Protein AF-A0A3Q0JEF8-F1 (afdb_monomer)

Structure (mmCIF, N/CA/C/O backbone):
data_AF-A0A3Q0JEF8-F1
#
_entry.id   AF-A0A3Q0JEF8-F1
#
loop_
_atom_site.group_PDB
_atom_site.id
_atom_site.type_symbol
_atom_site.label_atom_id
_atom_site.label_alt_id
_atom_site.label_comp_id
_atom_site.label_asym_id
_atom_site.label_entity_id
_atom_site.label_seq_id
_atom_site.pdbx_PDB_ins_code
_atom_site.Cartn_x
_atom_site.Cartn_y
_atom_site.Cartn_z
_atom_site.occupancy
_atom_site.B_iso_or_equiv
_atom_site.auth_seq_id
_atom_site.auth_comp_id
_atom_site.auth_asym_id
_atom_site.auth_atom_id
_atom_site.pdbx_PDB_model_num
ATOM 1 N N . MET A 1 1 ? 36.408 30.055 -59.738 1.00 42.00 1 MET A N 1
ATOM 2 C CA . MET A 1 1 ? 35.780 29.437 -60.929 1.00 42.00 1 MET A CA 1
ATOM 3 C C . MET A 1 1 ? 35.003 28.195 -60.507 1.00 42.00 1 MET A C 1
ATOM 5 O O . MET A 1 1 ? 35.608 27.217 -60.078 1.00 42.00 1 MET A O 1
ATOM 9 N N . ALA A 1 2 ? 33.670 28.251 -60.539 1.00 48.28 2 ALA A N 1
ATOM 10 C CA . ALA A 1 2 ? 32.817 27.103 -60.235 1.00 48.28 2 ALA A CA 1
ATOM 11 C C . ALA A 1 2 ? 33.041 25.989 -61.275 1.00 48.28 2 ALA A C 1
ATOM 13 O O . ALA A 1 2 ? 33.083 26.249 -62.475 1.00 48.28 2 ALA A O 1
ATOM 14 N N . LYS A 1 3 ? 33.224 24.742 -60.824 1.00 52.34 3 LYS A N 1
ATOM 15 C CA . LYS A 1 3 ? 33.377 23.580 -61.712 1.00 52.34 3 LYS A CA 1
ATOM 16 C C . LYS A 1 3 ? 32.052 23.292 -62.423 1.00 52.34 3 LYS A C 1
ATOM 18 O O . LYS A 1 3 ? 31.214 22.584 -61.868 1.00 52.34 3 LYS A O 1
ATOM 23 N N . CYS A 1 4 ? 31.887 23.766 -63.656 1.00 61.91 4 CYS A N 1
ATOM 24 C CA . CYS A 1 4 ? 30.860 23.241 -64.553 1.00 61.91 4 CYS A CA 1
ATOM 25 C C . CYS A 1 4 ? 31.142 21.758 -64.825 1.00 61.91 4 CYS A C 1
ATOM 27 O O . CYS A 1 4 ? 32.237 21.385 -65.248 1.00 61.91 4 CYS A O 1
ATOM 29 N N . ARG A 1 5 ? 30.163 20.894 -64.545 1.00 59.03 5 ARG A N 1
ATOM 30 C CA . ARG A 1 5 ? 30.177 19.486 -64.957 1.00 59.03 5 ARG A CA 1
ATOM 31 C C . ARG A 1 5 ? 29.300 19.378 -66.203 1.00 59.03 5 ARG A C 1
ATOM 33 O O . ARG A 1 5 ? 28.084 19.352 -66.041 1.00 59.03 5 ARG A O 1
ATOM 40 N N . PRO A 1 6 ? 29.866 19.373 -67.420 1.00 73.56 6 PRO A N 1
ATOM 41 C CA . PRO A 1 6 ? 29.061 19.223 -68.622 1.00 73.56 6 PRO A CA 1
ATOM 42 C C . PRO A 1 6 ? 28.421 17.833 -68.625 1.00 73.56 6 PRO A C 1
ATOM 44 O O . PRO A 1 6 ? 29.107 16.816 -68.488 1.00 73.56 6 PRO A O 1
ATOM 47 N N . TRP A 1 7 ? 27.098 17.801 -68.754 1.00 74.69 7 TRP A N 1
ATOM 48 C CA . TRP A 1 7 ? 26.333 16.577 -68.943 1.00 74.69 7 TRP A CA 1
ATOM 49 C C . TRP A 1 7 ? 26.028 16.438 -70.428 1.00 74.69 7 TRP A C 1
ATOM 51 O O . TRP A 1 7 ? 25.483 17.350 -71.043 1.00 74.69 7 TRP A O 1
ATOM 61 N N . PHE A 1 8 ? 26.397 15.299 -71.005 1.00 76.69 8 PHE A N 1
ATOM 62 C CA . PHE A 1 8 ? 26.113 14.994 -72.400 1.00 76.69 8 PHE A CA 1
ATOM 63 C C . PHE A 1 8 ? 24.871 14.112 -72.463 1.00 76.69 8 PHE A C 1
ATOM 65 O O . PHE A 1 8 ? 24.898 12.979 -71.982 1.00 76.69 8 PHE A O 1
ATOM 72 N N . VAL A 1 9 ? 23.797 14.622 -73.063 1.00 81.56 9 VAL A N 1
ATOM 73 C CA . VAL A 1 9 ? 22.594 13.839 -73.365 1.00 81.56 9 VAL A CA 1
ATOM 74 C C . VAL A 1 9 ? 22.645 13.438 -74.834 1.00 81.56 9 VAL A C 1
ATOM 76 O O . VAL A 1 9 ? 22.792 14.290 -75.706 1.00 81.56 9 VAL A O 1
ATOM 79 N N . ARG A 1 10 ? 22.553 12.134 -75.112 1.00 84.19 10 ARG A N 1
ATOM 80 C CA . ARG A 1 10 ? 22.434 11.603 -76.475 1.00 84.19 10 ARG A CA 1
ATOM 81 C C . ARG A 1 10 ? 21.056 10.988 -76.648 1.00 84.19 10 ARG A C 1
ATOM 83 O O . ARG A 1 10 ? 20.750 9.982 -76.015 1.00 84.19 10 ARG A O 1
ATOM 90 N N . CYS A 1 11 ? 20.243 11.600 -77.496 1.00 88.75 11 CYS A N 1
ATOM 91 C CA . CYS A 1 11 ? 18.917 11.099 -77.832 1.00 88.75 11 CYS A CA 1
ATOM 92 C C . CYS A 1 11 ? 19.034 10.003 -78.899 1.00 88.75 11 CYS A C 1
ATOM 94 O O . CYS A 1 11 ? 19.735 10.186 -79.892 1.00 88.75 11 CYS A O 1
ATOM 96 N N . VAL A 1 12 ? 18.342 8.881 -78.701 1.00 91.12 12 VAL A N 1
ATOM 97 C CA . VAL A 1 12 ? 18.271 7.770 -79.662 1.00 91.12 12 VAL A CA 1
ATOM 98 C C . VAL A 1 12 ? 16.826 7.643 -80.124 1.00 91.12 12 VAL A C 1
ATOM 100 O O . VAL A 1 12 ? 15.918 7.593 -79.294 1.00 91.12 12 VAL A O 1
ATOM 103 N N . LYS A 1 13 ? 16.596 7.621 -81.439 1.00 91.44 13 LYS A N 1
ATOM 104 C CA . LYS A 1 13 ? 15.250 7.458 -82.001 1.00 91.44 13 LYS A CA 1
ATOM 105 C C . LYS A 1 13 ? 14.803 6.006 -81.813 1.00 91.44 13 LYS A C 1
ATOM 107 O O . LYS A 1 13 ? 15.532 5.120 -82.258 1.00 91.44 13 LYS A O 1
ATOM 112 N N . PRO A 1 14 ? 13.638 5.743 -81.196 1.00 93.25 14 PRO A N 1
ATOM 113 C CA . PRO A 1 14 ? 13.193 4.378 -80.940 1.00 93.25 14 PRO A CA 1
ATOM 114 C C . PRO A 1 14 ? 12.672 3.680 -82.203 1.00 93.25 14 PRO A C 1
ATOM 116 O O . PRO A 1 14 ? 12.673 2.461 -82.243 1.00 93.25 14 PRO A O 1
ATOM 119 N N . ASN A 1 15 ? 12.238 4.421 -83.227 1.00 93.00 15 ASN A N 1
ATOM 120 C CA . ASN A 1 15 ? 11.817 3.902 -84.531 1.00 93.00 15 ASN A CA 1
ATOM 121 C C . ASN A 1 15 ? 11.928 5.007 -85.607 1.00 93.00 15 ASN A C 1
ATOM 123 O O . ASN A 1 15 ? 11.987 6.194 -85.269 1.00 93.00 15 ASN A O 1
ATOM 127 N N . ALA A 1 16 ? 11.964 4.629 -86.889 1.00 90.38 16 ALA A N 1
ATOM 128 C CA . ALA A 1 16 ? 12.092 5.569 -88.011 1.00 90.38 16 ALA A CA 1
ATOM 129 C C . ALA A 1 16 ? 10.825 6.417 -88.250 1.00 90.38 16 ALA A C 1
ATOM 131 O O . ALA A 1 16 ? 10.925 7.596 -88.587 1.00 90.38 16 ALA A O 1
ATOM 132 N N . GLU A 1 17 ? 9.648 5.837 -88.009 1.00 91.44 17 GLU A N 1
ATOM 133 C CA . GLU A 1 17 ? 8.332 6.454 -88.240 1.00 91.44 17 GLU A CA 1
ATOM 134 C C . GLU A 1 17 ? 7.942 7.498 -87.176 1.00 91.44 17 GLU A C 1
ATOM 136 O O . GLU A 1 17 ? 6.916 8.158 -87.300 1.00 91.44 17 GLU A O 1
ATOM 141 N N . LYS A 1 18 ? 8.756 7.666 -86.121 1.00 88.31 18 LYS A N 1
ATOM 142 C CA . LYS A 1 18 ? 8.467 8.500 -84.937 1.00 88.31 18 LYS A CA 1
ATOM 143 C C . LYS A 1 18 ? 7.143 8.137 -84.244 1.00 88.31 18 LYS A C 1
ATOM 145 O O . LYS A 1 18 ? 6.567 8.964 -83.540 1.00 88.31 18 LYS A O 1
ATOM 150 N N . ALA A 1 19 ? 6.682 6.900 -84.408 1.00 91.56 19 ALA A N 1
ATOM 151 C CA . ALA A 1 19 ? 5.449 6.420 -83.808 1.00 91.56 19 ALA A CA 1
ATOM 152 C C . ALA A 1 19 ? 5.609 6.277 -82.280 1.00 91.56 19 ALA A C 1
ATOM 154 O O . ALA A 1 19 ? 6.641 5.764 -81.821 1.00 91.56 19 ALA A O 1
ATOM 155 N N . PRO A 1 20 ? 4.622 6.705 -81.472 1.00 91.69 20 PRO A N 1
ATOM 156 C CA . PRO A 1 20 ? 4.656 6.512 -80.026 1.00 91.69 20 PRO A CA 1
ATOM 157 C C . PRO A 1 20 ? 4.626 5.016 -79.679 1.00 91.69 20 PRO A C 1
ATOM 159 O O . PRO A 1 20 ? 4.043 4.214 -80.401 1.00 91.69 20 PRO A O 1
ATOM 162 N N . MET A 1 21 ? 5.263 4.634 -78.566 1.00 91.12 21 MET A N 1
ATOM 163 C CA . MET A 1 21 ? 5.283 3.259 -78.023 1.00 91.12 21 MET A CA 1
ATOM 164 C C . MET A 1 21 ? 5.865 2.163 -78.937 1.00 91.12 21 MET A C 1
ATOM 166 O O . MET A 1 21 ? 5.813 0.986 -78.587 1.00 91.12 21 MET A O 1
ATOM 170 N N . ARG A 1 22 ? 6.475 2.519 -80.071 1.00 91.69 22 ARG A N 1
ATOM 171 C CA . ARG A 1 22 ? 7.134 1.568 -80.973 1.00 91.69 22 ARG A CA 1
ATOM 172 C C . ARG A 1 22 ? 8.648 1.593 -80.783 1.00 91.69 22 ARG A C 1
ATOM 174 O O . ARG A 1 22 ? 9.265 2.656 -80.845 1.00 91.69 22 ARG A O 1
ATOM 181 N N . PHE A 1 23 ? 9.248 0.422 -80.591 1.00 92.69 23 PHE A N 1
ATOM 182 C CA . PHE A 1 23 ? 10.689 0.257 -80.423 1.00 92.69 23 PHE A CA 1
ATOM 183 C C . PHE A 1 23 ? 11.231 -0.723 -81.463 1.00 92.69 23 PHE A C 1
ATOM 185 O O . PHE A 1 23 ? 10.846 -1.888 -81.491 1.00 92.69 23 PHE A O 1
ATOM 192 N N . ASP A 1 24 ? 12.125 -0.234 -82.311 1.00 94.88 24 ASP A N 1
ATOM 193 C CA . ASP A 1 24 ? 12.791 -0.989 -83.356 1.00 94.88 24 ASP A CA 1
ATOM 194 C C . ASP A 1 24 ? 14.264 -1.208 -82.985 1.00 94.88 24 ASP A C 1
ATOM 196 O O . ASP A 1 24 ? 15.100 -0.299 -83.049 1.00 94.88 24 ASP A O 1
ATOM 200 N N . MET A 1 25 ? 14.577 -2.430 -82.548 1.00 93.25 25 MET A N 1
ATOM 201 C CA . MET A 1 25 ? 15.908 -2.780 -82.043 1.00 93.25 25 MET A CA 1
ATOM 202 C C . MET A 1 25 ? 17.028 -2.567 -83.079 1.00 93.25 25 MET A C 1
ATOM 204 O O . MET A 1 25 ? 18.062 -2.019 -82.688 1.00 93.25 25 MET A O 1
ATOM 208 N N . PRO A 1 26 ? 16.880 -2.947 -84.367 1.00 94.56 26 PRO A N 1
ATOM 209 C CA . PRO A 1 26 ? 17.890 -2.684 -85.392 1.00 94.56 26 PRO A CA 1
ATOM 210 C C . PRO A 1 26 ? 18.220 -1.193 -85.525 1.00 94.56 26 PRO A C 1
ATOM 212 O O . PRO A 1 26 ? 19.387 -0.828 -85.375 1.00 94.56 26 PRO A O 1
ATOM 215 N N . THR A 1 27 ? 17.204 -0.330 -85.675 1.00 91.19 27 THR A N 1
ATOM 216 C CA . THR A 1 27 ? 17.377 1.132 -85.764 1.00 91.19 27 THR A CA 1
ATOM 217 C C . THR A 1 27 ? 18.091 1.707 -84.536 1.00 91.19 27 THR A C 1
ATOM 219 O O . THR A 1 27 ? 18.951 2.588 -84.643 1.00 91.19 27 THR A O 1
ATOM 222 N N . VAL A 1 28 ? 17.758 1.227 -83.336 1.00 92.75 28 VAL A N 1
ATOM 223 C CA . VAL A 1 28 ? 18.388 1.680 -82.086 1.00 92.75 28 VAL A CA 1
ATOM 224 C C . VAL A 1 28 ? 19.839 1.196 -81.979 1.00 92.75 28 VAL A C 1
ATOM 226 O O . VAL A 1 28 ? 20.725 1.981 -81.634 1.00 92.75 28 VAL A O 1
ATOM 229 N N . LEU A 1 29 ? 20.115 -0.074 -82.293 1.00 91.94 29 LEU A N 1
ATOM 230 C CA . LEU A 1 29 ? 21.470 -0.634 -82.260 1.00 91.94 29 LEU A CA 1
ATOM 231 C C . LEU A 1 29 ? 22.401 0.053 -83.250 1.00 91.94 29 LEU A C 1
ATOM 233 O O . LEU A 1 29 ? 23.554 0.322 -82.915 1.00 91.94 29 LEU A O 1
ATOM 237 N N . GLU A 1 30 ? 21.914 0.336 -84.450 1.00 92.00 30 GLU A N 1
ATOM 238 C CA . GLU A 1 30 ? 22.666 1.017 -85.494 1.00 92.00 30 GLU A CA 1
ATOM 23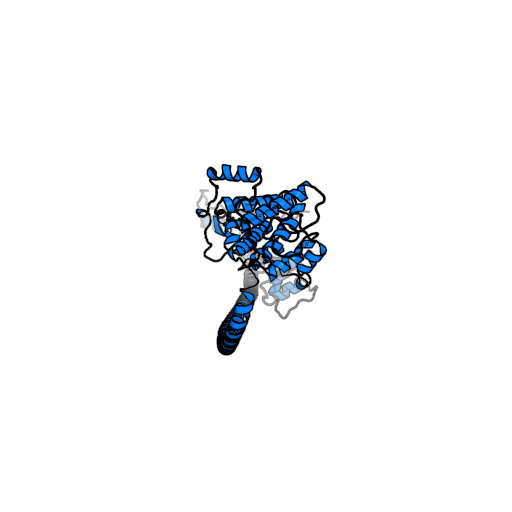9 C C . GLU A 1 30 ? 23.061 2.435 -85.057 1.00 92.00 30 GLU A C 1
ATOM 241 O O . GLU A 1 30 ? 24.242 2.784 -85.088 1.00 92.00 30 GLU A O 1
ATOM 246 N N . GLN A 1 31 ? 22.122 3.202 -84.486 1.00 92.75 31 GLN A N 1
ATOM 247 C CA . GLN A 1 31 ? 22.415 4.513 -83.891 1.00 92.75 31 GLN A CA 1
ATOM 248 C C . GLN A 1 31 ? 23.454 4.425 -82.759 1.00 92.75 31 GLN A C 1
ATOM 250 O O . GLN A 1 31 ? 24.344 5.274 -82.650 1.00 92.75 31 GLN A O 1
ATOM 255 N N . LEU A 1 32 ? 23.390 3.395 -81.911 1.00 92.19 32 LEU A N 1
ATOM 256 C CA . LEU A 1 32 ? 24.373 3.179 -80.841 1.00 92.19 32 LEU A CA 1
ATOM 257 C C . LEU A 1 32 ? 25.760 2.776 -81.367 1.00 92.19 32 LEU A C 1
ATOM 259 O O . LEU A 1 32 ? 26.771 3.155 -80.764 1.00 92.19 32 LEU A O 1
ATOM 263 N N . ARG A 1 33 ? 25.822 2.031 -82.477 1.00 91.00 33 ARG A N 1
ATOM 264 C CA . ARG A 1 33 ? 27.070 1.670 -83.165 1.00 91.00 33 ARG A CA 1
ATOM 265 C C . ARG A 1 33 ? 27.693 2.889 -83.844 1.00 91.00 33 ARG A C 1
ATOM 267 O O . ARG A 1 33 ? 28.841 3.201 -83.543 1.00 91.00 33 ARG A O 1
ATOM 274 N N . TYR A 1 34 ? 26.934 3.621 -84.662 1.00 90.06 34 TYR A N 1
ATOM 275 C CA . TYR A 1 34 ? 27.428 4.794 -85.398 1.00 90.06 34 TYR A CA 1
ATOM 276 C C . TYR A 1 34 ? 27.827 5.952 -84.497 1.00 90.06 34 TYR A C 1
ATOM 278 O O . TYR A 1 34 ? 28.818 6.631 -84.746 1.00 90.06 34 TYR A O 1
ATOM 286 N N . SER A 1 35 ? 27.112 6.149 -83.392 1.00 88.88 35 SER A N 1
ATOM 287 C CA . SER A 1 35 ? 27.495 7.156 -82.405 1.00 88.88 35 SER A CA 1
ATOM 288 C C . SER A 1 35 ? 28.747 6.771 -81.596 1.00 88.88 35 SER A C 1
ATOM 290 O O . SER A 1 35 ? 29.221 7.573 -80.787 1.00 88.88 35 SER A O 1
ATOM 292 N N . GLY A 1 36 ? 29.279 5.555 -81.766 1.00 88.06 36 GLY A N 1
ATOM 293 C CA . GLY A 1 36 ? 30.437 5.055 -81.026 1.00 88.06 36 GLY A CA 1
ATOM 294 C C . GLY A 1 36 ? 30.157 4.834 -79.538 1.00 88.06 36 GLY A C 1
ATOM 295 O O . GLY A 1 36 ? 31.087 4.725 -78.739 1.00 88.06 36 GLY A O 1
ATOM 296 N N . MET A 1 37 ? 28.884 4.781 -79.127 1.00 86.88 37 MET A N 1
ATOM 297 C CA . MET A 1 37 ? 28.507 4.625 -77.720 1.00 86.88 37 MET A CA 1
ATOM 298 C C . MET A 1 37 ? 28.904 3.256 -77.177 1.00 86.88 37 MET A C 1
ATOM 300 O O . MET A 1 37 ? 29.416 3.165 -76.061 1.00 86.88 37 MET A O 1
ATOM 304 N N . LEU A 1 38 ? 28.734 2.202 -77.979 1.00 86.31 38 LEU A N 1
ATOM 305 C CA . LEU A 1 38 ? 29.161 0.853 -77.602 1.00 86.31 38 LEU A CA 1
ATOM 306 C C . LEU A 1 38 ? 30.683 0.768 -77.444 1.00 86.31 38 LEU A C 1
ATOM 308 O O . LEU A 1 38 ? 31.158 0.176 -76.476 1.00 86.31 38 LEU A O 1
ATOM 312 N N . GLU A 1 39 ? 31.437 1.423 -78.329 1.00 85.12 39 GLU A N 1
ATOM 313 C CA . GLU A 1 39 ? 32.900 1.486 -78.247 1.00 85.12 39 GLU A CA 1
ATOM 314 C C . GLU A 1 39 ? 33.355 2.318 -77.041 1.00 85.12 39 GLU A C 1
ATOM 316 O O . GLU A 1 39 ? 34.215 1.904 -76.273 1.00 85.12 39 GLU A O 1
ATOM 321 N N . THR A 1 40 ? 32.691 3.445 -76.777 1.00 83.44 40 THR A N 1
ATOM 322 C CA . THR A 1 40 ? 32.964 4.288 -75.603 1.00 83.44 40 THR A CA 1
ATOM 323 C C . THR A 1 40 ? 32.729 3.523 -74.298 1.00 83.44 40 THR A C 1
ATOM 325 O O . THR A 1 40 ? 33.522 3.630 -73.359 1.00 83.44 40 THR A O 1
ATOM 328 N N . ILE A 1 41 ? 31.650 2.736 -74.216 1.00 82.12 41 ILE A N 1
ATOM 329 C CA . ILE A 1 41 ? 31.374 1.867 -73.065 1.00 82.12 41 ILE A CA 1
ATOM 330 C C . ILE A 1 41 ? 32.429 0.762 -72.969 1.00 82.12 41 ILE A C 1
ATOM 332 O O . ILE A 1 41 ? 32.921 0.504 -71.872 1.00 82.12 41 ILE A O 1
ATOM 336 N N . ARG A 1 42 ? 32.806 0.139 -74.091 1.00 84.44 42 ARG A N 1
ATOM 337 C CA . ARG A 1 42 ? 33.844 -0.898 -74.150 1.00 84.44 42 ARG A CA 1
ATOM 338 C C . ARG A 1 42 ? 35.191 -0.373 -73.652 1.00 84.44 42 ARG A C 1
ATOM 340 O O . ARG A 1 42 ? 35.733 -0.946 -72.715 1.00 84.44 42 ARG A O 1
ATOM 347 N N . ILE A 1 43 ? 35.670 0.760 -74.164 1.00 83.62 43 ILE A N 1
ATOM 348 C CA . ILE A 1 43 ? 36.913 1.416 -73.725 1.00 83.62 43 ILE A CA 1
ATOM 349 C C . ILE A 1 43 ? 36.839 1.793 -72.239 1.00 83.62 43 ILE A C 1
ATOM 351 O O . ILE A 1 43 ? 37.782 1.553 -71.484 1.00 83.62 43 ILE A O 1
ATOM 355 N N . ARG A 1 44 ? 35.703 2.333 -71.770 1.00 82.38 44 ARG A N 1
ATOM 356 C CA . ARG A 1 44 ? 35.514 2.642 -70.341 1.00 82.38 44 ARG A CA 1
ATOM 357 C C . ARG A 1 44 ? 35.543 1.398 -69.455 1.00 82.38 44 ARG A C 1
ATOM 359 O O . ARG A 1 44 ? 36.060 1.494 -68.345 1.00 82.38 44 ARG A O 1
ATOM 366 N N . LYS A 1 45 ? 34.998 0.272 -69.924 1.00 78.31 45 LYS A N 1
ATOM 367 C CA . LYS A 1 45 ? 35.016 -1.020 -69.219 1.00 78.31 45 LYS A CA 1
ATOM 368 C C . LYS A 1 45 ? 36.392 -1.688 -69.239 1.00 78.31 45 LYS A C 1
ATOM 370 O O . LYS A 1 45 ? 36.746 -2.316 -68.249 1.00 78.31 45 LYS A O 1
ATOM 375 N N . LEU A 1 46 ? 37.151 -1.547 -70.329 1.00 81.19 46 LEU A N 1
ATOM 376 C CA . LEU A 1 46 ? 38.536 -2.024 -70.439 1.00 81.19 46 LEU A CA 1
ATOM 377 C C . LEU A 1 46 ? 39.502 -1.203 -69.571 1.00 81.19 46 LEU A C 1
ATOM 379 O O . LEU A 1 46 ? 40.513 -1.726 -69.108 1.00 81.19 46 LEU A O 1
ATOM 383 N N . GLY A 1 47 ? 39.186 0.075 -69.345 1.00 85.88 47 GLY A N 1
ATOM 384 C CA . GLY A 1 47 ?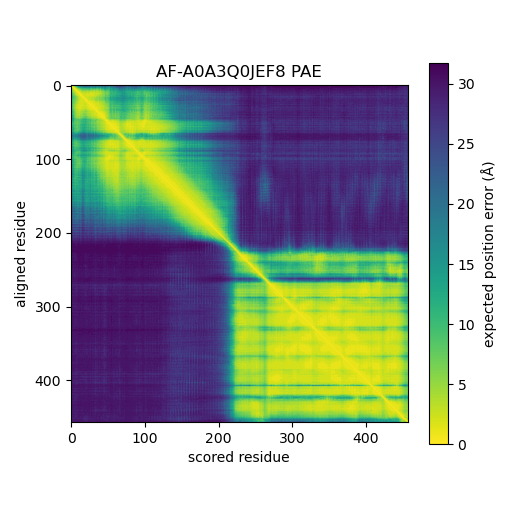 39.901 0.939 -68.413 1.00 85.88 47 GLY A CA 1
ATOM 385 C C . GLY A 1 47 ? 39.433 0.793 -66.961 1.00 85.88 47 GLY A C 1
ATOM 386 O O . GLY A 1 47 ? 39.001 -0.262 -66.507 1.00 85.88 47 GLY A O 1
ATOM 387 N N . TYR A 1 48 ? 39.506 1.901 -66.220 1.00 90.75 48 TYR A N 1
ATOM 388 C CA . TYR A 1 48 ? 39.097 1.976 -64.816 1.00 90.75 48 TYR A CA 1
ATOM 389 C C . TYR A 1 48 ? 37.872 2.894 -64.649 1.00 90.75 48 TYR A C 1
ATOM 391 O O . TYR A 1 48 ? 38.023 4.120 -64.491 1.00 90.75 48 TYR A O 1
ATOM 399 N N . PRO A 1 49 ? 36.645 2.343 -64.740 1.00 88.81 49 PRO A N 1
ATOM 400 C CA . PRO A 1 49 ? 35.415 3.128 -64.686 1.00 88.81 49 PRO A CA 1
ATOM 401 C C . PRO A 1 49 ? 35.135 3.697 -63.288 1.00 88.81 49 PRO A C 1
ATOM 403 O O . PRO A 1 49 ? 34.560 4.780 -63.176 1.00 88.81 49 PRO A O 1
ATOM 406 N N . VAL A 1 50 ? 35.578 3.023 -62.222 1.00 91.75 50 VAL A N 1
ATOM 407 C CA . VAL A 1 50 ? 35.393 3.482 -60.840 1.00 91.75 50 VAL A CA 1
ATOM 408 C C . VAL A 1 50 ? 36.561 4.374 -60.439 1.00 91.75 50 VAL A C 1
ATOM 410 O O . VAL A 1 50 ? 37.718 3.971 -60.525 1.00 91.75 50 VAL A O 1
ATOM 413 N N . ARG A 1 51 ? 36.262 5.599 -59.991 1.00 92.88 51 ARG A N 1
ATOM 414 C CA . ARG A 1 51 ? 37.269 6.625 -59.674 1.00 92.88 51 ARG A CA 1
ATOM 415 C C . ARG A 1 51 ? 36.947 7.301 -58.349 1.00 92.88 51 ARG A C 1
ATOM 417 O O . ARG A 1 51 ? 36.092 8.186 -58.297 1.00 92.88 51 ARG A O 1
ATOM 424 N N . LEU A 1 52 ? 37.652 6.930 -57.288 1.00 94.62 52 LEU A N 1
ATOM 425 C CA . LEU A 1 52 ? 37.395 7.407 -55.926 1.00 94.62 52 LEU A CA 1
ATOM 426 C C . LEU A 1 52 ? 38.571 8.230 -55.407 1.00 94.62 52 LEU A C 1
ATOM 428 O O . LEU A 1 52 ? 39.718 7.941 -55.724 1.00 94.62 52 LEU A O 1
ATOM 432 N N . LYS A 1 53 ? 38.308 9.256 -54.592 1.00 96.94 53 LYS A N 1
ATOM 433 C CA . LYS A 1 53 ? 39.374 9.897 -53.802 1.00 96.94 53 LYS A CA 1
ATOM 434 C C . LYS A 1 53 ? 39.917 8.894 -52.783 1.00 96.94 53 LYS A C 1
ATOM 436 O O . LYS A 1 53 ? 39.149 8.067 -52.296 1.00 96.94 53 LYS A O 1
ATOM 441 N N . PHE A 1 54 ? 41.196 9.007 -52.422 1.00 96.19 54 PHE A N 1
ATOM 442 C CA . PHE A 1 54 ? 41.794 8.112 -51.425 1.00 96.19 54 PHE A CA 1
ATOM 443 C C . PHE A 1 54 ? 41.028 8.098 -50.095 1.00 96.19 54 PHE A C 1
ATOM 445 O O . PHE A 1 54 ? 40.759 7.022 -49.575 1.00 96.19 54 PHE A O 1
ATOM 452 N N . SER A 1 55 ? 40.595 9.259 -49.590 1.00 94.62 55 SER A N 1
ATOM 453 C CA . SER A 1 55 ? 39.800 9.337 -48.354 1.00 94.62 55 SER A CA 1
ATOM 454 C C . SER A 1 55 ? 38.506 8.527 -48.447 1.00 94.62 55 SER A C 1
ATOM 456 O O . SER A 1 55 ? 38.296 7.614 -47.662 1.00 94.62 55 SER A O 1
ATOM 458 N N . ALA A 1 56 ? 37.703 8.771 -49.485 1.00 96.31 56 ALA A N 1
ATOM 459 C CA . ALA A 1 56 ? 36.431 8.082 -49.687 1.00 96.31 56 ALA A CA 1
ATOM 460 C C . ALA A 1 56 ? 36.591 6.561 -49.867 1.00 96.31 56 ALA A C 1
ATOM 462 O O . ALA A 1 56 ? 35.734 5.793 -49.435 1.00 96.31 56 ALA A O 1
ATOM 463 N N . PHE A 1 57 ? 37.678 6.117 -50.509 1.00 96.06 57 PHE A N 1
ATOM 464 C CA . PHE A 1 57 ? 37.985 4.693 -50.631 1.00 96.06 57 PHE A CA 1
ATOM 465 C C . PHE A 1 57 ? 38.307 4.080 -49.260 1.00 96.06 57 PHE A C 1
ATOM 467 O O . PHE A 1 57 ? 37.753 3.041 -48.910 1.00 96.06 57 PHE A O 1
ATOM 474 N N . ILE A 1 58 ? 39.147 4.737 -48.457 1.00 93.62 58 ILE A N 1
ATOM 475 C CA . ILE A 1 58 ? 39.504 4.248 -47.121 1.00 93.62 58 ILE A CA 1
ATOM 476 C C . ILE A 1 58 ? 38.306 4.258 -46.181 1.00 93.62 58 ILE A C 1
ATOM 478 O O . ILE A 1 58 ? 38.039 3.231 -45.568 1.00 93.62 58 ILE A O 1
ATOM 482 N N . ASP A 1 59 ? 37.527 5.333 -46.123 1.00 92.88 59 ASP A N 1
ATOM 483 C CA . ASP A 1 59 ? 36.337 5.395 -45.264 1.00 92.88 59 ASP A CA 1
ATOM 484 C C . ASP A 1 59 ? 35.372 4.229 -45.535 1.00 92.88 59 ASP A C 1
ATOM 486 O O . ASP A 1 59 ? 34.753 3.680 -44.623 1.00 92.88 59 ASP A O 1
ATOM 490 N N . ARG A 1 60 ? 35.286 3.794 -46.797 1.00 94.38 60 ARG A N 1
ATOM 491 C CA . ARG A 1 60 ? 34.417 2.693 -47.214 1.00 94.38 60 ARG A CA 1
ATOM 492 C C . ARG A 1 60 ? 35.028 1.312 -46.973 1.00 94.38 60 ARG A C 1
ATOM 494 O O . ARG A 1 60 ? 34.331 0.431 -46.467 1.00 94.38 60 ARG A O 1
ATOM 501 N N . TYR A 1 61 ? 36.300 1.117 -47.320 1.00 93.44 61 TYR A N 1
ATOM 502 C CA . TYR A 1 61 ? 36.936 -0.203 -47.414 1.00 93.44 61 TYR A CA 1
ATOM 503 C C . TYR A 1 61 ? 38.004 -0.489 -46.353 1.00 93.44 61 TYR A C 1
ATOM 505 O O . TYR A 1 61 ? 38.558 -1.584 -46.353 1.00 93.44 61 TYR A O 1
ATOM 513 N N . ARG A 1 62 ? 38.283 0.424 -45.412 1.00 89.44 62 ARG A N 1
ATOM 514 C CA . ARG A 1 62 ? 39.306 0.238 -44.359 1.00 89.44 62 ARG A CA 1
ATOM 515 C C . ARG A 1 62 ? 39.152 -1.069 -43.580 1.00 89.44 62 ARG A C 1
ATOM 517 O O . ARG A 1 62 ? 40.147 -1.664 -43.191 1.00 89.44 62 ARG A O 1
ATOM 524 N N . TYR A 1 63 ? 37.925 -1.538 -43.374 1.00 87.81 63 TYR A N 1
ATOM 525 C CA . TYR A 1 63 ? 37.642 -2.791 -42.661 1.00 87.81 63 TYR A CA 1
ATOM 526 C C . TYR A 1 63 ? 38.075 -4.055 -43.421 1.00 87.81 63 TYR A C 1
ATOM 528 O O . TYR A 1 63 ? 38.066 -5.137 -42.846 1.00 87.81 63 TYR A O 1
ATOM 536 N N . LEU A 1 64 ? 38.431 -3.932 -44.704 1.00 90.50 64 LEU A N 1
ATOM 537 C CA . LEU A 1 64 ? 38.992 -5.013 -45.516 1.00 90.50 64 LEU A CA 1
ATOM 538 C C . LEU A 1 64 ? 40.509 -5.150 -45.364 1.00 90.50 64 LEU A C 1
ATOM 540 O O . LEU A 1 64 ? 41.081 -6.064 -45.960 1.00 90.50 64 LEU A O 1
ATOM 544 N N . LEU A 1 65 ? 41.158 -4.257 -44.606 1.00 87.56 65 LEU A N 1
ATOM 545 C CA . LEU A 1 65 ? 42.583 -4.366 -44.325 1.00 87.56 65 LEU A CA 1
ATOM 546 C C . LEU A 1 65 ? 42.889 -5.722 -43.667 1.00 87.56 65 LEU A C 1
ATOM 548 O O . LEU A 1 65 ? 42.159 -6.141 -42.762 1.00 87.56 65 LEU A O 1
ATOM 552 N N . PRO A 1 66 ? 43.957 -6.412 -44.101 1.00 76.00 66 PRO A N 1
ATOM 553 C CA . PRO A 1 66 ? 44.400 -7.631 -43.444 1.00 76.00 66 PRO A CA 1
ATOM 554 C C . PRO A 1 66 ? 44.661 -7.392 -41.953 1.00 76.00 66 PRO A C 1
ATOM 556 O O . PRO A 1 66 ? 45.244 -6.381 -41.573 1.00 76.00 66 PRO A O 1
ATOM 559 N N . TYR A 1 67 ? 44.254 -8.340 -41.106 1.00 68.94 67 TYR A N 1
ATOM 560 C CA . TYR A 1 67 ? 44.297 -8.214 -39.640 1.00 68.94 67 TYR A CA 1
ATOM 561 C C . TYR A 1 67 ? 45.701 -7.922 -39.072 1.00 68.94 67 TYR A C 1
ATOM 563 O O . TYR A 1 67 ? 45.826 -7.309 -38.018 1.00 68.94 67 TYR A O 1
ATOM 571 N N . HIS A 1 68 ? 46.757 -8.328 -39.782 1.00 69.88 68 HIS A N 1
ATOM 572 C CA . HIS A 1 68 ? 48.158 -8.098 -39.413 1.00 69.88 68 HIS A CA 1
ATOM 573 C C . HIS A 1 68 ? 48.682 -6.703 -39.799 1.00 69.88 68 HIS A C 1
ATOM 575 O O . HIS A 1 68 ? 49.796 -6.347 -39.430 1.00 69.88 68 HIS A O 1
ATOM 581 N N . ILE A 1 69 ? 47.898 -5.903 -40.527 1.00 70.56 69 ILE A N 1
ATOM 582 C CA . ILE A 1 69 ? 48.252 -4.536 -40.911 1.00 70.56 69 ILE A CA 1
ATOM 583 C C . ILE A 1 69 ? 47.430 -3.579 -40.047 1.00 70.56 69 ILE A C 1
ATOM 585 O O . ILE A 1 69 ? 46.336 -3.161 -40.422 1.00 70.56 69 ILE A O 1
ATOM 589 N N . THR A 1 70 ? 47.957 -3.215 -38.877 1.00 70.19 70 THR A N 1
ATOM 590 C CA . THR A 1 70 ? 47.463 -2.069 -38.102 1.00 70.19 70 THR A CA 1
ATOM 591 C C . THR A 1 70 ? 48.171 -0.810 -38.583 1.00 70.19 70 THR A C 1
ATOM 593 O O . THR A 1 70 ? 49.362 -0.654 -38.309 1.00 70.19 70 THR A O 1
ATOM 596 N N . PRO A 1 71 ? 47.490 0.105 -39.293 1.00 74.75 71 PRO A N 1
ATOM 597 C CA . PRO A 1 71 ? 48.160 1.297 -39.773 1.00 74.75 71 PRO A CA 1
ATOM 598 C C . PRO A 1 71 ? 48.553 2.208 -38.616 1.00 74.75 71 PRO A C 1
ATOM 600 O O . PRO A 1 71 ? 47.727 2.478 -37.737 1.00 74.75 71 PRO A O 1
ATOM 603 N N . ALA A 1 72 ? 49.782 2.720 -38.648 1.00 78.88 72 ALA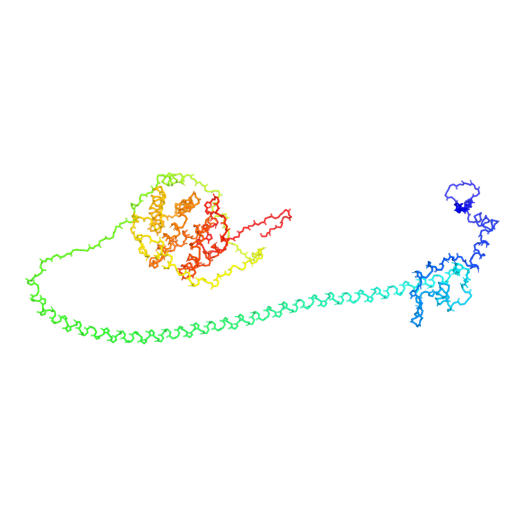 A N 1
ATOM 604 C CA . ALA A 1 72 ? 50.214 3.765 -37.734 1.00 78.88 72 ALA A CA 1
ATOM 605 C C . ALA A 1 72 ? 49.324 5.015 -37.887 1.00 78.88 72 ALA A C 1
ATOM 607 O O . ALA A 1 72 ? 48.743 5.287 -38.945 1.00 78.88 72 ALA A O 1
ATOM 608 N N . ARG A 1 73 ? 49.188 5.806 -36.817 1.00 76.38 73 ARG A N 1
ATOM 609 C CA . ARG A 1 73 ? 48.496 7.098 -36.921 1.00 76.38 73 ARG A CA 1
ATOM 610 C C . ARG A 1 73 ? 49.279 7.990 -37.886 1.00 76.38 73 ARG A C 1
ATOM 612 O O . ARG A 1 73 ? 50.463 8.214 -37.683 1.00 76.38 73 ARG A O 1
ATOM 619 N N . GLY A 1 74 ? 48.607 8.481 -38.926 1.00 81.25 74 GLY A N 1
ATOM 620 C CA . GLY A 1 74 ? 49.220 9.331 -39.951 1.00 81.25 74 GLY A CA 1
ATOM 621 C C . GLY A 1 74 ? 49.722 8.602 -41.202 1.00 81.25 74 GLY A C 1
ATOM 622 O O . GLY A 1 74 ? 50.239 9.275 -42.087 1.00 81.25 74 GLY A O 1
ATOM 623 N N . THR A 1 75 ? 49.541 7.276 -41.330 1.00 87.62 75 THR A N 1
ATOM 624 C CA . THR A 1 75 ? 49.897 6.559 -42.571 1.00 87.62 75 THR A CA 1
ATOM 625 C C . THR A 1 75 ? 49.236 7.219 -43.794 1.00 87.62 75 THR A C 1
ATOM 627 O O . THR A 1 75 ? 48.011 7.415 -43.787 1.00 87.62 75 THR A O 1
ATOM 630 N N . PRO A 1 76 ? 50.003 7.543 -44.854 1.00 91.38 76 PRO A N 1
ATOM 631 C CA . PRO A 1 76 ? 49.469 8.155 -46.063 1.00 91.38 76 PRO A CA 1
ATOM 632 C C . PRO A 1 76 ? 48.305 7.356 -46.657 1.00 91.38 76 PRO A C 1
ATOM 634 O O . PRO A 1 76 ? 48.377 6.139 -46.833 1.00 91.38 76 PRO A O 1
ATOM 637 N N . LEU A 1 77 ? 47.227 8.043 -47.049 1.00 91.62 77 LEU A N 1
ATOM 638 C CA . LEU A 1 77 ? 46.021 7.380 -47.568 1.00 91.62 77 LEU 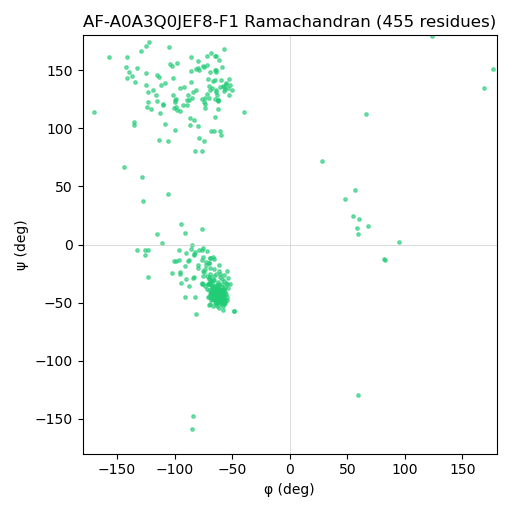A CA 1
ATOM 639 C C . LEU A 1 77 ? 46.302 6.520 -48.811 1.00 91.62 77 LEU A C 1
ATOM 641 O O . LEU A 1 77 ? 45.623 5.519 -49.026 1.00 91.62 77 LEU A O 1
ATOM 645 N N . ARG A 1 78 ? 47.305 6.887 -49.620 1.00 93.00 78 ARG A N 1
ATOM 646 C CA . ARG A 1 78 ? 47.731 6.110 -50.792 1.00 93.00 78 ARG A CA 1
ATOM 647 C C . ARG A 1 78 ? 48.271 4.733 -50.399 1.00 93.00 78 ARG A C 1
ATOM 649 O O . ARG A 1 78 ? 47.919 3.753 -51.050 1.00 93.00 78 ARG A O 1
ATOM 656 N N . GLU A 1 79 ? 49.067 4.653 -49.335 1.00 90.56 79 GLU A N 1
ATOM 657 C CA . GLU A 1 79 ? 49.600 3.389 -48.810 1.00 90.56 79 GLU A CA 1
ATOM 658 C C . GLU A 1 79 ? 48.487 2.522 -48.233 1.00 90.56 79 GLU A C 1
ATOM 660 O O . GLU A 1 79 ? 48.437 1.324 -48.494 1.00 90.56 79 GLU A O 1
ATOM 665 N N . LEU A 1 80 ? 47.525 3.133 -47.535 1.00 90.56 80 LEU A N 1
ATOM 666 C CA . LEU A 1 80 ? 46.344 2.412 -47.061 1.00 90.56 80 LEU A CA 1
ATOM 667 C C . LEU A 1 80 ? 45.523 1.846 -48.222 1.00 90.56 80 LEU A C 1
ATOM 669 O O . LEU A 1 80 ? 45.039 0.719 -48.143 1.00 90.56 80 LEU A O 1
ATOM 673 N N . CYS A 1 81 ? 45.370 2.610 -49.310 1.00 93.12 81 CYS A N 1
ATOM 674 C CA . CYS A 1 81 ? 44.655 2.135 -50.494 1.00 93.12 81 CYS A CA 1
ATOM 675 C C . CYS A 1 81 ? 45.403 0.958 -51.118 1.00 93.12 81 CYS A C 1
ATOM 677 O O . CYS A 1 81 ? 44.784 -0.044 -51.464 1.00 93.12 81 CYS A O 1
ATOM 679 N N . HIS A 1 82 ? 46.731 1.056 -51.209 1.00 91.75 82 HIS A N 1
ATOM 680 C CA . HIS A 1 82 ? 47.578 -0.035 -51.673 1.00 91.75 82 HIS A CA 1
ATOM 681 C C . HIS A 1 82 ? 47.435 -1.284 -50.793 1.00 91.75 82 HIS A C 1
ATOM 683 O O . HIS A 1 82 ? 47.243 -2.369 -51.322 1.00 91.75 82 HIS A O 1
ATOM 689 N N . ALA A 1 83 ? 47.444 -1.147 -49.466 1.00 90.81 83 ALA A N 1
ATOM 690 C CA . ALA A 1 83 ? 47.329 -2.273 -48.538 1.00 90.81 83 ALA A CA 1
ATOM 691 C C . ALA A 1 83 ? 45.993 -3.031 -48.654 1.00 90.81 83 ALA A C 1
ATOM 693 O O . ALA A 1 83 ? 45.962 -4.247 -48.488 1.00 90.81 83 ALA A O 1
ATOM 694 N N . VAL A 1 84 ? 44.890 -2.338 -48.965 1.00 91.00 84 VAL A N 1
ATOM 695 C CA . VAL A 1 84 ? 43.591 -2.987 -49.237 1.00 91.00 84 VAL A CA 1
ATOM 696 C C . VAL A 1 84 ? 43.601 -3.731 -50.580 1.00 91.00 84 VAL A C 1
ATOM 698 O O . VAL A 1 84 ? 42.933 -4.755 -50.725 1.00 91.00 84 VAL A O 1
ATOM 701 N N . LEU A 1 85 ? 44.327 -3.207 -51.571 1.00 93.00 85 LEU A N 1
ATOM 702 C CA . LEU A 1 85 ? 44.254 -3.638 -52.970 1.00 93.00 85 LEU A CA 1
ATOM 703 C C . LEU A 1 85 ? 45.388 -4.573 -53.407 1.00 93.00 85 LEU A C 1
ATOM 705 O O . LEU A 1 85 ? 45.257 -5.213 -54.446 1.00 93.00 85 LEU A O 1
ATOM 709 N N . SER A 1 86 ? 46.464 -4.688 -52.629 1.00 90.06 86 SER A N 1
ATOM 710 C CA . SER A 1 86 ? 47.719 -5.366 -52.995 1.00 90.06 86 SER A CA 1
ATOM 711 C C . SER A 1 86 ? 47.542 -6.804 -53.491 1.00 90.06 86 SER A C 1
ATOM 713 O O . SER A 1 86 ? 48.307 -7.264 -54.330 1.00 90.06 86 SER A O 1
ATOM 715 N N . ALA A 1 87 ? 46.502 -7.501 -53.031 1.00 88.31 87 ALA A N 1
ATOM 716 C CA . ALA A 1 87 ? 46.179 -8.860 -53.461 1.00 88.31 87 ALA A CA 1
ATOM 717 C C . ALA A 1 87 ? 45.549 -8.960 -54.871 1.00 88.31 87 ALA A C 1
ATOM 719 O O . ALA A 1 87 ? 45.225 -10.060 -55.303 1.00 88.31 87 ALA A O 1
ATOM 720 N N . HIS A 1 88 ? 45.292 -7.839 -55.559 1.00 90.75 88 HIS A N 1
ATOM 721 C CA . HIS A 1 88 ? 44.555 -7.793 -56.833 1.00 90.75 88 HIS A CA 1
ATOM 722 C C . HIS A 1 88 ? 45.350 -7.013 -57.903 1.00 90.75 88 HIS A C 1
ATOM 724 O O . HIS A 1 88 ? 44.864 -5.999 -58.415 1.00 90.75 88 HIS A O 1
ATOM 730 N N . PRO A 1 89 ? 46.591 -7.428 -58.225 1.00 87.12 89 PRO A N 1
ATOM 731 C CA . PRO A 1 89 ? 47.420 -6.726 -59.202 1.00 87.12 89 PRO A CA 1
ATOM 732 C C . PRO A 1 89 ? 46.733 -6.678 -60.578 1.00 87.12 89 PRO A C 1
ATOM 734 O O . PRO A 1 89 ? 46.068 -7.625 -60.985 1.00 87.12 89 PRO A O 1
ATOM 737 N N . GLY A 1 90 ? 46.867 -5.557 -61.292 1.00 87.75 90 GLY A N 1
ATOM 738 C CA . GLY A 1 90 ? 46.296 -5.361 -62.637 1.00 87.75 90 GLY A CA 1
ATOM 739 C C . GLY A 1 90 ? 44.813 -4.960 -62.688 1.00 87.75 90 GLY A C 1
ATOM 740 O O . GLY A 1 90 ? 44.335 -4.496 -63.723 1.00 87.75 90 GLY A O 1
ATOM 741 N N . GLU A 1 91 ? 44.085 -5.063 -61.573 1.00 91.50 91 GLU A N 1
ATOM 742 C CA . GLU A 1 91 ? 42.665 -4.685 -61.482 1.00 91.50 91 GLU A CA 1
ATOM 743 C C . GLU A 1 91 ? 42.443 -3.261 -60.928 1.00 91.50 91 GLU A C 1
ATOM 745 O O . GLU A 1 91 ? 41.316 -2.747 -60.919 1.00 91.50 91 GLU A O 1
ATOM 750 N N . TYR A 1 92 ? 43.518 -2.584 -60.508 1.00 94.06 92 TYR A N 1
ATOM 751 C CA . TYR A 1 92 ? 43.496 -1.205 -60.019 1.00 94.06 92 TYR A CA 1
ATOM 752 C C . TYR A 1 92 ? 44.712 -0.387 -60.467 1.00 94.06 92 TYR A C 1
ATOM 754 O O . TYR A 1 92 ? 45.768 -0.929 -60.778 1.00 94.06 92 TYR A O 1
ATOM 762 N N . GLN A 1 93 ? 44.574 0.940 -60.403 1.00 93.19 93 GLN A N 1
ATOM 763 C CA . GLN A 1 93 ? 45.673 1.898 -60.523 1.00 93.19 93 GLN A CA 1
ATOM 764 C C . GLN A 1 93 ? 45.557 2.973 -59.433 1.00 93.19 93 GLN A C 1
ATOM 766 O O . GLN A 1 93 ? 44.469 3.479 -59.143 1.00 93.19 93 GLN A O 1
ATOM 771 N N . LEU A 1 94 ? 46.686 3.367 -58.838 1.00 94.56 94 LEU A N 1
ATOM 772 C CA . LEU A 1 94 ? 46.755 4.493 -57.901 1.00 94.56 94 LEU A CA 1
ATOM 773 C C . LEU A 1 94 ? 47.305 5.726 -58.620 1.00 94.56 94 LEU A C 1
ATOM 775 O O . LEU A 1 94 ? 48.444 5.720 -59.081 1.00 94.56 94 LEU A O 1
ATOM 779 N N . GLY A 1 95 ? 46.498 6.784 -58.707 1.00 92.19 95 GLY A N 1
ATOM 780 C CA . GLY A 1 95 ? 46.940 8.087 -59.204 1.00 92.19 95 GLY A CA 1
ATOM 781 C C . GLY A 1 95 ? 47.583 8.942 -58.109 1.00 92.19 95 GLY A C 1
ATOM 782 O O . GLY A 1 95 ? 47.982 8.447 -57.059 1.00 92.19 95 GLY A O 1
ATOM 783 N N . THR A 1 96 ? 47.628 10.258 -58.320 1.00 91.06 96 THR A N 1
ATOM 784 C CA . THR A 1 96 ? 48.142 11.216 -57.322 1.00 91.06 96 THR A CA 1
ATOM 785 C C . THR A 1 96 ? 47.164 11.467 -56.174 1.00 91.06 96 THR A C 1
ATOM 787 O O . THR A 1 96 ? 47.575 11.662 -55.037 1.00 91.06 96 THR A O 1
ATOM 790 N N . THR A 1 97 ? 45.856 11.449 -56.453 1.00 92.62 97 THR A N 1
ATOM 791 C CA . THR A 1 97 ? 44.796 11.789 -55.477 1.00 92.62 97 THR A CA 1
ATOM 792 C C . THR A 1 97 ? 43.637 10.789 -55.437 1.00 92.62 97 THR A C 1
ATOM 794 O O . THR A 1 97 ? 42.703 10.939 -54.639 1.00 92.62 97 THR A O 1
ATOM 797 N N . ARG A 1 98 ? 43.643 9.795 -56.334 1.00 95.81 98 ARG A N 1
ATOM 798 C CA . ARG A 1 98 ? 42.508 8.899 -56.574 1.00 95.81 98 ARG A CA 1
ATOM 799 C C . ARG A 1 98 ? 42.933 7.451 -56.787 1.00 95.81 98 ARG A C 1
ATOM 801 O O . ARG A 1 98 ? 43.982 7.191 -57.373 1.00 95.81 98 ARG A O 1
ATOM 808 N N . VAL A 1 99 ? 42.061 6.538 -56.367 1.00 96.06 99 VAL A N 1
ATOM 809 C CA . VAL A 1 99 ? 42.069 5.119 -56.734 1.00 96.06 99 VAL A CA 1
ATOM 810 C C . VAL A 1 99 ? 41.186 4.926 -57.957 1.00 96.06 99 VAL A C 1
ATOM 812 O O . VAL A 1 99 ? 40.068 5.450 -58.021 1.00 96.06 99 VAL A O 1
ATOM 815 N N . PHE A 1 100 ? 41.686 4.147 -58.900 1.00 94.44 100 PHE A N 1
ATOM 816 C CA . PHE A 1 100 ? 40.999 3.739 -60.109 1.00 94.44 100 PHE A CA 1
ATOM 817 C C . PHE A 1 100 ? 40.811 2.222 -60.052 1.00 94.44 100 PHE A C 1
ATOM 819 O O . PHE A 1 100 ? 41.792 1.508 -59.870 1.00 94.44 100 PHE A O 1
ATOM 826 N N . LEU A 1 101 ? 39.573 1.736 -60.156 1.00 94.38 101 LEU A N 1
ATOM 827 C CA . LEU A 1 101 ? 39.246 0.309 -60.043 1.00 94.38 101 LEU A CA 1
ATOM 828 C C . LEU A 1 101 ? 38.480 -0.165 -61.275 1.00 94.38 101 LEU A C 1
ATOM 830 O O . LEU A 1 101 ? 37.680 0.582 -61.855 1.00 94.38 101 LEU A O 1
ATOM 834 N N . ARG A 1 102 ? 38.697 -1.428 -61.637 1.00 92.81 102 ARG A N 1
ATOM 835 C CA . ARG A 1 102 ? 37.802 -2.163 -62.527 1.00 92.81 102 ARG A CA 1
ATOM 836 C C . ARG A 1 102 ? 36.503 -2.511 -61.801 1.00 92.81 102 ARG A C 1
ATOM 838 O O . ARG A 1 102 ? 36.451 -2.614 -60.575 1.00 92.81 102 ARG A O 1
ATOM 845 N N . GLU A 1 103 ? 35.436 -2.684 -62.572 1.00 90.06 103 GLU A N 1
ATOM 846 C CA . GLU A 1 103 ? 34.086 -2.892 -62.034 1.00 90.06 103 GLU A CA 1
ATOM 847 C C . GLU A 1 103 ? 33.969 -4.202 -61.234 1.00 90.06 103 GLU A C 1
ATOM 849 O O . GLU A 1 103 ? 33.357 -4.232 -60.169 1.00 90.06 103 GLU A O 1
ATOM 854 N N . ASN A 1 104 ? 34.609 -5.279 -61.699 1.00 90.50 104 ASN A N 1
ATOM 855 C CA . ASN A 1 104 ? 34.585 -6.572 -61.011 1.00 90.50 104 ASN A CA 1
ATOM 856 C C . ASN A 1 104 ? 35.280 -6.515 -59.643 1.00 90.50 104 ASN A C 1
ATOM 858 O O . ASN A 1 104 ? 34.771 -7.081 -58.672 1.00 90.50 104 ASN A O 1
ATOM 862 N N . LEU A 1 105 ? 36.404 -5.795 -59.555 1.00 93.50 105 LEU A N 1
ATOM 863 C CA . LEU A 1 105 ? 37.119 -5.582 -58.301 1.00 93.50 105 LEU A CA 1
ATOM 864 C C . LEU A 1 105 ? 36.266 -4.803 -57.295 1.00 93.50 105 LEU A C 1
ATOM 866 O O . LEU A 1 105 ? 36.139 -5.232 -56.152 1.00 93.50 105 LEU A O 1
ATOM 870 N N . GLU A 1 106 ? 35.634 -3.704 -57.713 1.00 93.75 106 GLU A N 1
ATOM 871 C CA . GLU A 1 106 ? 34.766 -2.911 -56.833 1.00 93.75 106 GLU A CA 1
ATOM 872 C C . GLU A 1 106 ? 33.597 -3.740 -56.280 1.00 93.75 106 GLU A C 1
ATOM 874 O O . GLU A 1 106 ? 33.408 -3.791 -55.062 1.00 93.75 106 GLU A O 1
ATOM 879 N N . ARG A 1 107 ? 32.908 -4.506 -57.137 1.00 94.50 107 ARG A N 1
ATOM 880 C CA . ARG A 1 107 ? 31.836 -5.413 -56.696 1.00 94.50 107 ARG A CA 1
ATOM 881 C C . ARG A 1 107 ? 32.338 -6.475 -55.715 1.00 94.50 107 ARG A C 1
ATOM 883 O O . ARG A 1 107 ? 31.628 -6.821 -54.771 1.00 94.50 107 ARG A O 1
ATOM 890 N N . SER A 1 108 ? 33.540 -7.015 -55.930 1.00 95.00 108 SER A N 1
ATOM 891 C CA . SER A 1 108 ? 34.158 -7.995 -55.025 1.00 95.00 108 SER A CA 1
ATOM 892 C C . SER A 1 108 ? 34.448 -7.388 -53.647 1.00 95.00 108 SER A C 1
ATOM 894 O O . SER A 1 108 ? 34.088 -7.974 -52.620 1.00 95.00 108 SER A O 1
ATOM 896 N N . LEU A 1 109 ? 35.022 -6.180 -53.608 1.00 95.06 109 LEU A N 1
ATOM 897 C CA . LEU A 1 109 ? 35.279 -5.447 -52.365 1.00 95.06 109 LEU A CA 1
ATOM 898 C C . LEU A 1 109 ? 33.976 -5.138 -51.614 1.00 95.06 109 LEU A C 1
ATOM 900 O O . LEU A 1 109 ? 33.903 -5.363 -50.405 1.00 95.06 109 LEU A O 1
ATOM 904 N N . GLU A 1 110 ? 32.924 -4.704 -52.311 1.00 95.38 110 GLU A N 1
ATOM 905 C CA . GLU A 1 110 ? 31.615 -4.441 -51.701 1.00 95.38 110 GLU A CA 1
ATOM 906 C C . GLU A 1 110 ? 30.972 -5.700 -51.113 1.00 95.38 110 GLU A C 1
ATOM 908 O O . GLU A 1 110 ? 30.479 -5.667 -49.983 1.00 95.38 110 GLU A O 1
ATOM 913 N N . ARG A 1 111 ? 31.034 -6.839 -51.817 1.00 95.81 111 ARG A N 1
ATOM 914 C CA . ARG A 1 111 ? 30.545 -8.124 -51.287 1.00 95.81 111 ARG A CA 1
ATOM 915 C C . ARG A 1 111 ? 31.291 -8.535 -50.021 1.00 95.81 111 ARG A C 1
ATOM 917 O O . ARG A 1 111 ? 30.658 -8.899 -49.030 1.00 95.81 111 ARG A O 1
ATOM 924 N N . ARG A 1 112 ? 32.626 -8.439 -50.020 1.00 94.12 112 ARG A N 1
ATOM 925 C CA . ARG A 1 112 ? 33.452 -8.749 -48.839 1.00 94.12 112 ARG A CA 1
ATOM 926 C C . ARG A 1 112 ? 33.130 -7.817 -47.672 1.00 94.12 112 ARG A C 1
ATOM 928 O O . ARG A 1 112 ? 32.987 -8.278 -46.541 1.00 94.12 112 ARG A O 1
ATOM 935 N N . ARG A 1 113 ? 32.958 -6.519 -47.941 1.00 94.00 113 ARG A N 1
ATOM 936 C CA . ARG A 1 113 ? 32.576 -5.518 -46.936 1.00 94.00 113 ARG A CA 1
ATOM 937 C C . ARG A 1 113 ? 31.214 -5.845 -46.325 1.00 94.00 113 ARG A C 1
ATOM 939 O O . ARG A 1 113 ? 31.089 -5.854 -45.102 1.00 94.00 113 ARG A O 1
ATOM 946 N N . ALA A 1 114 ? 30.216 -6.143 -47.155 1.00 94.25 114 ALA A N 1
ATOM 947 C CA . ALA A 1 114 ? 28.879 -6.512 -46.699 1.00 94.25 114 ALA A CA 1
ATOM 948 C C . ALA A 1 114 ? 28.903 -7.777 -45.827 1.00 94.25 114 ALA A C 1
ATOM 950 O O . ALA A 1 114 ? 28.295 -7.790 -44.758 1.00 94.25 114 ALA A O 1
ATOM 951 N N . ALA A 1 115 ? 29.666 -8.802 -46.222 1.00 95.25 115 ALA A N 1
ATOM 952 C CA . ALA A 1 115 ? 29.817 -10.031 -45.444 1.00 95.25 115 ALA A CA 1
ATOM 953 C C . ALA A 1 115 ? 30.446 -9.783 -44.059 1.00 95.25 115 ALA A C 1
ATOM 955 O O . ALA A 1 115 ? 29.953 -10.302 -43.055 1.00 95.25 115 ALA A O 1
ATOM 956 N N . LEU A 1 116 ? 31.492 -8.951 -43.978 1.00 93.25 116 LEU A N 1
ATOM 957 C CA . LEU A 1 116 ? 32.111 -8.583 -42.699 1.00 93.25 116 LEU A CA 1
ATOM 958 C C . LEU A 1 116 ? 31.150 -7.808 -41.795 1.00 93.25 116 LEU A C 1
ATOM 960 O O . LEU A 1 116 ? 31.021 -8.142 -40.617 1.00 93.25 116 LEU A O 1
ATOM 964 N N . LEU A 1 117 ? 30.455 -6.805 -42.338 1.00 93.00 117 LEU A N 1
ATOM 965 C CA . LEU A 1 117 ? 29.478 -6.023 -41.578 1.00 93.00 117 LEU A CA 1
ATOM 966 C C . LEU A 1 117 ? 28.330 -6.904 -41.077 1.00 93.00 117 LEU A C 1
ATOM 968 O O . LEU A 1 117 ? 27.941 -6.793 -39.916 1.00 93.00 117 LEU A O 1
ATOM 972 N N . GLN A 1 118 ? 27.839 -7.827 -41.908 1.00 95.75 118 GLN A N 1
ATOM 973 C CA . GLN A 1 118 ? 26.795 -8.773 -41.524 1.00 95.75 118 GLN A CA 1
ATOM 974 C C . GLN A 1 118 ? 27.261 -9.726 -40.415 1.00 95.75 118 GLN A C 1
ATOM 976 O O . GLN A 1 118 ? 26.523 -9.972 -39.457 1.00 95.75 118 GLN A O 1
ATOM 981 N N . SER A 1 119 ? 28.489 -10.243 -40.508 1.00 95.81 119 SER A N 1
ATOM 982 C CA . SER A 1 119 ? 29.082 -11.100 -39.474 1.00 95.81 119 SER A CA 1
ATOM 983 C C . SER A 1 119 ? 29.251 -10.349 -38.149 1.00 95.81 119 SER A C 1
ATOM 985 O O . SER A 1 119 ? 28.811 -10.826 -37.100 1.00 95.81 119 SER A O 1
ATOM 987 N N . ALA A 1 120 ? 29.788 -9.126 -38.192 1.00 93.81 120 ALA A N 1
ATOM 988 C CA . ALA A 1 120 ? 29.941 -8.269 -37.019 1.00 93.81 120 ALA A CA 1
ATOM 989 C C . ALA A 1 120 ? 28.586 -7.922 -36.378 1.00 93.81 120 ALA A C 1
ATOM 991 O O . ALA A 1 120 ? 28.428 -8.041 -35.160 1.00 93.81 120 ALA A O 1
ATOM 992 N N . ALA A 1 121 ? 27.587 -7.564 -37.191 1.00 96.12 121 ALA A N 1
ATOM 993 C CA . ALA A 1 121 ? 26.227 -7.306 -36.729 1.00 96.12 121 ALA A CA 1
ATOM 994 C C . ALA A 1 121 ? 25.623 -8.550 -36.066 1.00 96.12 121 ALA A C 1
ATOM 996 O O . ALA A 1 121 ? 25.072 -8.454 -34.972 1.00 96.12 121 ALA A O 1
ATOM 997 N N . THR A 1 122 ? 25.796 -9.730 -36.666 1.00 97.38 122 THR A N 1
ATOM 998 C CA . THR A 1 122 ? 25.313 -11.001 -36.108 1.00 97.38 122 THR A CA 1
ATOM 999 C C . THR A 1 122 ? 25.999 -11.325 -34.778 1.00 97.38 122 THR A C 1
ATOM 1001 O O . THR A 1 122 ? 25.333 -11.720 -33.819 1.00 97.38 122 THR A O 1
ATOM 1004 N N . ALA A 1 123 ? 27.313 -11.113 -34.668 1.00 97.44 123 ALA A N 1
ATOM 1005 C CA . ALA A 1 123 ? 28.060 -11.314 -33.428 1.00 97.44 123 ALA A CA 1
ATOM 1006 C C . ALA A 1 123 ? 27.584 -10.368 -32.312 1.00 97.44 123 ALA A C 1
ATOM 1008 O O . ALA A 1 123 ? 27.360 -10.808 -31.178 1.00 97.44 123 ALA A O 1
ATOM 1009 N N . LEU A 1 124 ? 27.369 -9.089 -32.636 1.00 97.62 124 LEU A N 1
ATOM 1010 C CA . LEU A 1 124 ? 26.830 -8.101 -31.704 1.00 97.62 124 LEU A CA 1
ATOM 1011 C C . LEU A 1 124 ? 25.407 -8.473 -31.270 1.00 97.62 124 LEU A C 1
ATOM 1013 O O . LEU A 1 124 ? 25.131 -8.575 -30.075 1.00 97.62 124 LEU A O 1
ATOM 1017 N N . GLN A 1 125 ? 24.523 -8.757 -32.228 1.00 97.75 125 GLN A N 1
ATOM 1018 C CA . GLN A 1 125 ? 23.146 -9.178 -31.974 1.00 97.75 125 GLN A CA 1
ATOM 1019 C C . GLN A 1 125 ? 23.095 -10.438 -31.104 1.00 97.75 125 GLN A C 1
ATOM 1021 O O . GLN A 1 125 ? 22.324 -10.480 -30.147 1.00 97.75 125 GLN A O 1
ATOM 1026 N N . LYS A 1 126 ? 23.940 -11.443 -31.374 1.00 97.75 126 LYS A N 1
ATOM 1027 C CA . LYS A 1 126 ? 24.056 -12.668 -30.565 1.00 97.75 126 LYS A CA 1
ATOM 1028 C C . LYS A 1 126 ? 24.409 -12.345 -29.113 1.00 97.75 126 LYS A C 1
ATOM 1030 O O . LYS A 1 126 ? 23.746 -12.843 -28.203 1.00 97.75 126 LYS A O 1
ATOM 1035 N N . ARG A 1 127 ? 25.424 -11.502 -28.883 1.00 98.00 127 ARG A N 1
ATOM 1036 C CA . ARG A 1 127 ? 25.848 -11.108 -27.527 1.00 98.00 127 ARG A CA 1
ATOM 1037 C C . ARG A 1 127 ? 24.757 -10.334 -26.792 1.00 98.00 127 ARG A C 1
ATOM 1039 O O . ARG A 1 127 ? 24.452 -10.666 -25.649 1.00 98.00 127 ARG A O 1
ATOM 1046 N N . VAL A 1 128 ? 24.126 -9.365 -27.455 1.00 97.94 128 VAL A N 1
ATOM 1047 C CA . VAL A 1 128 ? 23.046 -8.554 -26.870 1.00 97.94 128 VAL A CA 1
ATOM 1048 C C . VAL A 1 128 ? 21.828 -9.416 -26.536 1.00 97.94 128 VAL A C 1
ATOM 1050 O O . VAL A 1 128 ? 21.337 -9.373 -25.409 1.00 97.94 128 VAL A O 1
ATOM 1053 N N . ARG A 1 129 ? 21.369 -10.259 -27.470 1.00 98.00 129 ARG A N 1
ATOM 1054 C CA . ARG A 1 129 ? 20.248 -11.185 -27.236 1.00 98.00 129 ARG A CA 1
ATOM 1055 C C . ARG A 1 129 ? 20.543 -12.133 -26.073 1.00 98.00 129 ARG A C 1
ATOM 1057 O O . ARG A 1 129 ? 19.695 -12.296 -25.198 1.00 98.00 129 ARG A O 1
ATOM 1064 N N . GLY A 1 130 ? 21.754 -12.694 -26.016 1.00 98.12 130 GLY A N 1
ATOM 1065 C CA . GLY A 1 130 ? 22.194 -13.552 -24.913 1.00 98.12 130 GLY A CA 1
ATOM 1066 C C . GLY A 1 130 ? 22.211 -12.834 -23.559 1.00 98.12 130 GLY A C 1
ATOM 1067 O O . GLY A 1 130 ? 21.713 -13.372 -22.570 1.00 98.12 130 GLY A O 1
ATOM 1068 N N . PHE A 1 131 ? 22.720 -11.600 -23.511 1.00 98.12 131 PHE A N 1
ATOM 1069 C CA . PHE A 1 131 ? 22.716 -10.771 -22.303 1.00 98.12 131 PHE A CA 1
ATOM 1070 C C . PHE A 1 131 ? 21.292 -10.484 -21.808 1.00 98.12 131 PHE A C 1
ATOM 1072 O O . PHE A 1 131 ? 20.985 -10.716 -20.637 1.00 98.12 131 PHE A O 1
ATOM 1079 N N . LEU A 1 132 ? 20.399 -10.044 -22.701 1.00 98.19 132 LEU A N 1
ATOM 1080 C CA . LEU A 1 132 ? 19.007 -9.741 -22.360 1.00 98.19 132 LEU A CA 1
ATOM 1081 C C . LEU A 1 132 ? 18.251 -10.985 -21.873 1.00 98.19 132 LEU A C 1
ATOM 1083 O O . LEU A 1 132 ? 17.521 -10.911 -20.882 1.00 98.19 132 LEU A O 1
ATOM 1087 N N . ALA A 1 133 ? 18.446 -12.134 -22.527 1.00 98.19 133 ALA A N 1
ATOM 1088 C CA . ALA A 1 133 ? 17.848 -13.401 -22.112 1.00 98.19 133 ALA A CA 1
ATOM 1089 C C . ALA A 1 133 ? 18.341 -13.833 -20.722 1.00 98.19 133 ALA A C 1
ATOM 1091 O O . ALA A 1 133 ? 17.530 -14.164 -19.855 1.00 98.19 133 ALA A O 1
ATOM 1092 N N . ARG A 1 134 ? 19.656 -13.753 -20.469 1.00 98.06 134 ARG A N 1
ATOM 1093 C CA . ARG A 1 134 ? 20.248 -14.077 -19.163 1.00 98.06 134 ARG A CA 1
ATOM 1094 C C . ARG A 1 134 ? 19.737 -13.151 -18.061 1.00 98.06 134 ARG A C 1
ATOM 1096 O O . ARG A 1 134 ? 19.364 -13.644 -17.001 1.00 98.06 134 ARG A O 1
ATOM 1103 N N . LYS A 1 135 ? 19.651 -11.840 -18.317 1.00 97.38 135 LYS A N 1
ATOM 1104 C CA . LYS A 1 135 ? 19.095 -10.861 -17.367 1.00 97.38 135 LYS A CA 1
ATOM 1105 C C . LYS A 1 135 ? 17.657 -11.221 -16.976 1.00 97.38 135 LYS A C 1
ATOM 1107 O O . LYS A 1 135 ? 17.342 -11.279 -15.790 1.00 97.38 135 LYS A O 1
ATOM 1112 N N . LYS A 1 136 ? 16.801 -11.529 -17.960 1.00 97.12 136 LYS A N 1
ATOM 1113 C CA . LYS A 1 136 ? 15.413 -11.967 -17.719 1.00 97.12 136 LYS A CA 1
ATOM 1114 C C . LYS A 1 136 ? 15.345 -13.277 -16.925 1.00 97.12 136 LYS A C 1
ATOM 1116 O O . LYS A 1 136 ? 14.528 -13.390 -16.015 1.00 97.12 136 LYS A O 1
ATOM 1121 N N . TYR A 1 137 ? 16.188 -14.260 -17.250 1.00 98.00 137 TYR A N 1
ATOM 1122 C CA . TYR A 1 137 ? 16.228 -15.547 -16.548 1.00 98.00 137 TYR A CA 1
ATOM 1123 C C . TYR A 1 137 ? 16.649 -15.400 -15.082 1.00 98.00 137 TYR A C 1
ATOM 1125 O O . TYR A 1 137 ? 15.987 -15.947 -14.202 1.00 98.00 137 TYR A O 1
ATOM 1133 N N . LEU A 1 138 ? 17.709 -14.632 -14.810 1.00 98.38 138 LEU A N 1
ATOM 1134 C CA . LEU A 1 138 ? 18.193 -14.409 -13.446 1.00 98.38 138 LEU A CA 1
ATOM 1135 C C . LEU A 1 138 ? 17.134 -13.724 -12.576 1.00 98.38 138 LEU A C 1
ATOM 1137 O O . LEU A 1 138 ? 16.876 -14.203 -11.476 1.00 98.38 138 LEU A O 1
ATOM 1141 N N . ALA A 1 139 ? 16.444 -12.707 -13.104 1.00 97.06 139 ALA A N 1
ATOM 1142 C CA . ALA A 1 139 ? 15.340 -12.056 -12.398 1.00 97.06 139 ALA A CA 1
ATOM 1143 C C . ALA A 1 139 ? 14.215 -13.047 -12.042 1.00 97.06 139 ALA A C 1
ATOM 1145 O O . ALA A 1 139 ? 13.782 -13.112 -10.893 1.00 97.06 139 ALA A O 1
ATOM 1146 N N . LYS A 1 140 ? 13.786 -13.888 -12.999 1.00 97.25 140 LYS A N 1
ATOM 1147 C CA . LYS A 1 140 ? 12.780 -14.936 -12.743 1.00 97.25 140 LYS A CA 1
ATOM 1148 C C . LYS A 1 140 ? 13.249 -15.939 -11.686 1.00 97.25 140 LYS A C 1
ATOM 1150 O O . LYS A 1 140 ? 12.467 -16.305 -10.810 1.00 97.25 140 LYS A O 1
ATOM 1155 N N . ARG A 1 141 ? 14.512 -16.375 -11.752 1.00 98.12 141 ARG A N 1
ATOM 1156 C CA . ARG A 1 141 ? 15.101 -17.321 -10.795 1.00 98.12 141 ARG A CA 1
ATOM 1157 C C . ARG A 1 141 ? 15.124 -16.741 -9.381 1.00 98.12 141 ARG A C 1
ATOM 1159 O O . ARG A 1 141 ? 14.718 -17.424 -8.448 1.00 98.12 141 ARG A O 1
ATOM 1166 N N . GLU A 1 142 ? 15.558 -15.494 -9.218 1.00 97.56 142 GLU A N 1
ATOM 1167 C CA . GLU A 1 142 ? 15.573 -14.816 -7.916 1.00 97.56 142 GLU A CA 1
ATOM 1168 C C . GLU A 1 142 ? 14.171 -14.683 -7.319 1.00 97.56 142 GLU A C 1
ATOM 1170 O O . GLU A 1 142 ? 13.967 -15.016 -6.150 1.00 97.56 142 GLU A O 1
ATOM 1175 N N . SER A 1 143 ? 13.187 -14.260 -8.117 1.00 97.31 143 SER A N 1
ATOM 1176 C CA . SER A 1 143 ? 11.790 -14.202 -7.680 1.00 97.31 143 SER A CA 1
ATOM 1177 C C . SER A 1 143 ? 11.269 -15.579 -7.261 1.00 97.31 143 SER A C 1
ATOM 1179 O O . SER A 1 143 ? 10.662 -15.703 -6.198 1.00 97.31 143 SER A O 1
ATOM 1181 N N . ALA A 1 144 ? 11.549 -16.627 -8.044 1.00 97.81 144 ALA A N 1
ATOM 1182 C CA . ALA A 1 144 ? 11.136 -17.991 -7.723 1.00 97.81 144 ALA A CA 1
ATOM 1183 C C . ALA A 1 144 ? 11.739 -18.479 -6.396 1.00 97.81 144 ALA A C 1
ATOM 1185 O O . ALA A 1 144 ? 11.011 -19.007 -5.557 1.00 97.81 144 ALA A O 1
ATOM 1186 N N . VAL A 1 145 ? 13.034 -18.242 -6.161 1.00 98.12 145 VAL A N 1
ATOM 1187 C CA . VAL A 1 145 ? 13.708 -18.614 -4.904 1.00 98.12 145 VAL A CA 1
ATOM 1188 C C . VAL A 1 145 ? 13.103 -17.872 -3.710 1.00 98.12 145 VAL A C 1
ATOM 1190 O O . VAL A 1 145 ? 12.837 -18.495 -2.682 1.00 98.12 145 VAL A O 1
ATOM 1193 N N . LYS A 1 146 ? 12.814 -16.569 -3.839 1.00 97.12 146 LYS A N 1
ATOM 1194 C CA . LYS A 1 146 ? 12.157 -15.782 -2.779 1.00 97.12 146 LYS A CA 1
ATOM 1195 C C . LYS A 1 146 ? 10.773 -16.337 -2.435 1.00 97.12 146 LYS A C 1
ATOM 1197 O O . LYS A 1 146 ? 10.464 -16.519 -1.258 1.00 97.12 146 LYS A O 1
ATOM 1202 N N . ILE A 1 147 ? 9.965 -16.663 -3.446 1.00 97.75 147 ILE A N 1
ATOM 1203 C CA . ILE A 1 147 ? 8.637 -17.265 -3.254 1.00 97.75 147 ILE A CA 1
ATOM 1204 C C . ILE A 1 147 ? 8.766 -18.634 -2.579 1.00 97.75 147 ILE A C 1
ATOM 1206 O O . ILE A 1 147 ? 8.098 -18.894 -1.581 1.00 97.75 147 ILE A O 1
ATOM 1210 N N . GLN A 1 148 ? 9.653 -19.499 -3.076 1.00 97.94 148 GLN A N 1
ATOM 1211 C CA . GLN A 1 148 ? 9.888 -20.823 -2.500 1.00 97.94 148 GLN A CA 1
ATOM 1212 C C . GLN A 1 148 ? 10.321 -20.733 -1.032 1.00 97.94 148 GLN A C 1
ATOM 1214 O O . GLN A 1 148 ? 9.794 -21.467 -0.196 1.00 97.94 148 GLN A O 1
ATOM 1219 N N . ALA A 1 149 ? 11.234 -19.818 -0.695 1.00 97.88 149 ALA A N 1
ATOM 1220 C CA . ALA A 1 149 ? 11.668 -19.583 0.678 1.00 97.88 149 ALA A CA 1
ATOM 1221 C C . ALA A 1 149 ? 10.512 -19.095 1.568 1.00 97.88 149 ALA A C 1
ATOM 1223 O O . ALA A 1 149 ? 10.315 -19.625 2.663 1.00 97.88 149 ALA A O 1
ATOM 1224 N N . ALA A 1 150 ? 9.699 -18.151 1.083 1.00 97.56 150 ALA A N 1
ATOM 1225 C CA . ALA A 1 150 ? 8.535 -17.647 1.809 1.00 97.56 150 ALA A CA 1
ATOM 1226 C C . ALA A 1 150 ? 7.496 -18.747 2.072 1.00 97.56 150 ALA A C 1
ATOM 1228 O O . ALA A 1 150 ? 7.021 -18.886 3.200 1.00 97.56 150 ALA A O 1
ATOM 1229 N N . VAL A 1 151 ? 7.189 -19.575 1.068 1.00 98.06 151 VAL A N 1
ATOM 1230 C CA . VAL A 1 151 ? 6.245 -20.698 1.187 1.00 98.06 151 VAL A CA 1
ATOM 1231 C C . VAL A 1 151 ? 6.761 -21.753 2.165 1.00 98.06 151 VAL A C 1
ATOM 1233 O O . VAL A 1 151 ? 6.018 -22.174 3.055 1.00 98.06 151 VAL A O 1
ATOM 1236 N N . ARG A 1 152 ? 8.038 -22.150 2.054 1.00 98.06 152 ARG A N 1
ATOM 1237 C CA . ARG A 1 152 ? 8.676 -23.083 3.001 1.00 98.06 152 ARG A CA 1
ATOM 1238 C C . ARG A 1 152 ? 8.611 -22.533 4.430 1.00 98.06 152 ARG A C 1
ATOM 1240 O O . ARG A 1 152 ? 8.164 -23.231 5.336 1.00 98.06 152 ARG A O 1
ATOM 1247 N N . GLY A 1 153 ? 8.948 -21.256 4.619 1.00 97.94 153 GLY A N 1
ATOM 1248 C CA . GLY A 1 153 ? 8.892 -20.594 5.923 1.00 97.94 153 GLY A CA 1
ATOM 1249 C C . GLY A 1 153 ? 7.474 -20.424 6.481 1.00 97.94 153 GLY A C 1
ATOM 1250 O O . GLY A 1 153 ? 7.281 -20.497 7.695 1.00 97.94 153 GLY A O 1
ATOM 1251 N N . TRP A 1 154 ? 6.468 -20.195 5.634 1.00 98.06 154 TRP A N 1
ATOM 1252 C CA . TRP A 1 154 ? 5.063 -20.139 6.052 1.00 98.06 154 TRP A CA 1
ATOM 1253 C C . TRP A 1 154 ? 4.555 -21.510 6.501 1.00 98.06 154 TRP A C 1
ATOM 1255 O O . TRP A 1 154 ? 3.907 -21.606 7.545 1.00 98.06 154 TRP A O 1
ATOM 1265 N N . ARG A 1 155 ? 4.888 -22.574 5.758 1.00 98.31 155 ARG A N 1
ATOM 1266 C CA . ARG A 1 155 ? 4.491 -23.951 6.082 1.00 98.31 155 ARG A CA 1
ATOM 1267 C C . ARG A 1 155 ? 4.980 -24.359 7.471 1.00 98.31 155 ARG A C 1
ATOM 1269 O O . ARG A 1 155 ? 4.172 -24.813 8.284 1.00 98.31 155 ARG A O 1
ATOM 1276 N N . GLU A 1 156 ? 6.261 -24.138 7.762 1.00 97.69 156 GLU A N 1
ATOM 1277 C CA . GLU A 1 156 ? 6.835 -24.499 9.063 1.00 97.69 156 GLU A CA 1
ATOM 1278 C C . GLU A 1 156 ? 6.289 -23.628 10.200 1.00 97.69 156 GLU A C 1
ATOM 1280 O O . GLU A 1 156 ? 5.904 -24.153 11.245 1.00 97.69 156 GLU A O 1
ATOM 1285 N N . ARG A 1 157 ? 6.121 -22.314 9.989 1.00 97.56 157 ARG A N 1
ATOM 1286 C CA . ARG A 1 157 ? 5.490 -21.437 10.991 1.00 97.56 157 ARG A CA 1
ATOM 1287 C C . ARG A 1 157 ? 4.048 -21.841 11.294 1.00 97.56 157 ARG A C 1
ATOM 1289 O O . ARG A 1 157 ? 3.662 -21.882 12.462 1.00 97.56 157 ARG A O 1
ATOM 1296 N N . LYS A 1 158 ? 3.252 -22.183 10.275 1.00 97.62 158 LYS A N 1
ATOM 1297 C CA . LYS A 1 158 ? 1.874 -22.668 10.454 1.00 97.62 158 LYS A CA 1
ATOM 1298 C C . LYS A 1 158 ? 1.845 -23.955 11.279 1.00 97.62 158 LYS A C 1
ATOM 1300 O O . LYS A 1 158 ? 1.046 -24.057 12.212 1.00 97.62 158 LYS A O 1
ATOM 1305 N N . ARG A 1 159 ? 2.730 -24.909 10.972 1.00 97.69 159 ARG A N 1
ATOM 1306 C CA . ARG A 1 159 ? 2.873 -26.166 11.721 1.00 97.69 159 ARG A CA 1
ATOM 1307 C C . ARG A 1 159 ? 3.273 -25.911 13.177 1.00 97.69 159 ARG A C 1
ATOM 1309 O O . ARG A 1 159 ? 2.625 -26.435 14.081 1.00 97.69 159 ARG A O 1
ATOM 1316 N N . TYR A 1 160 ? 4.260 -25.047 13.410 1.00 97.75 160 TYR A N 1
ATOM 1317 C CA . TYR A 1 160 ? 4.701 -24.665 14.753 1.00 97.75 160 TYR A CA 1
ATOM 1318 C C . TYR A 1 160 ? 3.581 -24.012 15.573 1.00 97.75 160 TYR A C 1
ATOM 1320 O O . TYR A 1 160 ? 3.337 -24.408 16.711 1.00 97.75 160 TYR A O 1
ATOM 1328 N N . VAL A 1 161 ? 2.852 -23.047 15.001 1.00 97.81 161 VAL A N 1
ATOM 1329 C CA . VAL A 1 161 ? 1.741 -22.371 15.693 1.00 97.81 161 VAL A CA 1
ATOM 1330 C C . VAL A 1 161 ? 0.627 -23.354 16.047 1.00 97.81 161 VAL A C 1
ATOM 1332 O O . VAL A 1 161 ? 0.083 -23.277 17.150 1.00 97.81 161 VAL A O 1
ATOM 1335 N N . LEU A 1 162 ? 0.293 -24.286 15.148 1.00 97.75 162 LEU A N 1
ATOM 1336 C CA . LEU A 1 162 ? -0.694 -25.330 15.423 1.00 97.75 162 LEU A CA 1
ATOM 1337 C C . LEU A 1 162 ? -0.256 -26.208 16.604 1.00 97.75 162 LEU A C 1
ATOM 1339 O O . LEU A 1 162 ? -1.026 -26.387 17.547 1.00 97.75 162 LEU A O 1
ATOM 1343 N N . MET A 1 163 ? 0.992 -26.683 16.583 1.00 97.81 163 MET A N 1
ATOM 1344 C CA . MET A 1 163 ? 1.561 -27.497 17.658 1.00 97.81 163 MET A CA 1
ATOM 1345 C C . MET A 1 163 ? 1.585 -26.738 18.990 1.00 97.81 163 MET A C 1
ATOM 1347 O O . MET A 1 163 ? 1.090 -27.243 19.997 1.00 97.81 163 MET A O 1
ATOM 1351 N N . LYS A 1 164 ? 2.056 -25.485 18.991 1.00 97.69 164 LYS A N 1
ATOM 1352 C CA . LYS A 1 164 ? 2.077 -24.615 20.175 1.00 97.69 164 LYS A CA 1
ATOM 1353 C C . LYS A 1 164 ? 0.678 -24.426 20.760 1.00 97.69 164 LYS A C 1
ATOM 1355 O O . LYS A 1 164 ? 0.502 -24.590 21.961 1.00 97.69 164 LYS A O 1
ATOM 1360 N N . ARG A 1 165 ? -0.331 -24.136 19.927 1.00 97.25 165 ARG A N 1
ATOM 1361 C CA . ARG A 1 165 ? -1.733 -24.015 20.372 1.00 97.25 165 ARG A CA 1
ATOM 1362 C C . ARG A 1 165 ? -2.243 -25.311 21.002 1.00 97.25 165 ARG A C 1
ATOM 1364 O O . ARG A 1 165 ? -2.921 -25.242 22.025 1.00 97.25 165 ARG A O 1
ATOM 1371 N N . GLY A 1 166 ? -1.915 -26.465 20.419 1.00 97.69 166 GLY A N 1
ATOM 1372 C CA . GLY A 1 166 ? -2.246 -27.778 20.979 1.00 97.69 166 GLY A CA 1
ATOM 1373 C C . GLY A 1 166 ? -1.641 -27.979 22.370 1.00 97.69 166 GLY A C 1
ATOM 1374 O O . GLY A 1 166 ? -2.365 -28.279 23.318 1.00 97.69 166 GLY A O 1
ATOM 1375 N N . ILE A 1 167 ? -0.341 -27.707 22.516 1.00 97.81 167 ILE A N 1
ATOM 1376 C CA . ILE A 1 167 ? 0.376 -27.804 23.796 1.00 97.81 167 ILE A CA 1
ATOM 1377 C C . ILE A 1 167 ? -0.213 -26.838 24.831 1.00 97.81 167 ILE A C 1
ATOM 1379 O O . ILE A 1 167 ? -0.521 -27.252 25.945 1.00 97.81 167 ILE A O 1
ATOM 1383 N N . THR A 1 168 ? -0.437 -25.569 24.476 1.00 97.06 168 THR A N 1
ATOM 1384 C CA . THR A 1 168 ? -1.022 -24.579 25.394 1.00 97.06 168 THR A CA 1
ATOM 1385 C C . THR A 1 168 ? -2.423 -24.989 25.849 1.00 97.06 168 THR A C 1
ATOM 1387 O O . THR A 1 168 ? -2.736 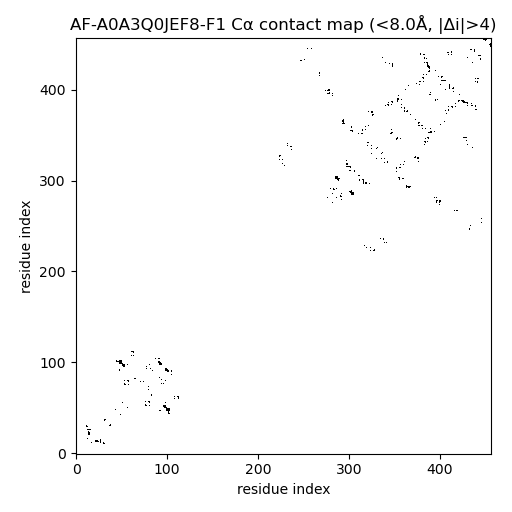-24.859 27.031 1.00 97.06 168 THR A O 1
ATOM 1390 N N . LYS A 1 169 ? -3.261 -25.536 24.955 1.00 97.12 169 LYS A N 1
ATOM 1391 C CA . LYS A 1 169 ? -4.572 -26.083 25.336 1.00 97.12 169 LYS A CA 1
ATOM 1392 C C . LYS A 1 169 ? -4.429 -27.258 26.300 1.00 97.12 169 LYS A C 1
ATOM 1394 O O . LYS A 1 169 ? -5.106 -27.270 27.324 1.00 97.12 169 LYS A O 1
ATOM 1399 N N . ALA A 1 170 ? -3.539 -28.209 26.019 1.00 97.38 170 ALA A N 1
ATOM 1400 C CA . ALA A 1 170 ? -3.293 -29.347 26.905 1.00 97.38 170 ALA A CA 1
ATOM 1401 C C . ALA A 1 170 ? -2.827 -28.890 28.300 1.00 97.38 170 ALA A C 1
ATOM 1403 O O . ALA A 1 170 ? -3.386 -29.310 29.315 1.00 97.38 170 ALA A O 1
ATOM 1404 N N . GLN A 1 171 ? -1.881 -27.948 28.355 1.00 97.31 171 GLN A N 1
ATOM 1405 C CA . GLN A 1 171 ? -1.410 -27.329 29.597 1.00 97.31 171 GLN A CA 1
ATOM 1406 C C . GLN A 1 171 ? -2.540 -26.609 30.347 1.00 97.31 171 GLN A C 1
ATOM 1408 O O . GLN A 1 171 ? -2.660 -26.756 31.563 1.00 97.31 171 GLN A O 1
ATOM 1413 N N . ALA A 1 172 ? -3.395 -25.861 29.644 1.00 96.06 172 ALA A N 1
ATOM 1414 C CA . ALA A 1 172 ? -4.541 -25.175 30.238 1.00 96.06 172 ALA A CA 1
ATOM 1415 C C . ALA A 1 172 ? -5.576 -26.163 30.799 1.00 96.06 172 ALA A C 1
ATOM 1417 O O . ALA A 1 172 ? -6.050 -25.977 31.920 1.00 96.06 172 ALA A O 1
ATOM 1418 N N . HIS A 1 173 ? -5.884 -27.247 30.078 1.00 96.69 173 HIS A N 1
ATOM 1419 C CA . HIS A 1 173 ? -6.761 -28.311 30.572 1.00 96.69 173 HIS A CA 1
ATOM 1420 C C . HIS A 1 173 ? -6.191 -28.978 31.825 1.00 96.69 173 HIS A C 1
ATOM 1422 O O . HIS A 1 173 ? -6.933 -29.195 32.786 1.00 96.69 173 HIS A O 1
ATOM 1428 N N . PHE A 1 174 ? -4.885 -29.255 31.845 1.00 97.12 174 PHE A N 1
ATOM 1429 C CA . PHE A 1 174 ? -4.209 -29.832 33.003 1.00 97.12 174 PHE A CA 1
ATOM 1430 C C . PHE A 1 174 ? -4.252 -28.894 34.218 1.00 97.12 174 PHE A C 1
ATOM 1432 O O . PHE A 1 174 ? -4.758 -29.283 35.273 1.00 97.12 174 PHE A O 1
ATOM 1439 N N . ARG A 1 175 ? -3.820 -27.635 34.059 1.00 96.75 175 ARG A N 1
ATOM 1440 C CA . ARG A 1 175 ? -3.870 -26.609 35.119 1.00 96.75 175 ARG A CA 1
ATOM 1441 C C . ARG A 1 175 ? -5.300 -26.379 35.610 1.00 96.75 175 ARG A C 1
ATOM 1443 O O . ARG A 1 175 ? -5.538 -26.316 36.812 1.00 96.75 175 ARG A O 1
ATOM 1450 N N . GLY A 1 176 ? -6.273 -26.344 34.700 1.00 96.81 176 GLY A N 1
ATOM 1451 C CA . GLY A 1 176 ? -7.692 -26.232 35.034 1.00 96.81 176 GLY A CA 1
ATOM 1452 C C . GLY A 1 176 ? -8.220 -27.438 35.817 1.00 96.81 176 GLY A C 1
ATOM 1453 O O . GLY A 1 176 ? -8.970 -27.266 36.776 1.00 96.81 176 GLY A O 1
ATOM 1454 N N . LYS A 1 177 ? -7.809 -28.664 35.463 1.00 96.75 177 LYS A N 1
ATOM 1455 C CA . LYS A 1 177 ? -8.149 -29.885 36.217 1.00 96.75 177 LYS A CA 1
ATOM 1456 C C . LYS A 1 177 ? -7.555 -29.844 37.627 1.00 96.75 177 LYS A C 1
ATOM 1458 O O . LYS A 1 177 ? -8.257 -30.161 38.586 1.00 96.75 177 LYS A O 1
ATOM 1463 N N . GLN A 1 178 ? -6.299 -29.423 37.759 1.00 96.25 178 GLN A N 1
ATOM 1464 C CA . GLN A 1 178 ? -5.631 -29.269 39.050 1.00 96.25 178 GLN A CA 1
ATOM 1465 C C . GLN A 1 178 ? -6.327 -28.213 39.924 1.00 96.25 178 GLN A C 1
ATOM 1467 O O . GLN A 1 178 ? -6.629 -28.483 41.087 1.00 96.25 178 GLN A O 1
ATOM 1472 N N . GLN A 1 179 ? -6.666 -27.053 39.354 1.00 94.94 179 GLN A N 1
ATOM 1473 C CA . GLN A 1 179 ? -7.342 -25.976 40.076 1.00 94.94 179 GLN A CA 1
ATOM 1474 C C . GLN A 1 179 ? -8.761 -26.363 40.505 1.00 94.94 179 GLN A C 1
ATOM 1476 O O . GLN A 1 179 ? -9.147 -26.070 41.631 1.00 94.94 179 GLN A O 1
ATOM 1481 N N . ARG A 1 180 ? -9.522 -27.081 39.665 1.00 94.31 180 ARG A N 1
ATOM 1482 C CA . ARG A 1 180 ? -10.842 -27.615 40.047 1.00 94.31 180 ARG A CA 1
ATOM 1483 C C . ARG A 1 180 ? -10.753 -28.585 41.223 1.00 94.31 180 ARG A C 1
ATOM 1485 O O . ARG A 1 180 ? -11.540 -28.454 42.152 1.00 94.31 180 ARG A O 1
ATOM 1492 N N . ARG A 1 181 ? -9.770 -29.496 41.228 1.00 95.12 181 ARG A N 1
ATOM 1493 C CA . ARG A 1 181 ? -9.517 -30.388 42.376 1.00 95.12 181 ARG A CA 1
ATOM 1494 C C . ARG A 1 181 ? -9.189 -29.597 43.646 1.00 95.12 181 ARG A C 1
ATOM 1496 O O . ARG A 1 181 ? -9.702 -29.918 44.712 1.00 95.12 181 ARG A O 1
ATOM 1503 N N . ARG A 1 182 ? -8.365 -28.548 43.540 1.00 94.81 182 ARG A N 1
ATOM 1504 C CA . ARG A 1 182 ? -8.024 -27.672 44.675 1.00 94.81 182 ARG A CA 1
ATOM 1505 C C . ARG A 1 182 ? -9.240 -26.892 45.185 1.00 94.81 182 ARG A C 1
ATOM 1507 O O . ARG A 1 182 ? -9.444 -26.819 46.390 1.00 94.81 182 ARG A O 1
ATOM 1514 N N . TYR A 1 183 ? -10.051 -26.350 44.280 1.00 93.81 183 TYR A N 1
ATOM 1515 C CA . TYR A 1 183 ? -11.271 -25.623 44.623 1.00 93.81 183 TYR A CA 1
ATOM 1516 C C . TYR A 1 183 ? -12.323 -26.529 45.264 1.00 93.81 183 TYR A C 1
ATOM 1518 O O . TYR A 1 183 ? -12.941 -26.112 46.232 1.00 93.81 183 TYR A O 1
ATOM 1526 N N . GLN A 1 184 ? -12.500 -27.762 44.777 1.00 93.19 184 GLN A N 1
ATOM 1527 C CA . GLN A 1 184 ? -13.390 -28.744 45.408 1.00 93.19 184 GLN A CA 1
ATOM 1528 C C . GLN A 1 184 ? -12.991 -28.988 46.866 1.00 93.19 184 GLN A C 1
ATOM 1530 O O 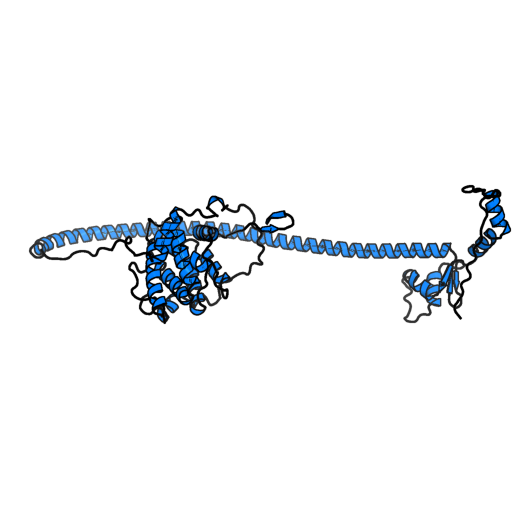. GLN A 1 184 ? -13.827 -28.804 47.741 1.00 93.19 184 GLN A O 1
ATOM 1535 N N . ARG A 1 185 ? -11.702 -29.247 47.139 1.00 93.50 185 ARG A N 1
ATOM 1536 C CA . ARG A 1 185 ? -11.194 -29.378 48.519 1.00 93.50 185 ARG A CA 1
ATOM 1537 C C . ARG A 1 185 ? -11.495 -28.137 49.366 1.00 93.50 185 ARG A C 1
ATOM 1539 O O . ARG A 1 185 ? -12.076 -28.258 50.435 1.00 93.50 185 ARG A O 1
ATOM 1546 N N . LEU A 1 186 ? -11.171 -26.943 48.859 1.00 91.81 186 LEU A N 1
ATOM 1547 C CA . LEU A 1 186 ? -11.420 -25.689 49.578 1.00 91.81 186 LEU A CA 1
ATOM 1548 C C . LEU A 1 186 ? -12.917 -25.441 49.821 1.00 91.81 186 LEU A C 1
ATOM 1550 O O . LEU A 1 186 ? -13.299 -24.942 50.873 1.00 91.81 186 LEU A O 1
ATOM 1554 N N . ARG A 1 187 ? -13.772 -25.778 48.853 1.00 91.81 187 ARG A N 1
ATOM 1555 C CA . ARG A 1 187 ? -15.228 -25.651 48.952 1.00 91.81 187 ARG A CA 1
ATOM 1556 C C . ARG A 1 187 ? -15.797 -26.622 49.980 1.00 91.81 187 ARG A C 1
ATOM 1558 O O . ARG A 1 187 ? -16.698 -26.230 50.716 1.00 91.81 187 ARG A O 1
ATOM 1565 N N . ASP A 1 188 ? -15.291 -27.847 50.037 1.00 92.44 188 ASP A N 1
ATOM 1566 C CA . ASP A 1 188 ? -15.696 -28.829 51.043 1.00 92.44 188 ASP A CA 1
ATOM 1567 C C . ASP A 1 188 ? -15.255 -28.381 52.445 1.00 92.44 188 ASP A C 1
ATOM 1569 O O . ASP A 1 188 ? -16.058 -28.417 53.378 1.00 92.44 188 ASP A O 1
ATOM 1573 N N . ASP A 1 189 ? -14.039 -27.842 52.582 1.00 90.75 189 ASP A N 1
ATOM 1574 C CA . ASP A 1 189 ? -13.548 -27.248 53.832 1.00 90.75 189 ASP A CA 1
ATOM 1575 C C . ASP A 1 189 ? -14.373 -26.024 54.254 1.00 90.75 189 ASP A C 1
ATOM 1577 O O . ASP A 1 189 ? -14.748 -25.895 55.420 1.00 90.75 189 ASP A O 1
ATOM 1581 N N . LEU A 1 190 ? -14.713 -25.137 53.314 1.00 87.12 190 LEU A N 1
ATOM 1582 C CA . LEU A 1 190 ? -15.592 -23.991 53.559 1.00 87.12 190 LEU A CA 1
ATOM 1583 C C . LEU A 1 190 ? -17.006 -24.431 53.929 1.00 87.12 190 LEU A C 1
ATOM 1585 O O . LEU A 1 190 ? -17.589 -23.846 54.833 1.00 87.12 190 LEU A O 1
ATOM 1589 N N . LYS A 1 191 ? -17.555 -25.473 53.293 1.00 89.25 191 LYS A N 1
ATOM 1590 C CA . LYS A 1 191 ? -18.845 -26.055 53.685 1.00 89.25 191 LYS A CA 1
ATOM 1591 C C . LYS A 1 191 ? -18.796 -26.547 55.127 1.00 89.25 191 LYS A C 1
ATOM 1593 O O . LYS A 1 191 ? -19.670 -26.161 55.898 1.00 89.25 191 LYS A O 1
ATOM 1598 N N . LYS A 1 192 ? -17.762 -27.310 55.503 1.00 87.75 192 LYS A N 1
ATOM 1599 C CA . LYS A 1 192 ? -17.549 -27.780 56.884 1.00 87.75 192 LYS A CA 1
ATOM 1600 C C . LYS A 1 192 ? -17.445 -26.614 57.871 1.00 87.75 192 LYS A C 1
ATOM 1602 O O . LYS A 1 192 ? -18.146 -26.608 58.877 1.00 87.75 192 LYS A O 1
ATOM 1607 N N . ARG A 1 193 ? -16.644 -25.588 57.555 1.00 83.50 193 ARG A N 1
ATOM 1608 C CA . ARG A 1 193 ? -16.510 -24.371 58.378 1.00 83.50 193 ARG A CA 1
ATOM 1609 C C . ARG A 1 193 ? -17.816 -23.586 58.473 1.00 83.50 193 ARG A C 1
ATOM 1611 O O . ARG A 1 193 ? -18.171 -23.164 59.560 1.00 83.50 193 ARG A O 1
ATOM 1618 N N . SER A 1 194 ? -18.555 -23.434 57.375 1.00 78.56 194 SER A N 1
ATOM 1619 C CA . SER A 1 194 ? -19.845 -22.735 57.351 1.00 78.56 194 SER A CA 1
ATOM 1620 C C . SER A 1 194 ? -20.937 -23.495 58.097 1.00 78.56 194 SER A C 1
ATOM 1622 O O . SER A 1 194 ? -21.794 -22.860 58.689 1.00 78.56 194 SER A O 1
ATOM 1624 N N . ALA A 1 195 ? -20.912 -24.832 58.101 1.00 84.00 195 ALA A N 1
ATOM 1625 C CA . ALA A 1 195 ? -21.823 -25.643 58.900 1.00 84.00 195 ALA A CA 1
ATOM 1626 C C . ALA A 1 195 ? -21.519 -25.462 60.393 1.00 84.00 195 ALA A C 1
ATOM 1628 O O . ALA A 1 195 ? -22.421 -25.137 61.156 1.00 84.00 195 ALA A O 1
ATOM 1629 N N . ALA A 1 196 ? -20.240 -25.532 60.781 1.00 81.75 196 ALA A N 1
ATOM 1630 C CA . ALA A 1 196 ? -19.799 -25.247 62.148 1.00 81.75 196 ALA A CA 1
ATOM 1631 C C . ALA A 1 196 ? -20.091 -23.795 62.576 1.00 81.75 196 ALA A C 1
ATOM 1633 O O . ALA A 1 196 ? -20.469 -23.534 63.715 1.00 81.75 196 ALA A O 1
ATOM 1634 N N . GLN A 1 197 ? -19.945 -22.835 61.661 1.00 71.56 197 GLN A N 1
ATOM 1635 C CA . GLN A 1 197 ? -20.235 -21.427 61.912 1.00 71.56 197 GLN A CA 1
ATOM 1636 C C . GLN A 1 197 ? -21.736 -21.141 61.912 1.00 71.56 197 GLN A C 1
ATOM 1638 O O . GLN A 1 197 ? -22.142 -20.309 62.700 1.00 71.56 197 GLN A O 1
ATOM 1643 N N . LYS A 1 198 ? -22.558 -21.841 61.115 1.00 75.31 198 LYS A N 1
ATOM 1644 C CA . LYS A 1 198 ? -24.029 -21.790 61.179 1.00 75.31 198 LYS A CA 1
ATOM 1645 C C . LYS A 1 198 ? -24.566 -22.395 62.465 1.00 75.31 198 LYS A C 1
ATOM 1647 O O . LYS A 1 198 ? -25.540 -21.887 62.994 1.00 75.31 198 LYS A O 1
ATOM 1652 N N . GLU A 1 199 ? -23.952 -23.453 62.979 1.00 75.19 199 GLU A N 1
ATOM 1653 C CA . GLU A 1 199 ? -24.270 -23.968 64.314 1.00 75.19 199 GLU A CA 1
ATOM 1654 C C . GLU A 1 199 ? -23.951 -22.921 65.387 1.00 75.19 199 GLU A C 1
ATOM 1656 O O . GLU A 1 199 ? -24.818 -22.557 66.178 1.00 75.19 199 GLU A O 1
ATOM 1661 N N . ARG A 1 200 ? -22.748 -22.331 65.346 1.00 72.56 200 ARG A N 1
ATOM 1662 C CA . ARG A 1 200 ? -22.364 -21.237 66.254 1.00 72.56 200 ARG A CA 1
ATOM 1663 C C . ARG A 1 200 ? -23.235 -19.991 66.088 1.00 72.56 200 ARG A C 1
ATOM 1665 O O . ARG A 1 200 ? -23.614 -19.381 67.077 1.00 72.56 200 ARG A O 1
ATOM 1672 N N . SER A 1 201 ? -23.577 -19.616 64.861 1.00 60.75 201 SER A N 1
ATOM 1673 C CA . SER A 1 201 ? -24.379 -18.435 64.557 1.00 60.75 201 SER A CA 1
ATOM 1674 C C . SER A 1 201 ? -25.865 -18.677 64.763 1.00 60.75 201 SER A C 1
ATOM 1676 O O . SER A 1 201 ? -26.566 -17.708 64.938 1.00 60.75 201 SER A O 1
ATOM 1678 N N . LYS A 1 202 ? -26.379 -19.913 64.779 1.00 70.44 202 LYS A N 1
ATOM 1679 C CA . LYS A 1 202 ? -27.723 -20.202 65.306 1.00 70.44 202 LYS A CA 1
ATOM 1680 C C . LYS A 1 202 ? -27.761 -19.963 66.815 1.00 70.44 202 LYS A C 1
ATOM 1682 O O . LYS A 1 202 ? -28.716 -19.369 67.298 1.00 70.44 202 LYS A O 1
ATOM 1687 N N . MET A 1 203 ? -26.698 -20.342 67.532 1.00 66.81 203 MET A N 1
ATOM 1688 C CA . MET A 1 203 ? -26.562 -20.032 68.962 1.00 66.81 203 MET A CA 1
ATOM 1689 C C . MET A 1 203 ? -26.403 -18.524 69.241 1.00 66.81 203 MET A C 1
ATOM 1691 O O . MET A 1 203 ? -26.839 -18.053 70.287 1.00 66.81 203 MET A O 1
ATOM 1695 N N . VAL A 1 204 ? -25.808 -17.758 68.317 1.00 62.66 204 VAL A N 1
ATOM 1696 C CA . VAL A 1 204 ? -25.671 -16.288 68.423 1.00 62.66 204 VAL A CA 1
ATOM 1697 C C . VAL A 1 204 ? -26.881 -15.533 67.848 1.00 62.66 204 VAL A C 1
ATOM 1699 O O . VAL A 1 204 ? -27.312 -14.566 68.450 1.00 62.66 204 VAL A O 1
ATOM 1702 N N . ALA A 1 205 ? -27.516 -15.996 66.771 1.00 54.09 205 ALA A N 1
ATOM 1703 C CA . ALA A 1 205 ? -28.728 -15.402 66.197 1.00 54.09 205 ALA A CA 1
ATOM 1704 C C . ALA A 1 205 ? -29.936 -15.564 67.125 1.00 54.09 205 ALA A C 1
ATOM 1706 O O . ALA A 1 205 ? -30.734 -14.646 67.209 1.00 54.09 205 ALA A O 1
ATOM 1707 N N . GLN A 1 206 ? -30.022 -16.644 67.916 1.00 56.84 206 GLN A N 1
ATOM 1708 C CA . GLN A 1 206 ? -30.976 -16.707 69.037 1.00 56.84 206 GLN A CA 1
ATOM 1709 C C . GLN A 1 206 ? -30.730 -15.615 70.098 1.00 56.84 206 GLN A C 1
ATOM 1711 O O . GLN A 1 206 ? -31.648 -15.267 70.833 1.00 56.84 206 GLN A O 1
ATOM 1716 N N . ARG A 1 207 ? -29.508 -15.063 70.183 1.00 53.38 207 ARG A N 1
ATOM 1717 C CA . ARG A 1 207 ? -29.161 -13.916 71.041 1.00 53.38 207 ARG A CA 1
ATOM 1718 C C . ARG A 1 207 ? -29.337 -12.559 70.338 1.00 53.38 207 ARG A C 1
ATOM 1720 O O . ARG A 1 207 ? -29.645 -11.592 71.020 1.00 53.38 207 ARG A O 1
ATOM 1727 N N . GLU A 1 208 ? -29.179 -12.484 69.014 1.00 44.47 208 GLU A N 1
ATOM 1728 C CA . GLU A 1 208 ? -29.235 -11.242 68.214 1.00 44.47 208 GLU A CA 1
ATOM 1729 C C . GLU A 1 208 ? -30.622 -10.948 67.589 1.00 44.47 208 GLU A C 1
ATOM 1731 O O . GLU A 1 208 ? -30.950 -9.783 67.382 1.00 44.47 208 GLU A O 1
ATOM 1736 N N . GLU A 1 209 ? -31.503 -11.942 67.368 1.00 43.44 209 GLU A N 1
ATOM 1737 C CA . GLU A 1 209 ? -32.912 -11.729 66.943 1.00 43.44 209 GLU A CA 1
ATOM 1738 C C . GLU A 1 209 ? -33.726 -10.924 67.973 1.00 43.44 209 GLU A C 1
ATOM 1740 O O . GLU A 1 209 ? -34.753 -10.333 67.640 1.00 43.44 209 GLU A O 1
ATOM 1745 N N . ALA A 1 210 ? -33.238 -10.841 69.213 1.00 47.34 210 ALA A N 1
ATOM 1746 C CA . ALA A 1 210 ? -33.774 -9.967 70.247 1.00 47.34 210 ALA A CA 1
ATOM 1747 C C . ALA A 1 210 ? -33.399 -8.481 70.059 1.00 47.34 210 ALA A C 1
ATOM 1749 O O . ALA A 1 210 ? -33.960 -7.637 70.756 1.00 47.34 210 ALA A O 1
ATOM 1750 N N . GLN A 1 211 ? -32.471 -8.136 69.155 1.00 44.06 211 GLN A N 1
ATOM 1751 C CA . GLN A 1 211 ? -31.800 -6.833 69.187 1.00 44.06 211 GLN A CA 1
ATOM 1752 C C . GLN A 1 211 ? -31.847 -5.982 67.910 1.00 44.06 211 GLN A C 1
ATOM 1754 O O . GLN A 1 211 ? -31.509 -4.806 68.005 1.00 44.06 211 GLN A O 1
ATOM 1759 N N . GLU A 1 212 ? -32.308 -6.464 66.749 1.00 36.44 212 GLU A N 1
ATOM 1760 C CA . GLU A 1 212 ? -32.128 -5.664 65.520 1.00 36.44 212 GLU A CA 1
ATOM 1761 C C . GLU A 1 212 ? -33.284 -5.726 64.502 1.00 36.44 212 GLU A C 1
ATOM 1763 O O . GLU A 1 212 ? -33.160 -6.162 63.361 1.00 36.44 212 GLU A O 1
ATOM 1768 N N . LYS A 1 213 ? -34.438 -5.171 64.902 1.00 42.44 213 LYS A N 1
ATOM 1769 C CA . LYS A 1 213 ? -35.367 -4.480 63.988 1.00 42.44 213 LYS A CA 1
ATOM 1770 C C . LYS A 1 213 ? -34.879 -3.032 63.779 1.00 42.44 213 LYS A C 1
ATOM 1772 O O . LYS A 1 213 ? -35.425 -2.139 64.414 1.00 42.44 213 LYS A O 1
ATOM 1777 N N . ALA A 1 214 ? -33.895 -2.764 62.908 1.00 33.28 214 ALA A N 1
ATOM 1778 C CA . ALA A 1 214 ? -33.645 -1.401 62.391 1.00 33.28 214 ALA A CA 1
ATOM 1779 C C . ALA A 1 214 ? -32.638 -1.319 61.210 1.00 33.28 214 ALA A C 1
ATOM 1781 O O . ALA A 1 214 ? -31.444 -1.473 61.396 1.00 33.28 214 ALA A O 1
ATOM 1782 N N . HIS A 1 215 ? -33.137 -0.911 60.030 1.00 30.83 215 HIS A N 1
ATOM 1783 C CA . HIS A 1 215 ? -32.488 -0.045 59.013 1.00 30.83 215 HIS A CA 1
ATOM 1784 C C . HIS A 1 215 ? -31.222 -0.483 58.216 1.00 30.83 215 HIS A C 1
ATOM 1786 O O . HIS A 1 215 ? -30.106 -0.372 58.708 1.00 30.83 215 HIS A O 1
ATOM 1792 N N . ARG A 1 216 ? -31.358 -0.708 56.885 1.00 27.55 216 ARG A N 1
ATOM 1793 C CA . ARG A 1 216 ? -31.031 0.261 55.785 1.00 27.55 216 ARG A CA 1
ATOM 1794 C C . ARG A 1 216 ? -31.219 -0.331 54.358 1.00 27.55 216 ARG A C 1
ATOM 1796 O O . ARG A 1 216 ? -31.005 -1.527 54.190 1.00 27.55 216 ARG A O 1
ATOM 1803 N N . PRO A 1 217 ? -31.544 0.480 53.319 1.00 34.81 217 PRO A N 1
ATOM 1804 C CA . PRO A 1 217 ? -31.795 0.020 51.949 1.00 34.81 217 PRO A CA 1
ATOM 1805 C C . PRO A 1 217 ? -30.660 0.291 50.933 1.00 34.81 217 PRO A C 1
ATOM 1807 O O . PRO A 1 217 ? -29.697 1.012 51.187 1.00 34.81 217 PRO A O 1
ATOM 1810 N N . SER A 1 218 ? -30.837 -0.331 49.764 1.00 30.31 218 SER A N 1
ATOM 1811 C CA . SER A 1 218 ? -29.994 -0.464 48.567 1.00 30.31 218 SER A CA 1
ATOM 1812 C C . SER A 1 218 ? -29.972 0.740 47.607 1.00 30.31 218 SER A C 1
ATOM 1814 O O . SER A 1 218 ? -30.981 1.420 47.439 1.00 30.31 218 SER A O 1
ATOM 1816 N N . VAL A 1 219 ? -28.859 0.913 46.879 1.00 31.33 219 VAL A N 1
ATOM 1817 C CA . VAL A 1 219 ? -28.654 1.899 45.794 1.00 31.33 219 VAL A CA 1
ATOM 1818 C C . VAL A 1 219 ? -29.122 1.337 44.443 1.00 31.33 219 VAL A C 1
ATOM 1820 O O . VAL A 1 219 ? -28.650 0.285 44.013 1.00 31.33 219 VAL A O 1
ATOM 1823 N N . GLY A 1 220 ? -30.025 2.055 43.769 1.00 32.06 220 GLY A N 1
ATOM 1824 C CA . GLY A 1 220 ? -30.494 1.780 42.407 1.00 32.06 220 GLY A CA 1
ATOM 1825 C C . GLY A 1 220 ? -29.826 2.686 41.368 1.00 32.06 220 GLY A C 1
ATOM 1826 O O . GLY A 1 220 ? -29.565 3.857 41.627 1.00 32.06 220 GLY A O 1
ATOM 1827 N N . ALA A 1 221 ? -29.545 2.127 40.190 1.00 31.02 221 ALA A N 1
ATOM 1828 C CA . ALA A 1 221 ? -29.040 2.841 39.020 1.00 31.02 221 ALA A CA 1
ATOM 1829 C C . ALA A 1 221 ? -30.198 3.441 38.201 1.00 31.02 221 ALA A C 1
ATOM 1831 O O . ALA A 1 221 ? -31.228 2.792 38.020 1.00 31.02 221 ALA A O 1
ATOM 1832 N N . ALA A 1 222 ? -30.015 4.663 37.695 1.00 38.06 222 ALA A N 1
ATOM 1833 C CA . ALA A 1 222 ? -31.007 5.380 36.893 1.00 38.06 222 ALA A CA 1
ATOM 1834 C C . ALA A 1 222 ? -31.124 4.840 35.443 1.00 38.06 222 ALA A C 1
ATOM 1836 O O . ALA A 1 222 ? -30.145 4.306 34.908 1.00 38.06 222 ALA A O 1
ATOM 1837 N N . PRO A 1 223 ? -32.286 5.000 34.774 1.00 46.03 223 PRO A N 1
ATOM 1838 C CA . PRO A 1 223 ? -32.539 4.482 33.432 1.00 46.03 223 PRO A CA 1
ATOM 1839 C C . PRO A 1 223 ? -32.017 5.435 32.343 1.00 46.03 223 PRO A C 1
ATOM 1841 O O . PRO A 1 223 ? -32.318 6.624 32.329 1.00 46.03 223 PRO A O 1
ATOM 1844 N N . VAL A 1 224 ? -31.274 4.897 31.374 1.00 53.59 224 VAL A N 1
ATOM 1845 C CA . VAL A 1 224 ? -30.577 5.636 30.293 1.00 53.59 224 VAL A CA 1
ATOM 1846 C C . VAL A 1 224 ? -31.524 6.126 29.167 1.00 53.59 224 VAL A C 1
ATOM 1848 O O . VAL A 1 224 ? -31.084 6.586 28.119 1.00 53.59 224 VAL A O 1
ATOM 1851 N N . GLY A 1 225 ? -32.845 6.102 29.374 1.00 51.81 225 GLY A N 1
ATOM 1852 C CA . GLY A 1 225 ? -33.843 6.483 28.361 1.00 51.81 225 GLY A CA 1
ATOM 1853 C C . GLY A 1 225 ? -34.136 7.986 28.229 1.00 51.81 225 GLY A C 1
ATOM 1854 O O . GLY A 1 225 ? -34.834 8.377 27.298 1.00 51.81 225 GLY A O 1
ATOM 1855 N N . GLN A 1 226 ? -33.622 8.834 29.126 1.00 57.19 226 GLN A N 1
ATOM 1856 C CA . GLN A 1 226 ? -34.104 10.216 29.301 1.00 57.19 226 GLN A CA 1
ATOM 1857 C C . GLN A 1 226 ? -32.983 11.272 29.241 1.00 57.19 226 GLN A C 1
ATOM 1859 O O . GLN A 1 226 ? -32.977 12.240 29.993 1.00 57.19 226 GLN A O 1
ATOM 1864 N N . LEU A 1 227 ? -31.990 11.070 28.367 1.00 68.31 227 LEU A N 1
ATOM 1865 C CA . LEU A 1 227 ? -30.988 12.099 28.068 1.00 68.31 227 LEU A CA 1
ATOM 1866 C C . LEU A 1 227 ? -31.468 12.979 26.906 1.00 68.31 227 LEU A C 1
ATOM 1868 O O . LEU A 1 227 ? -31.671 12.472 25.796 1.00 68.31 227 LEU A O 1
ATOM 1872 N N . ASP A 1 228 ? -31.611 14.279 27.178 1.00 71.56 228 ASP A N 1
ATOM 1873 C CA . ASP A 1 228 ? -32.054 15.289 26.212 1.00 71.56 228 ASP A CA 1
ATOM 1874 C C . ASP A 1 228 ? -31.161 15.321 24.966 1.00 71.56 228 ASP A C 1
ATOM 1876 O O . ASP A 1 228 ? -29.927 15.331 25.048 1.00 71.56 228 ASP A O 1
ATOM 1880 N N . ILE A 1 229 ? -31.803 15.350 23.799 1.00 78.69 229 ILE A N 1
ATOM 1881 C CA . ILE A 1 229 ? -31.160 15.498 22.493 1.00 78.69 229 ILE A CA 1
ATOM 1882 C C . ILE A 1 229 ? -31.198 16.991 22.114 1.00 78.69 229 ILE A C 1
ATOM 1884 O O . ILE A 1 229 ? -32.254 17.606 22.256 1.00 78.69 229 ILE A O 1
ATOM 1888 N N . PRO A 1 230 ? -30.100 17.595 21.613 1.00 85.31 230 PRO A N 1
ATOM 1889 C CA . PRO A 1 230 ? -30.123 18.967 21.107 1.00 85.31 230 PRO A CA 1
ATOM 1890 C C . PRO A 1 230 ? -31.223 19.182 20.055 1.00 85.31 230 PRO A C 1
ATOM 1892 O O . PRO A 1 230 ? -31.446 18.308 19.215 1.00 85.31 230 PRO A O 1
ATOM 1895 N N . ALA A 1 231 ? -31.870 20.353 20.059 1.00 83.31 231 ALA A N 1
ATOM 1896 C CA . ALA A 1 231 ? -32.996 20.665 19.166 1.00 83.31 231 ALA A CA 1
ATOM 1897 C C . ALA A 1 231 ? -32.671 20.446 17.675 1.00 83.31 231 ALA A C 1
ATOM 1899 O O . ALA A 1 231 ? -33.495 19.920 16.930 1.00 83.31 231 ALA A O 1
ATOM 1900 N N . GLU A 1 232 ? -31.443 20.764 17.257 1.00 83.94 232 GLU A N 1
ATOM 1901 C CA . GLU A 1 232 ? -30.942 20.519 15.898 1.00 83.94 232 GLU A CA 1
ATOM 1902 C C . GLU A 1 232 ? -30.972 19.031 15.525 1.00 83.94 232 GLU A C 1
ATOM 1904 O O . GLU A 1 232 ? -31.396 18.660 14.432 1.00 83.94 232 GLU A O 1
ATOM 1909 N N . LEU A 1 233 ? -30.565 18.155 16.446 1.00 84.81 233 LEU A N 1
ATOM 1910 C CA . LEU A 1 233 ? -30.531 16.716 16.207 1.00 84.81 233 LEU A CA 1
ATOM 1911 C C . LEU A 1 233 ? -31.933 16.092 16.276 1.00 84.81 233 LEU A C 1
ATOM 1913 O O . LEU A 1 233 ? -32.236 15.185 15.502 1.00 84.81 233 LEU A O 1
ATOM 1917 N N . ALA A 1 234 ? -32.811 16.606 17.141 1.00 84.31 234 ALA A N 1
ATOM 1918 C CA . ALA A 1 234 ? -34.222 16.219 17.153 1.00 84.31 234 ALA A CA 1
ATOM 1919 C C . ALA A 1 234 ? -34.910 16.578 15.822 1.00 84.31 234 ALA A C 1
ATOM 1921 O O . ALA A 1 234 ? -35.625 15.758 15.245 1.00 84.31 234 ALA A O 1
ATOM 1922 N N . PHE A 1 235 ? -34.619 17.765 15.282 1.00 85.88 235 PHE A N 1
ATOM 1923 C CA . PHE A 1 235 ? -35.083 18.181 13.960 1.00 85.88 235 PHE A CA 1
ATOM 1924 C C . PHE A 1 235 ? -34.558 17.270 12.841 1.00 85.88 235 PHE A C 1
ATOM 1926 O O . PHE A 1 235 ? -35.322 16.880 11.956 1.00 85.88 235 PHE A O 1
ATOM 1933 N N . LEU A 1 236 ? -33.278 16.880 12.896 1.00 84.69 236 LEU A N 1
ATOM 1934 C CA . LEU A 1 236 ? -32.706 15.918 11.950 1.00 84.69 236 LEU A CA 1
ATOM 1935 C C . LEU A 1 236 ? -33.397 14.554 12.026 1.00 84.69 236 LEU A C 1
ATOM 1937 O O . LEU A 1 236 ? -33.667 13.970 10.982 1.00 84.69 236 LEU A O 1
ATOM 1941 N N . PHE A 1 237 ? -33.715 14.054 13.224 1.00 87.12 237 PHE A N 1
ATOM 1942 C CA . PHE A 1 237 ? -34.444 12.793 13.374 1.00 87.12 237 PHE A CA 1
ATOM 1943 C C . PHE A 1 237 ? -35.849 12.844 12.778 1.00 87.12 237 PHE A C 1
ATOM 1945 O O . PHE A 1 237 ? -36.225 11.883 12.113 1.00 87.12 237 PHE A O 1
ATOM 1952 N N . ASN A 1 238 ? -36.573 13.954 12.936 1.00 86.44 238 ASN A N 1
ATOM 1953 C CA . ASN A 1 238 ? -37.891 14.118 12.319 1.00 86.44 238 ASN A CA 1
ATOM 1954 C C . ASN A 1 238 ? -37.801 14.120 10.786 1.00 86.44 238 ASN A C 1
ATOM 1956 O O . ASN A 1 238 ? -38.547 13.413 10.121 1.00 86.44 238 ASN A O 1
ATOM 1960 N N . LYS A 1 239 ? -36.834 14.845 10.206 1.00 85.44 239 LYS A N 1
ATOM 1961 C CA . LYS A 1 239 ? -36.631 14.865 8.744 1.00 85.44 239 LYS A CA 1
ATOM 1962 C C . LYS A 1 239 ? -36.094 13.553 8.165 1.00 85.44 239 LYS A C 1
ATOM 1964 O O . LYS A 1 239 ? -36.129 13.359 6.952 1.00 85.44 239 LYS A O 1
ATOM 1969 N N . LEU A 1 240 ? -35.559 12.669 9.005 1.00 85.06 240 LEU A N 1
ATOM 1970 C CA . LEU A 1 240 ? -34.964 11.405 8.580 1.00 85.06 240 LEU A CA 1
ATOM 1971 C C . LEU A 1 240 ? -36.002 10.379 8.117 1.00 85.06 240 LEU A C 1
ATOM 1973 O O . LEU A 1 240 ? -35.657 9.481 7.345 1.00 85.06 240 LEU A O 1
ATOM 1977 N N . GLU A 1 241 ? -37.228 10.475 8.635 1.00 76.69 241 GLU A N 1
ATOM 1978 C CA . GLU A 1 241 ? -38.299 9.516 8.349 1.00 76.69 241 GLU A CA 1
ATOM 1979 C C . GLU A 1 241 ? -38.718 9.598 6.875 1.00 76.69 241 GLU A C 1
ATOM 1981 O O . GLU A 1 241 ? -38.804 8.563 6.213 1.00 76.69 241 GLU A O 1
ATOM 1986 N N . ASP A 1 242 ? -38.778 10.814 6.327 1.00 79.56 242 ASP A N 1
ATOM 1987 C CA . ASP A 1 242 ? -39.145 11.074 4.929 1.00 79.56 242 ASP A CA 1
ATOM 1988 C C . ASP A 1 242 ? -37.948 11.077 3.961 1.00 79.56 242 ASP A C 1
ATOM 1990 O O . ASP A 1 242 ? -38.113 11.146 2.742 1.00 79.56 242 ASP A O 1
ATOM 1994 N N . TRP A 1 243 ? -36.715 11.005 4.475 1.00 82.88 243 TRP A N 1
ATOM 1995 C CA . TRP A 1 243 ? -35.517 11.108 3.646 1.00 82.88 243 TRP A CA 1
ATOM 1996 C C . TRP A 1 243 ? -34.984 9.744 3.185 1.00 82.88 243 TRP A C 1
ATOM 1998 O O . TRP A 1 243 ? -34.565 8.877 3.973 1.00 82.88 243 TRP A O 1
ATOM 2008 N N . THR A 1 244 ? -34.925 9.565 1.865 1.00 78.50 244 THR A N 1
ATOM 2009 C CA . THR A 1 244 ? -34.300 8.409 1.217 1.00 78.50 244 THR A CA 1
ATOM 2010 C C . THR A 1 244 ? -32.857 8.728 0.817 1.00 78.50 244 THR A C 1
ATOM 2012 O O . THR A 1 244 ? -32.647 9.575 -0.054 1.00 78.50 244 THR A O 1
ATOM 2015 N N . PRO A 1 245 ? -31.848 8.056 1.405 1.00 80.12 245 PRO A N 1
ATOM 2016 C CA . PRO A 1 245 ? -30.463 8.275 1.016 1.00 80.12 245 PRO A CA 1
ATOM 2017 C C . PRO A 1 245 ? -30.221 7.835 -0.436 1.00 80.12 245 PRO A C 1
ATOM 2019 O O . PRO A 1 245 ? -30.716 6.779 -0.836 1.00 80.12 245 PRO A O 1
ATOM 2022 N N . PRO A 1 246 ? -29.402 8.578 -1.205 1.00 81.44 246 PRO A N 1
ATOM 2023 C CA . PRO A 1 246 ? -29.073 8.223 -2.587 1.00 81.44 246 PRO A CA 1
ATOM 2024 C C . PRO A 1 246 ? -28.294 6.904 -2.697 1.00 81.44 246 PRO A C 1
ATOM 2026 O O . PRO A 1 246 ? -28.376 6.217 -3.711 1.00 81.44 246 PRO A O 1
ATOM 2029 N N . HIS A 1 247 ? -27.570 6.526 -1.640 1.00 83.75 247 HIS A N 1
ATOM 2030 C CA . HIS A 1 247 ? -26.888 5.241 -1.534 1.00 83.75 247 HIS A CA 1
ATOM 2031 C C . HIS A 1 247 ? -27.441 4.456 -0.345 1.00 83.75 247 HIS A C 1
ATOM 2033 O O . HIS A 1 247 ? -27.552 4.979 0.762 1.00 83.75 247 HIS A O 1
ATOM 2039 N N . VAL A 1 248 ? -27.741 3.182 -0.566 1.00 85.88 248 VAL A N 1
ATOM 2040 C CA . VAL A 1 248 ? -28.187 2.220 0.445 1.00 85.88 248 VAL A CA 1
ATOM 2041 C C . VAL A 1 248 ? -27.237 1.025 0.496 1.00 85.88 248 VAL A C 1
ATOM 2043 O O . VAL A 1 248 ? -26.351 0.871 -0.342 1.00 85.88 248 VAL A O 1
ATOM 2046 N N . ASP A 1 249 ? -27.444 0.120 1.454 1.00 82.94 249 ASP A N 1
ATOM 2047 C CA . ASP A 1 249 ? -26.650 -1.110 1.581 1.00 82.94 249 ASP A CA 1
ATOM 2048 C C . ASP A 1 249 ? -26.627 -1.968 0.297 1.00 82.94 249 ASP A C 1
ATOM 2050 O O . ASP A 1 249 ? -25.686 -2.731 0.102 1.00 82.94 249 ASP A O 1
ATOM 2054 N N . ARG A 1 250 ? -27.622 -1.835 -0.596 1.00 84.62 250 ARG A N 1
ATOM 2055 C CA . ARG A 1 250 ? -27.647 -2.516 -1.907 1.00 84.62 250 ARG A CA 1
ATOM 2056 C C . ARG A 1 250 ? -26.596 -1.984 -2.886 1.00 84.62 250 ARG A C 1
ATOM 2058 O O . ARG A 1 250 ? -26.173 -2.726 -3.762 1.00 84.62 250 ARG A O 1
ATOM 2065 N N . ASN A 1 251 ? -26.159 -0.734 -2.731 1.00 86.94 251 ASN A N 1
ATOM 2066 C CA . ASN A 1 251 ? -25.095 -0.139 -3.545 1.00 86.94 251 ASN A CA 1
ATOM 2067 C C . ASN A 1 251 ? -23.694 -0.578 -3.087 1.00 86.94 251 ASN A C 1
ATOM 2069 O O . ASN A 1 251 ? -22.703 -0.211 -3.710 1.00 86.94 251 ASN A O 1
ATOM 2073 N N . LEU A 1 252 ? -23.593 -1.336 -1.991 1.00 88.75 252 LEU A N 1
ATOM 2074 C CA . LEU A 1 252 ? -22.331 -1.779 -1.415 1.00 88.75 252 LEU A CA 1
ATOM 2075 C C . LEU A 1 252 ? -22.157 -3.283 -1.611 1.00 88.75 252 LEU A C 1
ATOM 2077 O O . LEU A 1 252 ? -22.918 -4.091 -1.080 1.00 88.75 252 LEU A O 1
ATOM 2081 N N . VAL A 1 253 ? -21.095 -3.670 -2.316 1.00 86.38 253 VAL A N 1
ATOM 2082 C CA . VAL A 1 253 ? -20.779 -5.075 -2.595 1.00 86.38 253 VAL A CA 1
ATOM 2083 C C . VAL A 1 253 ? -19.493 -5.476 -1.878 1.00 86.38 253 VAL A C 1
ATOM 2085 O O . VAL A 1 253 ? -18.559 -4.689 -1.724 1.00 86.38 253 VAL A O 1
ATOM 2088 N N . LYS A 1 254 ? -19.437 -6.725 -1.406 1.00 86.12 254 LYS A N 1
ATOM 2089 C CA . LYS A 1 254 ? -18.192 -7.302 -0.898 1.00 86.12 254 LYS A CA 1
ATOM 2090 C C . LYS A 1 254 ? -17.285 -7.602 -2.085 1.00 86.12 254 LYS A C 1
ATOM 2092 O O . LYS A 1 254 ? -17.640 -8.421 -2.924 1.00 86.12 254 LYS A O 1
ATOM 2097 N N . VAL A 1 255 ? -16.104 -7.001 -2.112 1.00 83.56 255 VAL A N 1
ATOM 2098 C CA . VAL A 1 255 ? -15.117 -7.293 -3.153 1.00 83.56 255 VAL A CA 1
ATOM 2099 C C . VAL A 1 255 ? -14.669 -8.755 -3.067 1.00 83.56 255 VAL A C 1
ATOM 2101 O O . VAL A 1 255 ? -14.286 -9.241 -1.997 1.00 83.56 255 VAL A O 1
ATOM 2104 N N . VAL A 1 256 ? -14.736 -9.453 -4.201 1.00 78.06 256 VAL A N 1
ATOM 2105 C CA . VAL A 1 256 ? -14.277 -10.834 -4.381 1.00 78.06 256 VAL A CA 1
ATOM 2106 C C . VAL A 1 256 ? -13.211 -10.824 -5.471 1.00 78.06 256 VAL A C 1
ATOM 2108 O O . VAL A 1 256 ? -13.507 -10.483 -6.608 1.00 78.06 256 VAL A O 1
ATOM 2111 N N . GLY A 1 257 ? -11.976 -11.187 -5.124 1.00 75.88 257 GLY A N 1
ATOM 2112 C CA . GLY A 1 257 ? -10.846 -11.192 -6.057 1.00 75.88 257 GLY A CA 1
ATOM 2113 C C . GLY A 1 257 ? -9.664 -10.334 -5.588 1.00 75.88 257 GLY A C 1
ATOM 2114 O O . GLY A 1 257 ? -9.704 -9.773 -4.488 1.00 75.88 257 GLY A O 1
ATOM 2115 N N . PRO A 1 258 ? -8.577 -10.284 -6.378 1.00 70.12 258 PRO A N 1
ATOM 2116 C CA . PRO A 1 258 ? -7.425 -9.443 -6.083 1.00 70.12 258 PRO A CA 1
ATOM 2117 C C . PRO A 1 258 ? -7.786 -7.965 -6.284 1.00 70.12 258 PRO A C 1
ATOM 2119 O O . PRO A 1 258 ? -8.251 -7.580 -7.348 1.00 70.12 258 PRO A O 1
ATOM 2122 N N . VAL A 1 259 ? -7.548 -7.139 -5.264 1.00 70.94 259 VAL A N 1
ATOM 2123 C CA . VAL A 1 259 ? -7.604 -5.674 -5.381 1.00 70.94 259 VAL A CA 1
ATOM 2124 C C . VAL A 1 259 ? -6.225 -5.198 -5.814 1.00 70.94 259 VAL A C 1
ATOM 2126 O O . VAL A 1 259 ? -5.229 -5.586 -5.194 1.00 70.94 259 VAL A O 1
ATOM 2129 N N . VAL A 1 260 ? -6.157 -4.390 -6.873 1.00 68.56 260 VAL A N 1
ATOM 2130 C CA . VAL A 1 260 ? -4.899 -3.772 -7.299 1.00 68.56 260 VAL A CA 1
ATOM 2131 C C . VAL A 1 260 ? -4.451 -2.807 -6.199 1.00 68.56 260 VA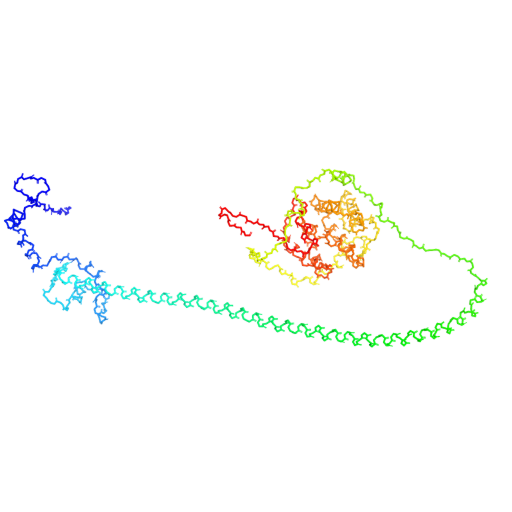L A C 1
ATOM 2133 O O . VAL A 1 260 ? -5.076 -1.781 -5.954 1.00 68.56 260 VAL A O 1
ATOM 2136 N N . ASP A 1 261 ? -3.376 -3.163 -5.498 1.00 64.69 261 ASP A N 1
ATOM 2137 C CA . ASP A 1 261 ? -2.720 -2.307 -4.506 1.00 64.69 261 ASP A CA 1
ATOM 2138 C C . ASP A 1 261 ? -1.914 -1.248 -5.286 1.00 64.69 261 ASP A C 1
ATOM 2140 O O . ASP A 1 261 ? -0.734 -1.437 -5.577 1.00 64.69 261 ASP A O 1
ATOM 2144 N N . THR A 1 262 ? -2.589 -0.192 -5.757 1.00 55.03 262 THR A N 1
ATOM 2145 C CA . THR A 1 262 ? -1.989 0.887 -6.571 1.00 55.03 262 THR A CA 1
ATOM 2146 C C . THR A 1 262 ? -1.087 1.815 -5.762 1.00 55.03 262 THR A C 1
ATOM 2148 O O . THR A 1 262 ? -0.278 2.544 -6.335 1.00 55.03 262 THR A O 1
ATOM 2151 N N . ALA A 1 263 ? -1.163 1.774 -4.434 1.00 50.25 263 ALA A N 1
ATOM 2152 C CA . ALA A 1 263 ? -0.266 2.530 -3.587 1.00 50.25 263 ALA A CA 1
ATOM 2153 C C . ALA A 1 263 ? 1.026 1.736 -3.377 1.00 50.25 263 ALA A C 1
ATOM 2155 O O . ALA A 1 263 ? 1.021 0.611 -2.877 1.00 50.25 263 ALA A O 1
ATOM 2156 N N . GLN A 1 264 ? 2.166 2.363 -3.673 1.00 50.06 264 GLN A N 1
ATOM 2157 C CA . GLN A 1 264 ? 3.380 2.109 -2.904 1.00 50.06 264 GLN A CA 1
ATOM 2158 C C . GLN A 1 264 ? 2.948 1.999 -1.443 1.00 50.06 264 GLN A C 1
ATOM 2160 O O . GLN A 1 264 ? 2.412 2.964 -0.899 1.00 50.06 264 GLN A O 1
ATOM 2165 N N . ARG A 1 265 ? 3.082 0.816 -0.835 1.00 53.16 265 ARG A N 1
ATOM 2166 C CA . ARG A 1 265 ? 2.818 0.660 0.592 1.00 53.16 265 ARG A CA 1
ATOM 2167 C C . ARG A 1 265 ? 3.781 1.590 1.302 1.00 53.16 265 ARG A C 1
ATOM 2169 O O . ARG A 1 265 ? 4.929 1.226 1.540 1.00 53.16 265 ARG A O 1
ATOM 2176 N N . VAL A 1 266 ? 3.328 2.801 1.604 1.00 57.59 266 VAL A N 1
ATOM 2177 C CA . VAL A 1 266 ? 3.898 3.586 2.679 1.00 57.59 266 VAL A CA 1
ATOM 2178 C C . VAL A 1 266 ? 3.655 2.695 3.884 1.00 57.59 266 VAL A C 1
ATOM 2180 O O . VAL A 1 266 ? 2.524 2.550 4.353 1.00 57.59 266 VAL A O 1
ATOM 2183 N N . ASN A 1 267 ? 4.685 1.940 4.260 1.00 63.50 267 ASN A N 1
ATOM 2184 C CA . ASN A 1 267 ? 4.649 1.138 5.462 1.00 63.50 267 ASN A CA 1
ATOM 2185 C C . ASN A 1 267 ? 4.578 2.147 6.597 1.00 63.50 267 ASN A C 1
ATOM 2187 O O . ASN A 1 267 ? 5.565 2.778 6.960 1.00 63.50 267 ASN A O 1
ATOM 2191 N N . TYR A 1 268 ? 3.363 2.371 7.074 1.00 78.44 268 TYR A N 1
ATOM 2192 C CA . TYR A 1 268 ? 3.142 3.122 8.284 1.00 78.44 268 TYR A CA 1
ATOM 2193 C C . TYR A 1 268 ? 3.538 2.222 9.450 1.00 78.44 268 TYR A C 1
ATOM 2195 O O . TYR A 1 268 ? 2.726 1.441 9.952 1.00 78.44 268 TYR A O 1
ATOM 2203 N N . ASP A 1 269 ? 4.809 2.297 9.822 1.00 87.38 269 ASP A N 1
ATOM 2204 C CA . ASP A 1 269 ? 5.321 1.634 11.009 1.00 87.38 269 ASP A CA 1
ATOM 2205 C C . ASP A 1 269 ? 4.962 2.453 12.255 1.00 87.38 269 ASP A C 1
ATOM 2207 O O . ASP A 1 269 ? 4.780 3.675 12.208 1.00 87.38 269 ASP A O 1
ATOM 2211 N N . LEU A 1 270 ? 4.792 1.763 13.385 1.00 91.69 270 LEU A N 1
ATOM 2212 C CA . LEU A 1 270 ? 4.601 2.450 14.659 1.00 91.69 270 LEU A CA 1
ATOM 2213 C C . LEU A 1 270 ? 5.897 3.193 15.021 1.00 91.69 270 LEU A C 1
ATOM 2215 O O . LEU A 1 270 ? 6.968 2.624 14.826 1.00 91.69 270 LEU A O 1
ATOM 2219 N N . PRO A 1 271 ? 5.819 4.415 15.579 1.00 92.25 271 PRO A N 1
ATOM 2220 C CA . PRO A 1 271 ? 7.002 5.108 16.080 1.00 92.25 271 PRO A CA 1
ATOM 2221 C C . PRO A 1 271 ? 7.760 4.259 17.107 1.00 92.25 271 PRO A C 1
ATOM 2223 O O . PRO A 1 271 ? 7.136 3.669 17.990 1.00 92.25 271 PRO A O 1
ATOM 2226 N N . ASP A 1 272 ? 9.091 4.239 17.042 1.00 93.88 272 ASP A N 1
ATOM 2227 C CA . ASP A 1 272 ? 9.924 3.432 17.950 1.00 93.88 272 ASP A CA 1
ATOM 2228 C C . ASP A 1 272 ? 9.739 3.815 19.431 1.00 93.88 272 ASP A C 1
ATOM 2230 O O . ASP A 1 272 ? 9.910 2.997 20.334 1.00 93.88 272 ASP A O 1
ATOM 2234 N N . ASP A 1 273 ? 9.336 5.060 19.697 1.00 95.62 273 ASP A N 1
ATOM 2235 C CA . ASP A 1 273 ? 9.086 5.599 21.033 1.00 95.62 273 ASP A CA 1
ATOM 2236 C C . ASP A 1 273 ? 7.628 5.444 21.508 1.00 95.62 273 ASP A C 1
ATOM 2238 O O . ASP A 1 273 ? 7.243 5.999 22.544 1.00 95.62 273 ASP A O 1
ATOM 2242 N N . ILE A 1 274 ? 6.790 4.688 20.787 1.00 95.50 274 ILE A N 1
ATOM 2243 C CA . ILE A 1 274 ? 5.351 4.582 21.075 1.00 95.50 274 ILE A CA 1
ATOM 2244 C C . ILE A 1 274 ? 5.063 4.066 22.493 1.00 95.50 274 ILE A C 1
ATOM 2246 O O . ILE A 1 274 ? 4.127 4.531 23.146 1.00 95.50 274 ILE A O 1
ATOM 2250 N N . ASP A 1 275 ? 5.899 3.168 23.021 1.00 95.88 275 ASP A N 1
ATOM 2251 C CA . ASP A 1 275 ? 5.724 2.592 24.360 1.00 95.88 275 ASP A CA 1
ATOM 2252 C C . ASP A 1 275 ? 5.986 3.595 25.495 1.00 95.88 275 ASP A C 1
ATOM 2254 O O . ASP A 1 275 ? 5.536 3.395 26.625 1.00 95.88 275 ASP A O 1
ATOM 2258 N N . GLN A 1 276 ? 6.627 4.729 25.202 1.00 96.56 276 GLN A N 1
ATOM 2259 C CA . GLN A 1 276 ? 6.820 5.809 26.171 1.00 96.56 276 GLN A CA 1
ATOM 2260 C C . GLN A 1 276 ? 5.540 6.635 26.392 1.00 96.56 276 GLN A C 1
ATOM 2262 O O . GLN A 1 276 ? 5.445 7.365 27.384 1.00 96.56 276 GLN A O 1
ATOM 2267 N N . HIS A 1 277 ? 4.535 6.477 25.525 1.00 97.25 277 HIS A N 1
ATOM 2268 C CA . HIS A 1 277 ? 3.335 7.311 25.447 1.00 97.25 277 HIS A CA 1
ATOM 2269 C C . HIS A 1 277 ? 2.082 6.606 25.997 1.00 97.25 277 HIS A C 1
ATOM 2271 O O . HIS A 1 277 ? 1.006 6.663 25.406 1.00 97.25 277 HIS A O 1
ATOM 2277 N N . ALA A 1 278 ? 2.192 5.925 27.142 1.00 97.19 278 ALA A N 1
ATOM 2278 C CA . ALA A 1 278 ? 1.026 5.344 27.814 1.00 97.19 278 ALA A CA 1
ATOM 2279 C C . ALA A 1 278 ? -0.037 6.418 28.124 1.00 97.19 278 ALA A C 1
ATOM 2281 O O . ALA A 1 278 ? 0.285 7.466 28.686 1.00 97.19 278 ALA A O 1
ATOM 2282 N N . PHE A 1 279 ? -1.308 6.147 27.803 1.00 97.62 279 PHE A N 1
ATOM 2283 C CA . PHE A 1 279 ? -2.391 7.138 27.915 1.00 97.62 279 PHE A CA 1
ATOM 2284 C C . PHE A 1 279 ? -2.608 7.662 29.341 1.00 97.62 279 PHE A C 1
ATOM 2286 O O . PHE A 1 279 ? -2.987 8.815 29.517 1.00 97.62 279 PHE A O 1
ATOM 2293 N N . SER A 1 280 ? -2.288 6.860 30.362 1.00 96.06 280 SER A N 1
ATOM 2294 C CA . SER A 1 280 ? -2.323 7.293 31.764 1.00 96.06 280 SER A CA 1
ATOM 2295 C C . SER A 1 280 ? -1.464 8.535 32.027 1.00 96.06 280 SER A C 1
ATOM 2297 O O . SER A 1 280 ? -1.836 9.375 32.840 1.00 96.06 280 SER A O 1
ATOM 2299 N N . LYS A 1 281 ? -0.337 8.697 31.318 1.00 96.62 281 LYS A N 1
ATOM 2300 C CA . LYS A 1 281 ? 0.499 9.903 31.418 1.00 96.62 281 LYS A CA 1
ATOM 2301 C C . LYS A 1 281 ? -0.249 11.133 30.905 1.00 96.62 281 LYS A C 1
ATOM 2303 O O . LYS A 1 281 ? -0.233 12.167 31.562 1.00 96.62 281 LYS A O 1
ATOM 2308 N N . PHE A 1 282 ? -0.935 11.002 29.767 1.00 97.12 282 PHE A N 1
ATOM 2309 C CA . PHE A 1 282 ? -1.737 12.083 29.197 1.00 97.12 282 PHE A CA 1
ATOM 2310 C C . PHE A 1 282 ? -2.896 12.456 30.124 1.00 97.12 282 PHE A C 1
ATOM 2312 O O . PHE A 1 282 ? -3.052 13.628 30.460 1.00 97.12 282 PHE A O 1
ATOM 2319 N N . SER A 1 283 ? -3.671 11.474 30.598 1.00 96.25 283 SER A N 1
ATOM 2320 C CA . SER A 1 283 ? -4.802 11.752 31.489 1.00 96.25 283 SER A CA 1
ATOM 2321 C C . SER A 1 283 ? -4.360 12.439 32.780 1.00 96.25 283 SER A C 1
ATOM 2323 O O . SER A 1 283 ? -5.000 13.392 33.198 1.00 96.25 283 SER A O 1
ATOM 2325 N N . ASN A 1 284 ? -3.241 12.023 33.378 1.00 94.81 284 ASN A N 1
ATOM 2326 C CA . ASN A 1 284 ? -2.756 12.612 34.631 1.00 94.81 284 ASN A CA 1
ATOM 2327 C C . ASN A 1 284 ? -2.324 14.080 34.492 1.00 94.81 284 ASN A C 1
ATOM 2329 O O . ASN A 1 284 ? -2.354 14.812 35.475 1.00 94.81 284 ASN A O 1
ATOM 2333 N N . ILE A 1 285 ? -1.904 14.504 33.297 1.00 94.88 285 ILE A N 1
ATOM 2334 C CA . ILE A 1 285 ? -1.463 15.881 33.038 1.00 94.88 285 ILE A CA 1
ATOM 2335 C C . ILE A 1 285 ? -2.636 16.757 32.583 1.00 94.88 285 ILE A C 1
ATOM 2337 O O . ILE A 1 285 ? -2.780 17.897 33.030 1.00 94.88 285 ILE A O 1
ATOM 2341 N N . TYR A 1 286 ? -3.459 16.247 31.665 1.00 95.50 286 TYR A N 1
ATOM 2342 C CA . TYR A 1 286 ? -4.426 17.063 30.933 1.00 95.50 286 TYR A CA 1
ATOM 2343 C C . TYR A 1 286 ? -5.865 16.929 31.434 1.00 95.50 286 TYR A C 1
ATOM 2345 O O . TYR A 1 286 ? -6.639 17.869 31.233 1.00 95.50 286 TYR A O 1
ATOM 2353 N N . PHE A 1 287 ? -6.245 15.820 32.087 1.00 95.50 287 PHE A N 1
ATOM 2354 C CA . PHE A 1 287 ? -7.593 15.709 32.651 1.00 95.50 287 PHE A CA 1
ATOM 2355 C C . PHE A 1 287 ? -7.680 16.562 33.911 1.00 95.50 287 PHE A C 1
ATOM 2357 O O . PHE A 1 287 ? -6.909 16.384 34.849 1.00 95.50 287 PHE A O 1
ATOM 2364 N N . LYS A 1 288 ? -8.626 17.504 33.937 1.00 81.81 288 LYS A N 1
ATOM 2365 C CA . LYS A 1 288 ? -8.748 18.448 35.058 1.00 81.81 288 LYS A CA 1
ATOM 2366 C C . LYS A 1 288 ? -9.495 17.857 36.249 1.00 81.81 288 LYS A C 1
ATOM 2368 O O . LYS A 1 288 ? -8.949 17.770 37.340 1.00 81.81 288 LYS A O 1
ATOM 2373 N N . SER A 1 289 ? -10.746 17.454 36.046 1.00 83.81 289 SER A N 1
ATOM 2374 C CA . SER A 1 289 ? -11.653 17.059 37.139 1.00 83.81 289 SER A CA 1
ATOM 2375 C C . SER A 1 289 ? -12.054 15.587 37.096 1.00 83.81 289 SER A C 1
ATOM 2377 O O . SER A 1 289 ? -12.946 15.166 37.831 1.00 83.81 289 SER A O 1
ATOM 2379 N N . HIS A 1 290 ? -11.424 14.799 36.222 1.00 86.75 290 HIS A N 1
ATOM 2380 C CA . HIS A 1 290 ? -11.790 13.405 36.005 1.00 86.75 290 HIS A CA 1
ATOM 2381 C C . HIS A 1 290 ? -10.603 12.492 36.234 1.00 86.75 290 HIS A C 1
ATOM 2383 O O . HIS A 1 290 ? -9.592 12.580 35.543 1.00 86.75 290 HIS A O 1
ATOM 2389 N N . VAL A 1 291 ? -10.777 11.546 37.152 1.00 88.06 291 VAL A N 1
ATOM 2390 C CA . VAL A 1 291 ? -9.943 10.346 37.184 1.00 88.06 291 VAL A CA 1
ATOM 2391 C C . VAL A 1 291 ? -10.300 9.502 35.966 1.00 88.06 291 VAL A C 1
ATOM 2393 O O . VAL A 1 291 ? -11.481 9.299 35.671 1.00 88.06 291 VAL A O 1
ATOM 2396 N N . TRP A 1 292 ? -9.283 9.029 35.251 1.00 91.00 292 TRP A N 1
ATOM 2397 C CA . TRP A 1 292 ? -9.474 8.199 34.069 1.00 91.00 292 TRP A CA 1
ATOM 2398 C C . TRP A 1 292 ? -10.175 6.882 34.427 1.00 91.00 292 TRP A C 1
ATOM 2400 O O . TRP A 1 292 ? -9.655 6.060 35.184 1.00 91.00 292 TRP A O 1
ATOM 2410 N N . GLY A 1 293 ? -11.376 6.695 33.884 1.00 88.56 293 GLY A N 1
ATOM 2411 C CA . GLY A 1 293 ? -12.278 5.604 34.229 1.00 88.56 293 GLY A CA 1
ATOM 2412 C C . GLY A 1 293 ? -13.664 5.831 33.639 1.00 88.56 293 GLY A C 1
ATOM 2413 O O . GLY A 1 293 ? -14.202 6.937 33.729 1.00 88.56 293 GLY A O 1
ATOM 2414 N N . MET A 1 294 ? -14.246 4.791 33.036 1.00 89.44 294 MET A N 1
ATOM 2415 C CA . MET A 1 294 ? -15.570 4.854 32.412 1.00 89.44 294 MET A CA 1
ATOM 2416 C C . MET A 1 294 ? -16.604 5.473 33.362 1.00 89.44 294 MET A C 1
ATOM 2418 O O . MET A 1 294 ? -16.716 5.077 34.523 1.00 89.44 294 MET A O 1
ATOM 2422 N N . LYS A 1 295 ? -17.394 6.422 32.852 1.00 90.25 295 LYS A N 1
ATOM 2423 C CA . LYS A 1 295 ? -18.483 7.054 33.601 1.00 90.25 295 LYS A CA 1
ATOM 2424 C C . LYS A 1 295 ? -19.826 6.579 33.056 1.00 90.25 295 LYS A C 1
ATOM 2426 O O . LYS A 1 295 ? -20.005 6.426 31.849 1.00 90.25 295 LYS A O 1
ATOM 2431 N N . ARG A 1 296 ? -20.765 6.323 33.966 1.00 87.94 296 ARG A N 1
ATOM 2432 C CA . ARG A 1 296 ? -22.146 5.934 33.632 1.00 87.94 296 ARG A CA 1
ATOM 2433 C C . ARG A 1 296 ? -23.100 7.125 33.610 1.00 87.94 296 ARG A C 1
ATOM 2435 O O . ARG A 1 296 ? -24.102 7.087 32.911 1.00 87.94 296 ARG A O 1
ATOM 2442 N N . GLU A 1 297 ? -22.763 8.173 34.351 1.00 88.31 297 GLU A N 1
ATOM 2443 C CA . GLU A 1 297 ? -23.555 9.394 34.465 1.00 88.31 297 GLU A CA 1
ATOM 2444 C C . GLU A 1 297 ? -22.959 10.518 33.609 1.00 88.31 297 GLU A C 1
ATOM 2446 O O . GLU A 1 297 ? -21.743 10.521 33.374 1.00 88.31 297 GLU A O 1
ATOM 2451 N N . PRO A 1 298 ? -23.781 11.486 33.158 1.00 91.56 298 PRO A N 1
ATOM 2452 C CA . PRO A 1 298 ? -23.295 12.677 32.476 1.00 91.56 298 PRO A CA 1
ATOM 2453 C C . PRO A 1 298 ? -22.196 13.398 33.264 1.00 91.56 298 PRO A C 1
ATOM 2455 O O . PRO A 1 298 ? -22.292 13.583 34.478 1.00 91.56 298 PRO A O 1
ATOM 2458 N N . ILE A 1 299 ? -21.150 13.842 32.565 1.00 93.38 299 ILE A N 1
ATOM 2459 C CA . ILE A 1 299 ? -20.108 14.672 33.173 1.00 93.38 299 ILE A CA 1
ATOM 2460 C C . ILE A 1 299 ? -20.634 16.068 33.513 1.00 93.38 299 ILE A C 1
ATOM 2462 O O . ILE A 1 299 ? -21.491 16.611 32.819 1.00 93.38 299 ILE A O 1
ATOM 2466 N N . LYS A 1 300 ? -20.081 16.648 34.583 1.00 93.00 300 LYS A N 1
ATOM 2467 C CA . LYS A 1 300 ? -20.386 18.014 35.046 1.00 93.00 300 LYS A CA 1
ATOM 2468 C C . LYS A 1 300 ? -19.351 19.052 34.601 1.00 93.00 300 LYS A C 1
ATOM 2470 O O . LYS A 1 300 ? -19.614 20.242 34.683 1.00 93.00 300 LYS A O 1
ATOM 2475 N N . SER A 1 301 ? -18.192 18.598 34.131 1.00 95.31 301 SER A N 1
ATOM 2476 C CA . SER A 1 301 ? -17.127 19.426 33.566 1.00 95.31 301 SER A CA 1
ATOM 2477 C C . SER A 1 301 ? -16.469 18.697 32.385 1.00 95.31 301 SER A C 1
ATOM 2479 O O . SER A 1 301 ? -16.493 17.463 32.365 1.00 95.31 301 SER A O 1
ATOM 2481 N N . PRO A 1 302 ? -15.896 19.406 31.398 1.00 97.38 302 PRO A N 1
ATOM 2482 C CA . PRO A 1 302 ? -15.120 18.802 30.315 1.00 97.38 302 PRO A CA 1
ATOM 2483 C C . PRO A 1 302 ? -13.885 18.048 30.830 1.00 97.38 302 PRO A C 1
ATOM 2485 O O . PRO A 1 302 ? -13.391 18.308 31.930 1.00 97.38 302 PRO A O 1
ATOM 2488 N N . PHE A 1 303 ? -13.363 17.121 30.029 1.00 96.56 303 PHE A N 1
ATOM 2489 C CA . PHE A 1 303 ? -12.109 16.428 30.327 1.00 96.56 303 PHE A CA 1
ATOM 2490 C C . PHE A 1 303 ? -10.910 17.358 30.165 1.00 96.56 303 PHE A C 1
ATOM 2492 O O . PHE A 1 303 ? -10.040 17.389 31.037 1.00 96.56 303 PHE A O 1
ATOM 2499 N N . LEU A 1 304 ? -10.880 18.128 29.078 1.00 96.75 304 LEU A N 1
ATOM 2500 C CA . LEU A 1 304 ? -9.810 19.063 28.756 1.00 96.75 304 LEU A CA 1
ATOM 2501 C C . LEU A 1 304 ? -10.235 20.505 29.031 1.00 96.75 304 LEU A C 1
ATOM 2503 O O . LEU A 1 304 ? -11.413 20.850 28.976 1.00 96.75 304 LEU A O 1
ATOM 2507 N N . ASN A 1 305 ? -9.257 21.378 29.268 1.00 94.81 305 ASN A N 1
ATOM 2508 C CA . ASN A 1 305 ? -9.526 22.795 29.499 1.00 94.81 305 ASN A CA 1
ATOM 2509 C C . ASN A 1 305 ? -10.216 23.451 28.289 1.00 94.81 305 ASN A C 1
ATOM 2511 O O . ASN A 1 305 ? -9.786 23.251 27.148 1.00 94.81 305 ASN A O 1
ATOM 2515 N N . LYS A 1 306 ? -11.246 24.266 28.546 1.00 94.81 306 LYS A N 1
ATOM 2516 C CA . LYS A 1 306 ? -11.965 25.059 27.540 1.00 94.81 306 LYS A CA 1
ATOM 2517 C C . LYS A 1 306 ? -11.909 26.530 27.921 1.00 94.81 306 LYS A C 1
ATOM 2519 O O . LYS A 1 306 ? -12.189 26.878 29.059 1.00 94.81 306 LYS A O 1
ATOM 2524 N N . ASN A 1 307 ? -11.551 27.371 26.955 1.00 92.06 307 ASN A N 1
ATOM 2525 C CA . ASN A 1 307 ? -11.445 28.818 27.162 1.00 92.06 307 ASN A CA 1
ATOM 2526 C C . ASN A 1 307 ? -12.756 29.551 26.842 1.00 92.06 307 ASN A C 1
ATOM 2528 O O . ASN A 1 307 ? -12.912 30.700 27.232 1.00 92.06 307 ASN A O 1
ATOM 2532 N N . LYS A 1 308 ? -13.663 28.917 26.088 1.00 95.81 308 LYS A N 1
ATOM 2533 C CA . LYS A 1 308 ? -14.967 29.468 25.711 1.00 95.81 308 LYS A CA 1
ATOM 2534 C C . LYS A 1 308 ? -16.074 28.686 26.403 1.00 95.81 308 LYS A C 1
ATOM 2536 O O . LYS A 1 308 ? -16.060 27.453 26.363 1.00 95.81 308 LYS A O 1
ATOM 2541 N N . ASP A 1 309 ? -17.069 29.394 26.921 1.00 95.25 309 ASP A N 1
ATOM 2542 C CA . ASP A 1 309 ? -18.239 28.779 27.559 1.00 95.25 309 ASP A CA 1
ATOM 2543 C C . ASP A 1 309 ? -19.048 27.922 26.579 1.00 95.25 309 ASP A C 1
ATOM 2545 O O . ASP A 1 309 ? -19.566 26.870 26.952 1.00 95.25 309 ASP A O 1
ATOM 2549 N N . SER A 1 310 ? -19.083 28.304 25.297 1.00 95.56 310 SER A N 1
ATOM 2550 C CA . SER A 1 310 ? -19.708 27.502 24.241 1.00 95.56 310 SER A CA 1
ATOM 2551 C C . SER A 1 310 ? -19.048 26.129 24.099 1.00 95.56 310 SER A C 1
ATOM 2553 O O . SER A 1 310 ? -19.735 25.114 24.056 1.00 95.56 310 SER A O 1
ATOM 2555 N N . ASP A 1 311 ? -17.711 26.083 24.085 1.00 96.88 311 ASP A N 1
ATOM 2556 C CA . ASP A 1 311 ? -16.955 24.835 23.961 1.00 96.88 311 ASP A CA 1
ATOM 2557 C C . ASP A 1 311 ? -17.114 23.987 25.228 1.00 96.88 311 ASP A C 1
ATOM 2559 O O . ASP A 1 311 ? -17.146 22.757 25.162 1.00 96.88 311 ASP A O 1
ATOM 2563 N N . TYR A 1 312 ? -17.225 24.642 26.388 1.00 96.69 312 TYR A N 1
ATOM 2564 C CA . TYR A 1 312 ? -17.504 23.990 27.662 1.00 96.69 312 TYR A CA 1
ATOM 2565 C C . TYR A 1 312 ? -18.865 23.288 27.627 1.00 96.69 312 TYR A C 1
ATOM 2567 O O . TYR A 1 312 ? -18.937 22.081 27.858 1.00 96.69 312 TYR A O 1
ATOM 2575 N N . ALA A 1 313 ? -19.928 24.017 27.280 1.00 95.88 313 ALA A N 1
ATOM 2576 C CA . ALA A 1 313 ? -21.281 23.478 27.178 1.00 95.88 313 ALA A CA 1
ATOM 2577 C C . ALA A 1 313 ? -21.375 22.363 26.122 1.00 95.88 313 ALA A C 1
ATOM 2579 O O . ALA A 1 313 ? -21.923 21.292 26.399 1.00 95.88 313 ALA A O 1
ATOM 2580 N N . ASP A 1 314 ? -20.765 22.569 24.951 1.00 96.62 314 ASP A N 1
ATOM 2581 C CA . ASP A 1 314 ? -20.704 21.575 23.879 1.00 96.62 314 ASP A CA 1
ATOM 2582 C C . ASP A 1 314 ? -20.008 20.287 24.330 1.00 96.62 314 ASP A C 1
ATOM 2584 O O . ASP A 1 314 ? -20.473 19.193 24.016 1.00 96.62 314 ASP A O 1
ATOM 2588 N N . SER A 1 315 ? -18.932 20.388 25.114 1.00 97.31 315 SER A N 1
ATOM 2589 C CA . SER A 1 315 ? -18.219 19.218 25.641 1.00 97.31 315 SER A CA 1
ATOM 2590 C C . SER A 1 315 ? -19.119 18.355 26.536 1.00 97.31 315 SER A C 1
ATOM 2592 O O . SER A 1 315 ? -19.080 17.125 26.444 1.00 97.31 315 SER A O 1
ATOM 2594 N N . LEU A 1 316 ? -19.958 18.978 27.374 1.00 96.00 316 LEU A N 1
ATOM 2595 C CA . LEU A 1 316 ? -20.919 18.264 28.223 1.00 96.00 316 LEU A CA 1
ATOM 2596 C C . LEU A 1 316 ? -22.038 17.627 27.393 1.00 96.00 316 LEU A C 1
ATOM 2598 O O . LEU A 1 316 ? -22.423 16.481 27.637 1.00 96.00 316 LEU A O 1
ATOM 2602 N N . ALA A 1 317 ? -22.557 18.363 26.408 1.00 95.75 317 ALA A N 1
ATOM 2603 C CA . ALA A 1 317 ? -23.597 17.875 25.511 1.00 95.75 317 ALA A CA 1
ATOM 2604 C C . ALA A 1 317 ? -23.105 16.667 24.703 1.00 95.75 317 ALA A C 1
ATOM 2606 O O . ALA A 1 317 ? -23.784 15.642 24.657 1.00 95.75 317 ALA A O 1
ATOM 2607 N N . ILE A 1 318 ? -21.893 16.736 24.147 1.00 97.94 318 ILE A N 1
ATOM 2608 C CA . ILE A 1 318 ? -21.295 15.628 23.399 1.00 97.94 318 ILE A CA 1
ATOM 2609 C C . ILE A 1 318 ? -21.132 14.388 24.279 1.00 97.94 318 ILE A C 1
ATOM 2611 O O . ILE A 1 318 ? -21.444 13.289 23.827 1.00 97.94 318 ILE A O 1
ATOM 2615 N N . PHE A 1 319 ? -20.748 14.534 25.548 1.00 97.44 319 PHE A N 1
ATOM 2616 C CA . PHE A 1 319 ? -20.642 13.376 26.432 1.00 97.44 319 PHE A CA 1
ATOM 2617 C C . PHE A 1 319 ? -21.991 12.673 26.643 1.00 97.44 319 PHE A C 1
ATOM 2619 O O . PHE A 1 319 ? -22.057 11.443 26.620 1.00 97.44 319 PHE A O 1
ATOM 2626 N N . LYS A 1 320 ? -23.087 13.433 26.789 1.00 95.06 320 LYS A N 1
ATOM 2627 C CA . LYS A 1 320 ? -24.448 12.864 26.850 1.00 95.06 320 LYS A CA 1
ATOM 2628 C C . LYS A 1 320 ? -24.795 12.118 25.559 1.00 95.06 320 LYS A C 1
ATOM 2630 O O . LYS A 1 320 ? -25.355 11.025 25.619 1.00 95.06 320 LYS A O 1
ATOM 2635 N N . LEU A 1 321 ? -24.416 12.667 24.405 1.00 96.38 321 LEU A N 1
ATOM 2636 C CA . LEU A 1 321 ? -24.608 12.019 23.106 1.00 96.38 321 LEU A CA 1
ATOM 2637 C C . LEU A 1 321 ? -23.780 10.737 22.965 1.00 96.38 321 LEU A C 1
ATOM 2639 O O . LEU A 1 321 ? -24.296 9.752 22.447 1.00 96.38 321 LEU A O 1
ATOM 2643 N N . ILE A 1 322 ? -22.544 10.706 23.473 1.00 97.31 322 ILE A N 1
ATOM 2644 C CA . ILE A 1 322 ? -21.713 9.494 23.523 1.00 97.31 322 ILE A CA 1
ATOM 2645 C C . ILE A 1 322 ? -22.361 8.442 24.432 1.00 97.31 322 ILE A C 1
ATOM 2647 O O . ILE A 1 322 ? -22.485 7.285 24.030 1.00 97.31 322 ILE A O 1
ATOM 2651 N N . LEU A 1 323 ? -22.826 8.827 25.628 1.00 94.50 323 LEU A N 1
ATOM 2652 C CA . LEU A 1 323 ? -23.546 7.917 26.526 1.00 94.50 323 LEU A CA 1
ATOM 2653 C C . LEU A 1 323 ? -24.783 7.323 25.853 1.00 94.50 323 LEU A C 1
ATOM 2655 O O . LEU A 1 323 ? -24.998 6.114 25.951 1.00 94.50 323 LEU A O 1
ATOM 2659 N N . ARG A 1 324 ? -25.557 8.151 25.145 1.00 92.75 324 ARG A N 1
ATOM 2660 C CA . ARG A 1 324 ? -26.726 7.706 24.387 1.00 92.75 324 ARG A CA 1
ATOM 2661 C C . ARG A 1 324 ? -26.326 6.774 23.246 1.00 92.75 324 ARG A C 1
ATOM 2663 O O . ARG A 1 324 ? -26.853 5.673 23.152 1.00 92.75 324 ARG A O 1
ATOM 2670 N N . PHE A 1 325 ? -25.347 7.161 22.431 1.00 95.56 325 PHE A N 1
ATOM 2671 C CA . PHE A 1 325 ? -24.861 6.350 21.314 1.00 95.56 325 PHE A CA 1
ATOM 2672 C C . PHE A 1 325 ? -24.392 4.966 21.763 1.00 95.56 325 PHE A C 1
ATOM 2674 O O . PHE A 1 325 ? -24.572 3.998 21.034 1.00 95.56 325 PHE A O 1
ATOM 2681 N N . MET A 1 326 ? -23.773 4.861 22.939 1.00 94.44 326 MET A N 1
ATOM 2682 C CA . MET A 1 326 ? -23.228 3.599 23.439 1.00 94.44 326 MET A CA 1
ATOM 2683 C C . MET A 1 326 ? -24.260 2.698 24.119 1.00 94.44 326 MET A C 1
ATOM 2685 O O . MET A 1 326 ? -24.062 1.486 24.130 1.00 94.44 326 MET A O 1
ATOM 2689 N N . ASN A 1 327 ? -25.315 3.259 24.712 1.00 90.75 327 ASN A N 1
ATOM 2690 C CA . ASN A 1 327 ? -26.181 2.518 25.637 1.00 90.75 327 ASN A CA 1
ATOM 2691 C C . ASN A 1 327 ? -27.676 2.542 25.274 1.00 90.75 327 ASN A C 1
ATOM 2693 O O . ASN A 1 327 ? -28.458 1.884 25.951 1.00 90.75 327 ASN A O 1
ATOM 2697 N N . ASP A 1 328 ? -28.089 3.289 24.247 1.00 88.19 328 ASP A N 1
ATOM 2698 C CA . ASP A 1 328 ? -29.475 3.299 23.770 1.00 88.19 328 ASP A CA 1
ATOM 2699 C C . ASP A 1 328 ? -29.695 2.171 22.747 1.00 88.19 328 ASP A C 1
ATOM 2701 O O . ASP A 1 328 ? -29.291 2.262 21.582 1.00 88.19 328 ASP A O 1
ATOM 2705 N N . ASP A 1 329 ? -30.338 1.089 23.184 1.00 83.00 329 ASP A N 1
ATOM 2706 C CA . ASP A 1 329 ? -30.646 -0.069 22.337 1.00 83.00 329 ASP A CA 1
ATOM 2707 C C . ASP A 1 329 ? -31.711 0.237 21.270 1.00 83.00 329 ASP A C 1
ATOM 2709 O O . ASP A 1 329 ? -31.768 -0.445 20.246 1.00 83.00 329 ASP A O 1
ATOM 2713 N N . SER A 1 330 ? -32.517 1.292 21.453 1.00 83.69 330 SER A N 1
ATOM 2714 C CA . SER A 1 330 ? -33.481 1.737 20.436 1.00 83.69 330 SER A CA 1
ATOM 2715 C C . SER A 1 330 ? -32.798 2.433 19.253 1.00 83.69 330 SER A C 1
ATOM 2717 O O . SER A 1 330 ? -33.337 2.488 18.142 1.00 83.69 330 SER A O 1
ATOM 2719 N N . LEU A 1 331 ? -31.576 2.933 19.463 1.00 86.88 331 LEU A N 1
ATOM 2720 C CA . LEU A 1 331 ? -30.809 3.648 18.460 1.00 86.88 331 LEU A CA 1
ATOM 2721 C C . LEU A 1 331 ? -30.163 2.670 17.472 1.00 86.88 331 LEU A C 1
ATOM 2723 O O . LEU A 1 331 ? -29.032 2.221 17.668 1.00 86.88 331 LEU A O 1
ATOM 2727 N N . THR A 1 332 ? -30.872 2.380 16.383 1.00 86.00 332 THR A N 1
ATOM 2728 C CA . THR A 1 332 ? -30.426 1.471 15.318 1.00 86.00 332 THR A CA 1
ATOM 2729 C C . THR A 1 332 ? -30.555 2.107 13.928 1.00 86.00 332 THR A C 1
ATOM 2731 O O . THR A 1 332 ? -31.188 3.151 13.741 1.00 86.00 332 THR A O 1
ATOM 2734 N N . GLY A 1 333 ? -29.922 1.490 12.926 1.00 87.50 333 GLY A N 1
ATOM 2735 C CA . GLY A 1 333 ? -30.078 1.872 11.519 1.00 87.50 333 GLY A CA 1
ATOM 2736 C C . GLY A 1 333 ? -29.683 3.325 11.232 1.00 87.50 333 GLY A C 1
ATOM 2737 O O . GLY A 1 333 ? -28.595 3.763 11.606 1.00 87.50 333 GLY A O 1
ATOM 2738 N N . LYS A 1 334 ? -30.567 4.075 10.556 1.00 87.62 334 LYS A N 1
ATOM 2739 C CA . LYS A 1 334 ? -30.311 5.472 10.166 1.00 87.62 334 LYS A CA 1
ATOM 2740 C C . LYS A 1 334 ? -30.145 6.401 11.380 1.00 87.62 334 LYS A C 1
ATOM 2742 O O . LYS A 1 334 ? -29.289 7.278 11.347 1.00 87.62 334 LYS A O 1
ATOM 2747 N N . LYS A 1 335 ? -30.924 6.206 12.457 1.00 89.88 335 LYS A N 1
ATOM 2748 C CA . LYS A 1 335 ? -30.871 7.073 13.655 1.00 89.88 335 LYS A CA 1
ATOM 2749 C C . LYS A 1 335 ? -29.508 6.977 14.347 1.00 89.88 335 LYS A C 1
ATOM 2751 O O . LYS A 1 335 ? -28.94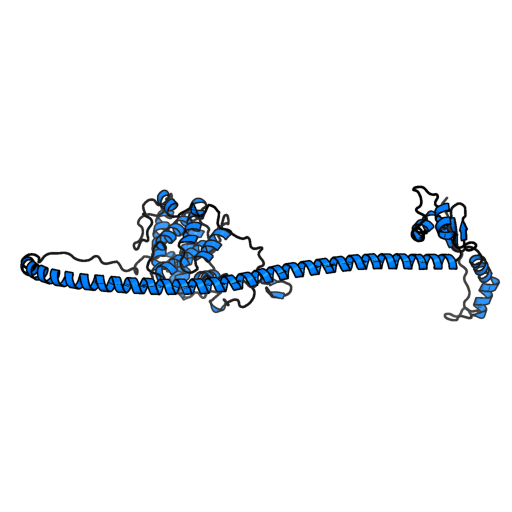6 7.988 14.758 1.00 89.88 335 LYS A O 1
ATOM 2756 N N . GLU A 1 336 ? -28.942 5.772 14.402 1.00 93.12 336 GLU A N 1
ATOM 2757 C CA . GLU A 1 336 ? -27.584 5.543 14.903 1.00 93.12 336 GLU A CA 1
ATOM 2758 C C . GLU A 1 336 ? -26.528 6.257 14.054 1.00 93.12 336 GLU A C 1
ATOM 2760 O O . GLU A 1 336 ? -25.670 6.943 14.606 1.00 93.12 336 GLU A O 1
ATOM 2765 N N . GLN A 1 337 ? -26.615 6.135 12.724 1.00 92.94 337 GLN A N 1
ATOM 2766 C CA . GLN A 1 337 ? -25.687 6.803 11.808 1.00 92.94 337 GLN A CA 1
ATOM 2767 C C . GLN A 1 337 ? -25.727 8.320 11.988 1.00 92.94 337 GLN A C 1
ATOM 2769 O O . GLN A 1 337 ? -24.688 8.924 12.224 1.00 92.94 337 GLN A O 1
ATOM 2774 N N . VAL A 1 338 ? -26.921 8.920 12.005 1.00 93.19 338 VAL A N 1
ATOM 2775 C CA . VAL A 1 338 ? -27.074 10.373 12.165 1.00 93.19 338 VAL A CA 1
ATOM 2776 C C . VAL A 1 338 ? -26.561 10.875 13.512 1.00 93.19 338 VAL A C 1
ATOM 2778 O O . VAL A 1 338 ? -25.906 11.913 13.550 1.00 93.19 338 VAL A O 1
ATOM 2781 N N . LEU A 1 339 ? -26.780 10.145 14.613 1.00 95.25 339 LEU A N 1
ATOM 2782 C CA . LEU A 1 339 ? -26.197 10.534 15.901 1.00 95.25 339 LEU A CA 1
ATOM 2783 C C . LEU A 1 339 ? -24.661 10.486 15.859 1.00 95.25 339 LEU A C 1
ATOM 2785 O O . LEU A 1 339 ? -24.002 11.407 16.343 1.00 95.25 339 LEU A O 1
ATOM 2789 N N . GLY A 1 340 ? -24.085 9.428 15.282 1.00 96.62 340 GLY A N 1
ATOM 2790 C CA . GLY A 1 340 ? -22.633 9.310 15.140 1.00 96.62 340 GLY A CA 1
ATOM 2791 C C . GLY A 1 340 ? -22.039 10.392 14.232 1.00 96.62 340 GLY A C 1
ATOM 2792 O O . GLY A 1 340 ? -21.019 10.988 14.579 1.00 96.62 340 GLY A O 1
ATOM 2793 N N . ASP A 1 341 ? -22.706 10.693 13.117 1.00 95.62 341 ASP A N 1
ATOM 2794 C CA . ASP A 1 341 ? -22.319 11.746 12.175 1.00 95.62 341 ASP A CA 1
ATOM 2795 C C . ASP A 1 341 ? -22.404 13.126 12.816 1.00 95.62 341 ASP A C 1
ATOM 2797 O O . ASP A 1 341 ? -21.513 13.944 12.610 1.00 95.62 341 ASP A O 1
ATOM 2801 N N . TYR A 1 342 ? -23.419 13.374 13.646 1.00 96.31 342 TYR A N 1
ATOM 2802 C CA . TYR A 1 342 ? -23.556 14.625 14.383 1.00 96.31 342 TYR A CA 1
ATOM 2803 C C . TYR A 1 342 ? -22.407 14.828 15.383 1.00 96.31 342 TYR A C 1
ATOM 2805 O O . TYR A 1 342 ? -21.811 15.904 15.432 1.00 96.31 342 TYR A O 1
ATOM 2813 N N . ILE A 1 343 ? -22.022 13.789 16.136 1.00 97.88 343 ILE A N 1
ATOM 2814 C CA . ILE A 1 343 ? -20.859 13.856 17.042 1.00 97.88 343 ILE A CA 1
ATOM 2815 C C . ILE A 1 343 ? -19.572 14.119 16.246 1.00 97.88 343 ILE A C 1
ATOM 2817 O O . ILE A 1 343 ? -18.772 14.980 16.620 1.00 97.88 343 ILE A O 1
ATOM 2821 N N . ALA A 1 344 ? -19.379 13.416 15.127 1.00 97.25 344 ALA A N 1
ATOM 2822 C CA . ALA A 1 344 ? -18.230 13.620 14.251 1.00 97.25 344 ALA A CA 1
ATOM 2823 C C . ALA A 1 344 ? -18.210 15.043 13.654 1.00 97.25 344 ALA A C 1
ATOM 2825 O O . ALA A 1 344 ? -17.163 15.691 13.625 1.00 97.25 344 ALA A O 1
ATOM 2826 N N . TYR A 1 345 ? -19.374 15.560 13.258 1.00 95.94 345 TYR A N 1
ATOM 2827 C CA . TYR A 1 345 ? -19.560 16.909 12.735 1.00 95.94 345 TYR A CA 1
ATOM 2828 C C . TYR A 1 345 ? -19.196 17.986 13.762 1.00 95.94 345 TYR A C 1
ATOM 2830 O O . TYR A 1 345 ? -18.509 18.939 13.407 1.00 95.94 345 TYR A O 1
ATOM 2838 N N . LYS A 1 346 ? -19.540 17.823 15.048 1.00 96.31 346 LYS A N 1
ATOM 2839 C CA . LYS A 1 346 ? -19.126 18.785 16.090 1.00 96.31 346 LYS A CA 1
ATOM 2840 C C . LYS A 1 346 ? -17.599 18.928 16.176 1.00 96.31 346 LYS A C 1
ATOM 2842 O O . LYS A 1 346 ? -17.110 20.040 16.358 1.00 96.31 346 LYS A O 1
ATOM 2847 N N . GLY A 1 347 ? -16.843 17.841 15.987 1.00 96.00 347 GLY A N 1
ATOM 2848 C CA . GLY A 1 347 ? -15.373 17.882 15.921 1.00 96.00 347 GLY A CA 1
ATOM 2849 C C . GLY A 1 347 ? -14.810 18.432 14.601 1.00 96.00 347 GLY A C 1
ATOM 2850 O O . GLY A 1 347 ? -13.717 19.007 14.582 1.00 96.00 347 GLY A O 1
ATOM 2851 N N . LEU A 1 348 ? -15.548 18.293 13.496 1.00 94.69 348 LEU A N 1
ATOM 2852 C CA . LEU A 1 348 ? -15.203 18.923 12.218 1.00 94.69 348 LEU A CA 1
ATOM 2853 C C . LEU A 1 348 ? -15.372 20.442 12.283 1.00 94.69 348 LEU A C 1
ATOM 2855 O O . LEU A 1 348 ? -14.431 21.171 11.970 1.00 94.69 348 LEU A O 1
ATOM 2859 N N . SER A 1 349 ? -16.537 20.897 12.744 1.00 94.50 349 SER A N 1
ATOM 2860 C CA . SER A 1 349 ? -16.911 22.311 12.825 1.00 94.50 349 SER A CA 1
ATOM 2861 C C . SER A 1 349 ? -16.128 23.082 13.885 1.00 94.50 349 SER A C 1
ATOM 2863 O O . SER A 1 349 ? -15.932 24.285 13.741 1.00 94.50 349 SER A O 1
ATOM 2865 N N . ASN A 1 350 ? -15.666 22.411 14.945 1.00 95.50 350 ASN A N 1
ATOM 2866 C CA . ASN A 1 350 ? -14.888 23.041 16.006 1.00 95.50 350 ASN A CA 1
ATOM 2867 C C . ASN A 1 350 ? -13.672 22.192 16.400 1.00 95.50 350 ASN A C 1
ATOM 2869 O O . ASN A 1 350 ? -13.766 21.204 17.131 1.00 95.50 350 ASN A O 1
ATOM 2873 N N . GLU A 1 351 ? -12.492 22.638 15.969 1.00 94.94 351 GLU A N 1
ATOM 2874 C CA . GLU A 1 351 ? -11.220 21.980 16.266 1.00 94.94 351 GLU A CA 1
ATOM 2875 C C . GLU A 1 351 ? -10.948 21.833 17.771 1.00 94.94 351 GLU A C 1
ATOM 2877 O O . GLU A 1 351 ? -10.358 20.837 18.195 1.00 94.94 351 GLU A O 1
ATOM 2882 N N . LYS A 1 352 ? -11.427 22.767 18.605 1.00 95.75 352 LYS A N 1
ATOM 2883 C CA . LYS A 1 352 ? -11.223 22.723 20.063 1.00 95.75 352 LYS A CA 1
ATOM 2884 C C . LYS A 1 352 ? -11.989 21.587 20.746 1.00 95.75 352 LYS A C 1
ATOM 2886 O O . LYS A 1 352 ? -11.707 21.282 21.908 1.00 95.75 352 LYS A O 1
ATOM 2891 N N . LEU A 1 353 ? -12.913 20.931 20.041 1.00 97.56 353 LEU A N 1
ATOM 2892 C CA . LEU A 1 353 ? -13.667 19.777 20.532 1.00 97.56 353 LEU A CA 1
ATOM 2893 C C . LEU A 1 353 ? -13.070 18.431 20.098 1.00 97.56 353 LEU A C 1
ATOM 2895 O O . LEU A 1 353 ? -13.427 17.415 20.681 1.00 97.56 353 LEU A O 1
ATOM 2899 N N . ARG A 1 354 ? -12.136 18.381 19.138 1.00 97.06 354 ARG A N 1
ATOM 2900 C CA . ARG A 1 354 ? -11.605 17.110 18.597 1.00 97.06 354 ARG A CA 1
ATOM 2901 C C . ARG A 1 354 ? -10.978 16.229 19.669 1.00 97.06 354 ARG A C 1
ATOM 2903 O O . ARG A 1 354 ? -11.414 15.101 19.886 1.00 97.06 354 ARG A O 1
ATOM 2910 N N . ASP A 1 355 ? -9.996 16.769 20.382 1.00 97.88 355 ASP A N 1
ATOM 2911 C CA . ASP A 1 355 ? -9.317 16.037 21.451 1.00 97.88 355 ASP A CA 1
ATOM 2912 C C . ASP A 1 355 ? -10.255 15.727 22.616 1.00 97.88 355 ASP A C 1
ATOM 2914 O O . ASP A 1 355 ? -10.102 14.692 23.254 1.00 97.88 355 ASP A O 1
ATOM 2918 N N . GLU A 1 356 ? -11.247 16.583 22.871 1.00 98.25 356 GLU A N 1
ATOM 2919 C CA . GLU A 1 356 ? -12.255 16.337 23.903 1.00 98.25 356 GLU A CA 1
ATOM 2920 C C . GLU A 1 356 ? -13.079 15.099 23.560 1.00 98.25 356 GLU A C 1
ATOM 2922 O O . GLU A 1 356 ? -13.167 14.182 24.371 1.00 98.25 356 GLU A O 1
ATOM 2927 N N . ILE A 1 357 ? -13.615 15.036 22.338 1.00 98.69 357 ILE A N 1
ATOM 2928 C CA . ILE A 1 357 ? -14.394 13.899 21.838 1.00 98.69 357 ILE A CA 1
ATOM 2929 C C . ILE A 1 357 ? -13.569 12.616 21.939 1.00 98.69 357 ILE A C 1
ATOM 2931 O O . ILE A 1 357 ? -14.035 11.611 22.476 1.00 98.69 357 ILE A O 1
ATOM 2935 N N . LEU A 1 358 ? -12.321 12.654 21.468 1.00 98.62 358 LEU A N 1
ATOM 2936 C CA . LEU A 1 358 ? -11.435 11.492 21.497 1.00 98.62 358 LEU A CA 1
ATOM 2937 C C . LEU A 1 358 ? -11.104 11.071 22.937 1.00 98.62 358 LEU A C 1
ATOM 2939 O O . LEU A 1 358 ? -11.162 9.882 23.241 1.00 98.62 358 LEU A O 1
ATOM 2943 N N . CYS A 1 359 ? -10.832 12.009 23.849 1.00 98.44 359 CYS A N 1
ATOM 2944 C CA . CYS A 1 359 ? -10.591 11.707 25.265 1.00 98.44 359 CYS A CA 1
ATOM 2945 C C . CYS A 1 359 ? -11.824 11.117 25.959 1.00 98.44 359 CYS A C 1
ATOM 2947 O O . CYS A 1 359 ? -11.699 10.149 26.710 1.00 98.44 359 CYS A O 1
ATOM 2949 N N . GLN A 1 360 ? -13.013 11.660 25.687 1.00 98.38 360 GLN A N 1
ATOM 2950 C CA . GLN A 1 360 ? -14.275 11.137 26.206 1.00 98.38 360 GLN A CA 1
ATOM 2951 C C . GLN A 1 360 ? -14.517 9.701 25.723 1.00 98.38 360 GLN A C 1
ATOM 2953 O O . GLN A 1 360 ? -14.854 8.830 26.525 1.00 98.38 360 GLN A O 1
ATOM 2958 N N . LEU A 1 361 ? -14.269 9.418 24.441 1.00 98.44 361 LEU A N 1
ATOM 2959 C CA . LEU A 1 361 ? -14.370 8.066 23.888 1.00 98.44 361 LEU A CA 1
ATOM 2960 C C . LEU A 1 361 ? -13.336 7.115 24.503 1.00 98.44 361 LEU A C 1
ATOM 2962 O O . LEU A 1 361 ? -13.715 6.026 24.926 1.00 98.44 361 LEU A O 1
ATOM 2966 N N . VAL A 1 362 ? -12.070 7.534 24.642 1.00 98.19 362 VAL A N 1
ATOM 2967 C CA . VAL A 1 362 ? -11.025 6.754 25.335 1.00 98.19 362 VAL A CA 1
ATOM 2968 C C . VAL A 1 362 ? -11.450 6.413 26.764 1.00 98.19 362 VAL A C 1
ATOM 2970 O O . VAL A 1 362 ? -11.243 5.292 27.231 1.00 98.19 362 VAL A O 1
ATOM 2973 N N . ASN A 1 363 ? -12.066 7.363 27.469 1.00 97.19 363 ASN A N 1
ATOM 2974 C CA . ASN A 1 363 ? -12.576 7.134 28.812 1.00 97.19 363 ASN A CA 1
ATOM 2975 C C . ASN A 1 363 ? -13.701 6.088 28.828 1.00 97.19 363 ASN A C 1
ATOM 2977 O O . ASN A 1 363 ? -13.685 5.184 29.660 1.00 97.19 363 ASN A O 1
ATOM 2981 N N . GLN A 1 364 ? -14.653 6.176 27.896 1.00 96.31 364 GLN A N 1
ATOM 2982 C CA . GLN A 1 364 ? -15.797 5.263 27.836 1.00 96.31 364 GLN A CA 1
ATOM 2983 C C . GLN A 1 364 ? -15.452 3.857 27.321 1.00 96.31 364 GLN A C 1
ATOM 2985 O O . GLN A 1 364 ? -16.160 2.899 27.639 1.00 96.31 364 GLN A O 1
ATOM 2990 N N . THR A 1 365 ? -14.370 3.704 26.552 1.00 96.62 365 THR A N 1
ATOM 2991 C CA . THR A 1 365 ? -13.868 2.394 26.106 1.00 96.62 365 THR A CA 1
ATOM 2992 C C . THR A 1 365 ? -12.897 1.748 27.098 1.00 96.62 365 THR A C 1
ATOM 2994 O O . THR A 1 365 ? -12.589 0.561 26.973 1.00 96.62 365 THR A O 1
ATOM 2997 N N . TRP A 1 366 ? -12.397 2.490 28.090 1.00 95.12 366 TRP A N 1
ATOM 2998 C CA . TRP A 1 366 ? -11.449 1.974 29.076 1.00 95.12 366 TRP A CA 1
ATOM 2999 C C . TRP A 1 366 ? -12.120 1.046 30.088 1.00 95.12 366 TRP A C 1
ATOM 3001 O O . TRP A 1 366 ? -12.971 1.477 30.862 1.00 95.12 366 TRP A O 1
ATOM 3011 N N . ARG A 1 367 ? -11.687 -0.225 30.109 1.00 89.44 367 ARG A N 1
ATOM 3012 C CA . ARG A 1 367 ? -12.188 -1.267 31.030 1.00 89.44 367 ARG A CA 1
ATOM 3013 C C . ARG A 1 367 ? -13.723 -1.326 31.086 1.00 89.44 367 ARG A C 1
ATOM 3015 O O . ARG A 1 367 ? -14.310 -1.501 32.147 1.00 89.44 367 ARG A O 1
ATOM 3022 N N . ASN A 1 368 ? -14.365 -1.153 29.933 1.00 89.69 368 ASN A N 1
ATOM 3023 C CA . ASN A 1 368 ? -15.808 -1.285 29.809 1.00 89.69 368 ASN A CA 1
ATOM 3024 C C . ASN A 1 368 ? -16.173 -2.767 29.646 1.00 89.69 368 ASN A C 1
ATOM 3026 O O . ASN A 1 368 ? -15.942 -3.358 28.589 1.00 89.69 368 ASN A O 1
ATOM 3030 N N . ASP A 1 369 ? -16.736 -3.355 30.702 1.00 87.00 369 ASP A N 1
ATOM 3031 C CA . ASP A 1 369 ? -17.109 -4.774 30.746 1.00 87.00 369 ASP A CA 1
ATOM 3032 C C . ASP A 1 369 ? -18.352 -5.099 29.897 1.00 87.00 369 ASP A C 1
ATOM 3034 O O . ASP A 1 369 ? -18.581 -6.258 29.538 1.00 87.00 369 ASP A O 1
ATOM 3038 N N . ASN A 1 370 ? -19.157 -4.093 29.528 1.00 90.06 370 ASN A N 1
ATOM 3039 C CA . ASN A 1 370 ? -20.278 -4.287 28.616 1.00 90.06 370 ASN A CA 1
ATOM 3040 C C . ASN A 1 370 ? -19.764 -4.326 27.171 1.00 90.06 370 ASN A C 1
ATOM 3042 O O . ASN A 1 370 ? -19.495 -3.297 26.554 1.00 90.06 370 ASN A O 1
ATOM 3046 N N . THR A 1 371 ? -19.666 -5.535 26.618 1.00 89.69 371 THR A N 1
ATOM 3047 C CA . THR A 1 371 ? -19.150 -5.773 25.261 1.00 89.69 371 THR A CA 1
ATOM 3048 C C . THR A 1 371 ? -19.903 -5.021 24.158 1.00 89.69 371 THR A C 1
ATOM 3050 O O . THR A 1 371 ? -19.246 -4.477 23.274 1.00 89.69 371 THR A O 1
ATOM 3053 N N . ALA A 1 372 ? -21.236 -4.931 24.221 1.00 90.25 372 ALA A N 1
ATOM 3054 C CA . ALA A 1 372 ? -22.041 -4.226 23.221 1.00 90.25 372 ALA A CA 1
ATOM 3055 C C . ALA A 1 372 ? -21.803 -2.710 23.281 1.00 90.25 372 ALA A C 1
ATOM 3057 O O . ALA A 1 372 ? -21.495 -2.080 22.269 1.00 90.25 372 ALA A O 1
ATOM 3058 N N . SER A 1 373 ? -21.852 -2.143 24.490 1.00 92.00 373 SER A N 1
ATOM 3059 C CA . SER A 1 373 ? -21.554 -0.727 24.741 1.00 92.00 373 SER A CA 1
ATOM 3060 C C . SER A 1 373 ? -20.131 -0.369 24.301 1.00 92.00 373 SER A C 1
ATOM 3062 O O . SER A 1 373 ? -19.912 0.606 23.581 1.00 92.00 373 SER A O 1
ATOM 3064 N N . CYS A 1 374 ? -19.157 -1.212 24.653 1.00 93.75 374 CYS A N 1
ATOM 3065 C CA . CYS A 1 374 ? -17.758 -1.052 24.272 1.00 93.75 374 CYS A CA 1
ATOM 3066 C C . CYS A 1 374 ? -17.570 -1.113 22.746 1.00 93.75 374 CYS A C 1
ATOM 3068 O O . CYS A 1 374 ? -16.889 -0.257 22.182 1.00 93.75 374 CYS A O 1
ATOM 3070 N N . GLU A 1 375 ? -18.208 -2.064 22.051 1.00 94.69 375 GLU A N 1
ATOM 3071 C CA . GLU A 1 375 ? -18.145 -2.160 20.587 1.00 94.69 375 GLU A CA 1
ATOM 3072 C C . GLU A 1 375 ? -18.730 -0.915 19.904 1.00 94.69 375 GLU A C 1
ATOM 3074 O O . GLU A 1 375 ? -18.128 -0.411 18.953 1.00 94.69 375 GLU A O 1
ATOM 3079 N N . ARG A 1 376 ? -19.842 -0.369 20.417 1.00 95.75 376 ARG A N 1
ATOM 3080 C CA . ARG A 1 376 ? -20.414 0.902 19.936 1.00 95.75 376 ARG A CA 1
ATOM 3081 C C . ARG A 1 376 ? -19.463 2.077 20.180 1.00 95.75 376 ARG A C 1
ATOM 3083 O O . ARG A 1 376 ? -19.248 2.876 19.273 1.00 95.75 376 ARG A O 1
ATOM 3090 N N . GLY A 1 377 ? -18.814 2.150 21.343 1.00 97.00 377 GLY A N 1
ATOM 3091 C CA . GLY A 1 377 ? -17.792 3.167 21.622 1.00 97.00 377 GLY A CA 1
ATOM 3092 C C . GLY A 1 377 ? -16.619 3.125 20.632 1.00 97.00 377 GLY A C 1
ATOM 3093 O O . GLY A 1 377 ? -16.211 4.158 20.100 1.00 97.00 377 GLY A O 1
ATOM 3094 N N . TRP A 1 378 ? -16.120 1.927 20.310 1.00 97.88 378 TRP A N 1
ATOM 3095 C CA . TRP A 1 378 ? -15.052 1.749 19.318 1.00 97.88 378 TRP A CA 1
ATOM 3096 C C . TRP A 1 378 ? -15.497 2.032 17.878 1.00 97.88 378 TRP A C 1
ATOM 3098 O O . TRP A 1 378 ? -14.710 2.577 17.101 1.00 97.88 378 TRP A O 1
ATOM 3108 N N . LEU A 1 379 ? -16.750 1.723 17.524 1.00 97.31 379 LEU A N 1
ATOM 3109 C CA . LEU A 1 379 ? -17.337 2.120 16.242 1.00 97.31 379 LEU A CA 1
ATOM 3110 C C . LEU A 1 379 ? -17.351 3.647 16.098 1.00 97.31 379 LEU A C 1
ATOM 3112 O O . LEU A 1 379 ? -16.901 4.171 15.079 1.00 97.31 379 LEU A O 1
ATOM 3116 N N . LEU A 1 380 ? -17.809 4.356 17.133 1.00 98.25 380 LEU A N 1
ATOM 3117 C CA . LEU A 1 380 ? -17.841 5.817 17.141 1.00 98.25 380 LEU A CA 1
ATOM 3118 C C . LEU A 1 380 ? -16.428 6.415 17.066 1.00 98.25 380 LEU A C 1
ATOM 3120 O O . LEU A 1 380 ? -16.193 7.303 16.251 1.00 98.25 380 LEU A O 1
ATOM 3124 N N . MET A 1 381 ? -15.462 5.861 17.811 1.00 98.31 381 MET A N 1
ATOM 3125 C CA . MET A 1 381 ? -14.042 6.228 17.703 1.00 98.31 381 MET A CA 1
ATOM 3126 C C . MET A 1 381 ? -13.522 6.089 16.267 1.00 98.31 381 MET A C 1
ATOM 3128 O O . MET A 1 381 ? -12.896 7.008 15.742 1.00 98.31 381 MET A O 1
ATOM 3132 N N . ALA A 1 382 ? -13.799 4.964 15.602 1.00 97.75 382 ALA A N 1
ATOM 3133 C CA . ALA A 1 382 ? -13.367 4.741 14.225 1.00 97.75 382 ALA A CA 1
ATOM 3134 C C . ALA A 1 382 ? -14.000 5.741 13.240 1.00 97.75 382 ALA A C 1
ATOM 3136 O O . ALA A 1 382 ? -13.329 6.175 12.300 1.00 97.75 382 ALA A O 1
ATOM 3137 N N . ASN A 1 383 ? -15.260 6.128 13.457 1.00 97.81 383 ASN A N 1
ATOM 3138 C CA . ASN A 1 383 ? -15.948 7.142 12.658 1.00 97.81 383 ASN A CA 1
ATOM 3139 C C . ASN A 1 383 ? -15.359 8.544 12.873 1.00 97.81 383 ASN A C 1
ATOM 3141 O O . ASN A 1 383 ? -15.035 9.201 11.888 1.00 97.81 383 ASN A O 1
ATOM 3145 N N . CYS A 1 384 ? -15.109 8.968 14.116 1.00 97.81 384 CYS A N 1
ATOM 3146 C CA . CYS A 1 384 ? -14.434 10.242 14.402 1.00 97.81 384 CYS A CA 1
ATOM 3147 C C . CYS A 1 384 ? -13.037 10.304 13.759 1.00 97.81 384 CYS A C 1
ATOM 3149 O O . CYS A 1 384 ? -12.720 11.254 13.045 1.00 97.81 384 CYS A O 1
ATOM 3151 N N . LEU A 1 385 ? -12.242 9.236 13.902 1.00 96.94 385 LEU A N 1
ATOM 3152 C CA . LEU A 1 385 ? -10.917 9.118 13.276 1.00 96.94 385 LEU A CA 1
ATOM 3153 C C . LEU A 1 385 ? -10.958 9.029 11.741 1.00 96.94 385 LEU A C 1
ATOM 3155 O O . LEU A 1 385 ? -9.914 9.088 11.100 1.00 96.94 385 LEU A O 1
ATOM 3159 N N . SER A 1 386 ? -12.133 8.847 11.132 1.00 95.25 386 SER A N 1
ATOM 3160 C CA . SER A 1 386 ? -12.278 8.889 9.670 1.00 95.25 386 SER A CA 1
ATOM 3161 C C . SER A 1 386 ? -12.341 10.318 9.131 1.00 95.25 386 SER A C 1
ATOM 3163 O O . SER A 1 386 ? -12.157 10.510 7.931 1.00 95.25 386 SER A O 1
ATOM 3165 N N . VAL A 1 387 ? -12.617 11.307 9.989 1.00 95.31 387 VAL A N 1
ATOM 3166 C CA . VAL A 1 387 ? -12.911 12.677 9.551 1.00 95.31 387 VAL A CA 1
ATOM 3167 C C . VAL A 1 387 ? -12.006 13.745 10.151 1.00 95.31 387 VAL A C 1
ATOM 3169 O O . VAL A 1 387 ? -11.761 14.744 9.480 1.00 95.31 387 VAL A O 1
ATOM 3172 N N . PHE A 1 388 ? -11.450 13.553 11.348 1.00 96.06 388 PHE A N 1
ATOM 3173 C CA . PHE A 1 388 ? -10.452 14.470 11.899 1.00 96.06 388 PHE A CA 1
ATOM 3174 C C . PHE A 1 388 ? -9.340 13.730 12.660 1.00 96.06 388 PHE A C 1
ATOM 3176 O O . PHE A 1 388 ? -9.616 12.739 13.342 1.00 96.06 388 PHE A O 1
ATOM 3183 N N . PRO A 1 389 ? -8.083 14.206 12.580 1.00 95.44 389 PRO A N 1
ATOM 3184 C CA . PRO A 1 389 ? -7.002 13.699 13.415 1.00 95.44 389 PRO A CA 1
ATOM 3185 C C . PRO A 1 389 ? -7.051 14.299 14.835 1.00 95.44 389 PRO A C 1
ATOM 3187 O O . PRO A 1 389 ? -7.607 15.388 15.026 1.00 95.44 389 PRO A O 1
ATOM 3190 N N . PRO A 1 390 ? -6.447 13.630 15.837 1.00 96.56 390 PRO A N 1
ATOM 3191 C CA . PRO A 1 390 ? -6.124 14.268 17.114 1.00 96.56 390 PRO A CA 1
ATOM 3192 C C . PRO A 1 390 ? -5.083 15.380 16.922 1.00 96.56 390 PRO A C 1
ATOM 3194 O O . PRO A 1 390 ? -4.335 15.385 15.940 1.00 96.56 390 PRO A O 1
ATOM 3197 N N . SER A 1 391 ? -4.967 16.275 17.900 1.00 95.31 391 SER A N 1
ATOM 3198 C CA . SER A 1 391 ? -3.854 17.224 17.951 1.00 95.31 391 SER A CA 1
ATOM 3199 C C . SER A 1 391 ? -2.501 16.519 18.124 1.00 95.31 391 SER A C 1
ATOM 3201 O O . SER A 1 391 ? -2.418 15.370 18.572 1.00 95.31 391 SER A O 1
ATOM 3203 N N . ALA A 1 392 ? -1.411 17.230 17.817 1.00 94.44 392 ALA A N 1
ATOM 3204 C CA . ALA A 1 392 ? -0.053 16.719 18.006 1.00 94.44 392 ALA A CA 1
ATOM 3205 C C . ALA A 1 392 ? 0.226 16.228 19.450 1.00 94.44 392 ALA A C 1
ATOM 3207 O O . ALA A 1 392 ? 0.741 15.115 19.585 1.00 94.44 392 ALA A O 1
ATOM 3208 N N . PRO A 1 393 ? -0.159 16.958 20.523 1.00 95.19 393 PRO A N 1
ATOM 3209 C CA . PRO A 1 393 ? -0.023 16.468 21.897 1.00 95.19 393 PRO A CA 1
ATOM 3210 C C . PRO A 1 393 ? -0.749 15.154 22.192 1.00 95.19 393 PRO A C 1
ATOM 3212 O O . PRO A 1 393 ? -0.219 14.335 22.935 1.00 95.19 393 PRO A O 1
ATOM 3215 N N . LEU A 1 394 ? -1.944 14.932 21.636 1.00 97.31 394 LEU A N 1
ATOM 3216 C CA . LEU A 1 394 ? -2.738 13.726 21.903 1.00 97.31 394 LEU A CA 1
ATOM 3217 C C . LEU A 1 394 ? -2.322 12.538 21.018 1.00 97.31 394 LEU A C 1
ATOM 3219 O O . LEU A 1 394 ? -2.447 11.384 21.431 1.00 97.31 394 LEU A O 1
ATOM 3223 N N . TYR A 1 395 ? -1.807 12.803 19.815 1.00 97.19 395 TYR A N 1
ATOM 3224 C CA . TYR A 1 395 ? -1.596 11.818 18.753 1.00 97.19 395 TYR A CA 1
ATOM 3225 C C . TYR A 1 395 ? -0.896 10.526 19.202 1.00 97.19 395 TYR A C 1
ATOM 3227 O O . TYR A 1 395 ? -1.460 9.441 19.050 1.00 97.19 395 TYR A O 1
ATOM 3235 N N . LYS A 1 396 ? 0.311 10.616 19.782 1.00 97.00 396 LYS A N 1
ATOM 3236 C CA . LYS A 1 396 ? 1.083 9.420 20.174 1.00 97.00 396 LYS A CA 1
ATOM 3237 C C . LYS A 1 396 ? 0.420 8.652 21.319 1.00 97.00 396 LYS A C 1
ATOM 3239 O O . LYS A 1 396 ? 0.413 7.423 21.299 1.00 97.00 396 LYS A O 1
ATOM 3244 N N . PHE A 1 397 ? -0.190 9.355 22.275 1.00 98.25 397 PHE A N 1
ATOM 3245 C CA . PHE A 1 397 ? -0.900 8.724 23.390 1.00 98.25 397 PHE A CA 1
ATOM 3246 C C . PHE A 1 397 ? -2.154 7.991 22.921 1.00 98.25 397 PHE A C 1
ATOM 3248 O O . PHE A 1 397 ? -2.421 6.875 23.367 1.00 98.25 397 PHE A O 1
ATOM 3255 N N . LEU A 1 398 ? -2.901 8.581 21.985 1.00 98.19 398 LEU A N 1
ATOM 3256 C CA . LEU A 1 398 ? -4.062 7.935 21.384 1.00 98.19 398 LEU A CA 1
ATOM 3257 C C . LEU A 1 398 ? -3.646 6.741 20.515 1.00 98.19 398 LEU A C 1
ATOM 3259 O O . LEU A 1 398 ? -4.247 5.673 20.622 1.00 98.19 398 LEU A O 1
ATOM 3263 N N . LEU A 1 399 ? -2.586 6.876 19.712 1.00 97.56 399 LEU A N 1
ATOM 3264 C CA . LEU A 1 399 ? -2.045 5.773 18.916 1.00 97.56 399 LEU A CA 1
ATOM 3265 C C . LEU A 1 399 ? -1.615 4.605 19.807 1.00 97.56 399 LEU A C 1
ATOM 3267 O O . LEU A 1 399 ? -1.978 3.460 19.527 1.00 97.56 399 LEU A O 1
ATOM 3271 N N . LYS A 1 400 ? -0.915 4.876 20.913 1.00 97.75 400 LYS A N 1
ATOM 3272 C CA . LYS A 1 400 ? -0.544 3.861 21.904 1.00 97.75 400 LYS A CA 1
ATOM 3273 C C . LYS A 1 400 ? -1.778 3.230 22.553 1.00 97.75 400 LYS A C 1
ATOM 3275 O O . LYS A 1 400 ? -1.875 2.006 22.600 1.00 97.75 400 LYS A O 1
ATOM 3280 N N . TYR A 1 401 ? -2.759 4.035 22.966 1.00 98.06 401 TYR A N 1
ATOM 3281 C CA . TYR A 1 401 ? -3.999 3.544 23.573 1.00 98.06 401 TYR A CA 1
ATOM 3282 C C . TYR A 1 401 ? -4.754 2.569 22.662 1.00 98.06 401 TYR A C 1
ATOM 3284 O O . TYR A 1 401 ? -5.090 1.458 23.067 1.00 98.06 401 TYR A O 1
ATOM 3292 N N . VAL A 1 402 ? -4.979 2.960 21.407 1.00 97.25 402 VAL A N 1
ATOM 3293 C CA . VAL A 1 402 ? -5.630 2.113 20.401 1.00 97.25 402 VAL A CA 1
ATOM 3294 C C . VAL A 1 402 ? -4.816 0.839 20.152 1.00 97.25 402 VAL A C 1
ATOM 3296 O O . VAL A 1 402 ? -5.382 -0.243 19.990 1.00 97.25 402 VAL A O 1
ATOM 3299 N N . SER A 1 403 ? -3.486 0.946 20.137 1.00 95.75 403 SER A N 1
ATOM 3300 C CA . SER A 1 403 ? -2.589 -0.194 19.925 1.00 95.75 403 SER A CA 1
ATOM 3301 C C . SER A 1 403 ? -2.699 -1.245 21.032 1.00 95.75 403 SER A C 1
ATOM 3303 O O . SER A 1 403 ? -2.609 -2.442 20.744 1.00 95.75 403 SER A O 1
ATOM 3305 N N . ASP A 1 404 ? -2.923 -0.820 22.271 1.00 95.12 404 ASP A N 1
ATOM 3306 C CA . ASP A 1 404 ? -2.941 -1.708 23.435 1.00 95.12 404 ASP A CA 1
ATOM 3307 C C . ASP A 1 404 ? -4.346 -2.198 23.799 1.00 95.12 404 ASP A C 1
ATOM 3309 O O . ASP A 1 404 ? -4.502 -3.325 24.272 1.00 95.12 404 ASP A O 1
ATOM 3313 N N . HIS A 1 405 ? -5.370 -1.366 23.584 1.00 95.38 405 HIS A N 1
ATOM 3314 C CA . HIS A 1 405 ? -6.685 -1.551 24.207 1.00 95.38 405 HIS A CA 1
ATOM 3315 C C . HIS A 1 405 ? -7.858 -1.659 23.229 1.00 95.38 405 HIS A C 1
ATOM 3317 O O . HIS A 1 405 ? -8.979 -1.915 23.669 1.00 95.38 405 HIS A O 1
ATOM 3323 N N . ALA A 1 406 ? -7.645 -1.489 21.920 1.00 92.69 406 ALA A N 1
ATOM 3324 C CA . ALA A 1 406 ? -8.751 -1.537 20.967 1.00 92.69 406 ALA A CA 1
ATOM 3325 C C . ALA A 1 406 ? -9.440 -2.908 20.897 1.00 92.69 406 ALA A C 1
ATOM 3327 O O . ALA A 1 406 ? -8.807 -3.952 20.721 1.00 92.69 406 ALA A O 1
ATOM 3328 N N . TYR A 1 407 ? -10.770 -2.882 20.983 1.00 85.31 407 TYR A N 1
ATOM 3329 C CA . TYR A 1 407 ? -11.628 -4.064 20.981 1.00 85.31 407 TYR A CA 1
ATOM 3330 C C . TYR A 1 407 ? -11.692 -4.739 19.602 1.00 85.31 407 TYR A C 1
ATOM 3332 O O . TYR A 1 407 ? -11.732 -4.066 18.575 1.00 85.31 407 TYR A O 1
ATOM 3340 N N . ASN A 1 408 ? -11.727 -6.078 19.575 1.00 78.50 408 ASN A N 1
ATOM 3341 C CA . ASN A 1 408 ? -12.103 -6.930 18.435 1.00 78.50 408 ASN A CA 1
ATOM 3342 C C . ASN A 1 408 ? -11.857 -6.341 17.031 1.00 78.50 408 ASN A C 1
ATOM 3344 O O . ASN A 1 408 ? -12.803 -6.010 16.325 1.00 78.50 408 ASN A O 1
ATOM 3348 N N . GLY A 1 409 ? -10.601 -6.234 16.592 1.00 86.19 409 GLY A N 1
ATOM 3349 C CA . GLY A 1 409 ? -10.257 -5.833 15.218 1.00 86.19 409 GLY A CA 1
ATOM 3350 C C . GLY A 1 409 ? -10.241 -4.322 14.950 1.00 86.19 409 GLY A C 1
ATOM 3351 O O . GLY A 1 409 ? -9.636 -3.902 13.964 1.00 86.19 409 GLY A O 1
ATOM 3352 N N . TYR A 1 410 ? -10.781 -3.487 15.847 1.00 95.19 410 TYR A N 1
ATOM 3353 C CA . TYR A 1 410 ? -10.657 -2.028 15.732 1.00 95.19 410 TYR A CA 1
ATOM 3354 C C . TYR A 1 410 ? -9.218 -1.537 15.891 1.00 95.19 410 TYR A C 1
ATOM 3356 O O . TYR A 1 410 ? -8.895 -0.477 15.363 1.00 95.19 410 TYR A O 1
ATOM 3364 N N . LYS A 1 411 ? -8.330 -2.323 16.522 1.00 94.56 411 LYS A N 1
ATOM 3365 C CA . LYS A 1 411 ? -6.891 -2.024 16.609 1.00 94.56 411 LYS A CA 1
ATOM 3366 C C . LYS A 1 411 ? -6.316 -1.648 15.247 1.00 94.56 411 LYS A C 1
ATOM 3368 O O . LYS A 1 411 ? -5.806 -0.549 15.082 1.00 94.56 411 LYS A O 1
ATOM 3373 N N . GLN A 1 412 ? -6.462 -2.528 14.258 1.00 90.94 412 GLN A N 1
ATOM 3374 C CA . GLN A 1 412 ? -5.880 -2.317 12.934 1.00 90.94 412 GLN A CA 1
ATOM 3375 C C . GLN A 1 412 ? -6.535 -1.140 12.196 1.00 90.94 412 GLN A C 1
ATOM 3377 O O . GLN A 1 412 ? -5.849 -0.376 11.521 1.00 90.94 412 GLN A O 1
ATOM 3382 N N . ILE A 1 413 ? -7.855 -0.983 12.336 1.00 93.19 413 ILE A N 1
ATOM 3383 C CA . ILE A 1 413 ? -8.617 0.084 11.678 1.00 93.19 413 ILE A CA 1
ATOM 3384 C C . ILE A 1 413 ? -8.219 1.455 12.226 1.00 93.19 413 ILE A C 1
ATOM 3386 O O . ILE A 1 413 ? -7.850 2.338 11.455 1.00 93.19 413 ILE A O 1
ATOM 3390 N N . CYS A 1 414 ? -8.255 1.625 13.545 1.00 95.94 414 CYS A N 1
ATOM 3391 C CA . CYS A 1 414 ? -7.961 2.895 14.193 1.00 95.94 414 CYS A CA 1
ATOM 3392 C C . CYS A 1 414 ? -6.463 3.238 14.126 1.00 95.94 414 CYS A C 1
ATOM 3394 O O . CYS A 1 414 ? -6.139 4.393 13.868 1.00 95.94 414 CYS A O 1
ATOM 3396 N N . GLN A 1 415 ? -5.553 2.258 14.264 1.00 94.38 415 GLN A N 1
ATOM 3397 C CA . GLN A 1 415 ? -4.114 2.483 14.051 1.00 94.38 415 GLN A CA 1
ATOM 3398 C C . GLN A 1 415 ? -3.841 3.009 12.643 1.00 94.38 415 GLN A C 1
ATOM 3400 O O . GLN A 1 415 ? -3.161 4.018 12.489 1.00 94.38 415 GLN A O 1
ATOM 3405 N N . ARG A 1 416 ? -4.401 2.359 11.613 1.00 91.75 416 ARG A N 1
ATOM 3406 C CA . ARG A 1 416 ? -4.209 2.803 10.232 1.00 91.75 416 ARG A CA 1
ATOM 3407 C C . ARG A 1 416 ? -4.745 4.214 10.017 1.00 91.75 416 ARG A C 1
ATOM 3409 O O . ARG A 1 416 ? -4.043 5.012 9.412 1.00 91.75 416 ARG A O 1
ATOM 3416 N N . LYS A 1 417 ? -5.957 4.515 10.498 1.00 93.50 417 LYS A N 1
ATOM 3417 C CA . LYS A 1 417 ? -6.548 5.856 10.360 1.00 93.50 417 LYS A CA 1
ATOM 3418 C C . LYS A 1 417 ? -5.649 6.920 10.985 1.00 93.50 417 LYS A C 1
ATOM 3420 O O . LYS A 1 417 ? -5.321 7.876 10.302 1.00 93.50 417 LYS A O 1
ATOM 3425 N N . LEU A 1 418 ? -5.174 6.695 12.213 1.00 95.12 418 LEU A N 1
ATOM 3426 C CA . LEU A 1 418 ? -4.254 7.608 12.895 1.00 95.12 418 LEU A CA 1
ATOM 3427 C C . LEU A 1 418 ? -2.952 7.807 12.117 1.00 95.12 418 LEU A C 1
ATOM 3429 O O . LEU A 1 418 ? -2.556 8.941 11.871 1.00 95.12 418 LEU A O 1
ATOM 3433 N N . LEU A 1 419 ? -2.309 6.715 11.700 1.00 93.31 419 LEU A N 1
ATOM 3434 C CA . LEU A 1 419 ? -1.043 6.779 10.973 1.00 93.31 419 LEU A CA 1
ATOM 3435 C C . LEU A 1 419 ? -1.186 7.474 9.611 1.00 93.31 419 LEU A C 1
ATOM 3437 O O . LEU A 1 419 ? -0.308 8.237 9.218 1.00 93.31 419 LEU A O 1
ATOM 3441 N N . GLN A 1 420 ? -2.299 7.244 8.909 1.00 89.81 420 GLN A N 1
ATOM 3442 C CA . GLN A 1 420 ? -2.596 7.894 7.633 1.00 89.81 420 GLN A CA 1
ATOM 3443 C C . GLN A 1 420 ? -2.918 9.377 7.806 1.00 89.81 420 GLN A C 1
ATOM 3445 O O . GLN A 1 420 ? -2.485 10.179 6.989 1.00 89.81 420 GLN A O 1
ATOM 3450 N N . SER A 1 421 ? -3.643 9.748 8.864 1.00 87.56 421 SER A N 1
ATOM 3451 C CA . SER A 1 421 ? -4.069 11.128 9.105 1.00 87.56 421 SER A CA 1
ATOM 3452 C C . SER A 1 421 ? -3.023 11.987 9.822 1.00 87.56 421 SER A C 1
ATOM 3454 O O . SER A 1 421 ? -3.300 13.147 10.126 1.00 87.56 421 SER A O 1
ATOM 3456 N N . HIS A 1 422 ? -1.849 11.446 10.167 1.00 82.38 422 HIS A N 1
ATOM 3457 C CA . HIS A 1 422 ? -0.822 12.213 10.867 1.00 82.38 422 HIS A CA 1
ATOM 3458 C C . HIS A 1 422 ? -0.350 13.384 9.994 1.00 82.38 422 HIS A C 1
ATOM 3460 O O . HIS A 1 422 ? 0.088 13.181 8.865 1.00 82.38 422 HIS A O 1
ATOM 3466 N N . ASN A 1 423 ? -0.457 14.609 10.517 1.00 72.38 423 ASN A N 1
ATOM 3467 C CA . ASN A 1 423 ? -0.188 15.860 9.795 1.00 72.38 423 ASN A CA 1
ATOM 3468 C C . ASN A 1 423 ? -1.074 16.101 8.556 1.00 72.38 423 ASN A C 1
ATOM 3470 O O . ASN A 1 423 ? -0.697 16.871 7.676 1.00 72.38 423 ASN A O 1
ATOM 3474 N N . GLN A 1 424 ? -2.251 15.471 8.477 1.00 78.44 424 GLN A N 1
ATOM 3475 C CA . GLN A 1 424 ? -3.256 15.773 7.453 1.00 78.44 424 GLN A CA 1
ATOM 3476 C C . GLN A 1 424 ? -4.332 16.728 7.985 1.00 78.44 424 GLN A C 1
ATOM 3478 O O . GLN A 1 424 ? -4.580 16.805 9.189 1.00 78.44 424 GLN A O 1
ATOM 3483 N N . TRP A 1 425 ? -5.000 17.449 7.083 1.00 74.19 425 TRP A N 1
ATOM 3484 C CA . TRP A 1 425 ? -6.145 18.295 7.430 1.00 74.19 425 TRP A CA 1
ATOM 3485 C C . TRP A 1 425 ? -7.400 17.460 7.721 1.00 74.19 425 TRP A C 1
ATOM 3487 O O . TRP A 1 425 ? -7.570 16.357 7.198 1.00 74.19 425 TRP A O 1
ATOM 3497 N N . ALA A 1 426 ? -8.299 18.001 8.547 1.00 82.62 426 ALA A N 1
ATOM 3498 C CA . ALA A 1 426 ? -9.621 17.416 8.749 1.00 82.62 426 ALA A CA 1
ATOM 3499 C C . ALA A 1 426 ? -10.439 17.448 7.445 1.00 82.62 426 ALA A C 1
ATOM 3501 O O . ALA A 1 426 ? -10.280 18.341 6.612 1.00 82.62 426 ALA A O 1
ATOM 3502 N N . ARG A 1 427 ? -11.330 16.470 7.276 1.00 89.12 427 ARG A N 1
ATOM 3503 C CA . ARG A 1 427 ? -12.243 16.389 6.131 1.00 89.12 427 ARG A CA 1
ATOM 3504 C C . ARG A 1 427 ? -13.334 17.458 6.215 1.00 89.12 427 ARG A C 1
ATOM 3506 O O . ARG A 1 427 ? -13.622 17.985 7.280 1.00 89.12 427 ARG A O 1
ATOM 3513 N N . SER A 1 428 ? -13.997 17.730 5.095 1.00 88.00 428 SER A N 1
ATOM 3514 C CA . SER A 1 428 ? -15.116 18.688 5.038 1.00 88.00 428 SER A CA 1
ATOM 3515 C C . SER A 1 428 ? -16.485 18.068 5.339 1.00 88.00 428 SER A C 1
ATOM 3517 O O . SER A 1 428 ? -17.444 18.799 5.561 1.00 88.00 428 SER A O 1
ATOM 3519 N N . CYS A 1 429 ? -16.591 16.735 5.340 1.00 89.94 429 CYS A N 1
ATOM 3520 C CA . CYS A 1 429 ? -17.858 16.018 5.486 1.00 89.94 429 CYS A CA 1
ATOM 3521 C C . CYS A 1 429 ? -17.747 14.888 6.527 1.00 89.94 429 CYS A C 1
ATOM 3523 O O . CYS A 1 429 ? -16.660 14.313 6.667 1.00 89.94 429 CYS A O 1
ATOM 3525 N N . PRO A 1 430 ? -18.857 14.526 7.204 1.00 92.19 430 PRO A N 1
ATOM 3526 C CA . PRO A 1 430 ? -18.961 13.311 8.015 1.00 92.19 430 PRO A CA 1
ATOM 3527 C C . PRO A 1 430 ? -18.656 12.018 7.225 1.00 92.19 430 PRO A C 1
ATOM 3529 O O . PRO A 1 430 ? -18.573 12.051 5.990 1.00 92.19 430 PRO A O 1
ATOM 3532 N N . PRO A 1 431 ? -18.485 10.869 7.910 1.00 94.12 431 PRO A N 1
ATOM 3533 C CA . PRO A 1 431 ? -18.216 9.592 7.255 1.00 94.12 431 PRO A CA 1
ATOM 3534 C C . PRO A 1 431 ? -19.306 9.205 6.248 1.00 94.12 431 PRO A C 1
ATOM 3536 O O . PRO A 1 431 ? -20.500 9.275 6.523 1.00 94.12 431 PRO A O 1
ATOM 3539 N N . SER A 1 432 ? -18.894 8.724 5.079 1.00 92.94 432 SER A N 1
ATOM 3540 C CA . SER A 1 432 ? -19.814 8.167 4.082 1.00 92.94 432 SER A CA 1
ATOM 3541 C C . SER A 1 432 ? -20.444 6.842 4.541 1.00 92.94 432 SER A C 1
ATOM 3543 O O . SER A 1 432 ? -19.932 6.156 5.431 1.00 92.94 432 SER A O 1
ATOM 3545 N N . LEU A 1 433 ? -21.517 6.404 3.868 1.00 92.19 433 LEU A N 1
ATOM 3546 C CA . LEU A 1 433 ? -22.125 5.090 4.124 1.00 92.19 433 LEU A CA 1
ATOM 3547 C C . LEU A 1 433 ? -21.116 3.937 3.958 1.00 92.19 433 LEU A C 1
ATOM 3549 O O . LEU A 1 433 ? -21.129 2.982 4.738 1.00 92.19 433 LEU A O 1
ATOM 3553 N N . LEU A 1 434 ? -20.220 4.031 2.968 1.00 93.19 434 LEU A N 1
ATOM 3554 C CA . LEU A 1 434 ? -19.154 3.051 2.754 1.00 93.19 434 LEU A CA 1
ATOM 3555 C C . LEU A 1 434 ? -18.192 3.000 3.951 1.00 93.19 434 LEU A C 1
ATOM 3557 O O . LEU A 1 434 ? -17.819 1.910 4.386 1.00 93.19 434 LEU A O 1
ATOM 3561 N N . GLU A 1 435 ? -17.836 4.152 4.522 1.00 94.38 435 GLU A N 1
ATOM 3562 C CA . GLU A 1 435 ? -16.992 4.231 5.718 1.00 94.38 435 GLU A CA 1
ATOM 3563 C C . GLU A 1 435 ? -17.679 3.633 6.939 1.00 94.38 435 GLU A C 1
ATOM 3565 O O . GLU A 1 435 ? -17.075 2.815 7.631 1.00 94.38 435 GLU A O 1
ATOM 3570 N N . TRP A 1 436 ? -18.954 3.955 7.164 1.00 94.88 436 TRP A N 1
ATOM 3571 C CA . TRP A 1 436 ? -19.761 3.344 8.222 1.00 94.88 436 TRP A CA 1
ATOM 3572 C C . TRP A 1 436 ? -19.800 1.821 8.102 1.00 94.88 436 TRP A C 1
ATOM 3574 O O . TRP A 1 436 ? -19.556 1.098 9.076 1.00 94.88 436 TRP A O 1
ATOM 3584 N N . ARG A 1 437 ? -20.062 1.317 6.891 1.00 93.44 437 ARG A N 1
ATOM 3585 C CA . ARG A 1 437 ? -20.075 -0.117 6.580 1.00 93.44 437 ARG A CA 1
ATOM 3586 C C . ARG A 1 437 ? -18.713 -0.750 6.868 1.00 93.44 437 ARG A C 1
ATOM 3588 O O . ARG A 1 437 ? -18.650 -1.794 7.523 1.00 93.44 437 ARG A O 1
ATOM 3595 N N . ALA A 1 438 ? -17.634 -0.123 6.408 1.00 93.75 438 ALA A N 1
ATOM 3596 C CA . ALA A 1 438 ? -16.272 -0.615 6.566 1.00 93.75 438 ALA A CA 1
ATOM 3597 C C . ALA A 1 438 ? -15.809 -0.598 8.027 1.00 93.75 438 ALA A C 1
ATOM 3599 O O . ALA A 1 438 ? -15.254 -1.593 8.492 1.00 93.75 438 ALA A O 1
ATOM 3600 N N . ASN A 1 439 ? -16.098 0.472 8.772 1.00 95.50 439 ASN A N 1
ATOM 3601 C CA . ASN A 1 439 ? -15.772 0.601 10.192 1.00 95.50 439 ASN A CA 1
ATOM 3602 C C . ASN A 1 439 ? -16.528 -0.449 11.019 1.00 95.50 439 ASN A C 1
ATOM 3604 O O . ASN A 1 439 ? -15.900 -1.196 11.766 1.00 95.50 439 ASN A O 1
ATOM 3608 N N . ARG A 1 440 ? -17.842 -0.614 10.803 1.00 94.44 440 ARG A N 1
ATOM 3609 C CA . ARG A 1 440 ? -18.659 -1.631 11.493 1.00 94.44 440 ARG A CA 1
ATOM 3610 C C . ARG A 1 440 ? -18.207 -3.061 11.191 1.00 94.44 440 ARG A C 1
ATOM 3612 O O . ARG A 1 440 ? -18.178 -3.919 12.076 1.00 94.44 440 ARG A O 1
ATOM 3619 N N . LYS A 1 441 ? -17.850 -3.345 9.935 1.00 93.19 441 LYS A N 1
ATOM 3620 C CA . LYS A 1 441 ? -17.350 -4.666 9.518 1.00 93.19 441 LYS A CA 1
ATOM 3621 C C . LYS A 1 441 ? -15.855 -4.861 9.772 1.00 93.19 441 LYS A C 1
ATOM 3623 O O . LYS A 1 441 ? -15.399 -5.995 9.664 1.00 93.19 441 LYS A O 1
ATOM 3628 N N . ARG A 1 442 ? -15.127 -3.809 10.160 1.00 94.00 442 ARG A N 1
ATOM 3629 C CA . ARG A 1 442 ? -13.677 -3.801 10.415 1.00 94.00 442 ARG A CA 1
ATOM 3630 C C . ARG A 1 442 ? -12.870 -4.275 9.204 1.00 94.00 442 ARG A C 1
ATOM 3632 O O . ARG A 1 442 ? -11.979 -5.113 9.316 1.00 94.00 442 ARG A O 1
ATOM 3639 N N . VAL A 1 443 ? -13.209 -3.743 8.032 1.00 90.56 443 VAL A N 1
ATOM 3640 C CA . VAL A 1 443 ? -12.590 -4.092 6.743 1.00 90.56 443 VAL A CA 1
ATOM 3641 C C . VAL A 1 443 ? -12.053 -2.856 6.027 1.00 90.56 443 VAL A C 1
ATOM 3643 O O . VAL A 1 443 ? -12.287 -1.720 6.437 1.00 90.56 443 VAL A O 1
ATOM 3646 N N . ASN A 1 444 ? -11.304 -3.081 4.950 1.00 87.75 444 ASN A N 1
ATOM 3647 C CA . ASN A 1 444 ? -10.850 -2.010 4.070 1.00 87.75 444 ASN A CA 1
ATOM 3648 C C . ASN A 1 444 ? -11.959 -1.623 3.098 1.00 87.75 444 ASN A C 1
ATOM 3650 O O . ASN A 1 444 ? -12.787 -2.453 2.725 1.00 87.75 444 ASN A O 1
ATOM 3654 N N . MET A 1 445 ? -11.935 -0.362 2.683 1.00 89.75 445 MET A N 1
ATOM 3655 C CA . MET A 1 445 ? -12.752 0.123 1.582 1.00 89.75 445 MET A CA 1
ATOM 3656 C C . MET A 1 445 ? -12.022 -0.121 0.267 1.00 89.75 445 MET A C 1
ATOM 3658 O O . MET A 1 445 ? -10.793 -0.090 0.223 1.00 89.75 445 MET A O 1
ATOM 3662 N N . ALA A 1 446 ? -12.795 -0.334 -0.786 1.00 87.44 446 ALA A N 1
ATOM 3663 C CA . ALA A 1 446 ? -12.334 -0.324 -2.161 1.00 87.44 446 ALA A CA 1
ATOM 3664 C C . ALA A 1 446 ? -13.376 0.436 -2.982 1.00 87.44 446 ALA A C 1
ATOM 3666 O O . ALA A 1 446 ? -14.571 0.369 -2.680 1.00 87.44 446 ALA A O 1
ATOM 3667 N N . LEU A 1 447 ? -12.908 1.169 -3.981 1.00 86.88 447 LEU A N 1
ATOM 3668 C CA . LEU A 1 447 ? -13.736 1.889 -4.935 1.00 86.88 447 LEU A CA 1
ATOM 3669 C C . LEU A 1 447 ? -13.323 1.432 -6.325 1.00 86.88 447 LEU A C 1
ATOM 3671 O O . LEU A 1 447 ? -12.132 1.284 -6.586 1.00 86.88 447 LEU A O 1
ATOM 3675 N N . GLN A 1 448 ? -14.312 1.199 -7.179 1.00 83.62 448 GLN A N 1
ATOM 3676 C CA . GLN A 1 448 ? -14.078 0.893 -8.580 1.00 83.62 448 GLN A CA 1
ATOM 3677 C C . GLN A 1 448 ? -13.602 2.161 -9.288 1.00 83.62 448 GLN A C 1
ATOM 3679 O O . GLN A 1 448 ? -14.240 3.210 -9.167 1.00 83.62 448 GLN A O 1
ATOM 3684 N N . LEU A 1 449 ? -12.494 2.061 -10.018 1.00 82.62 449 LEU A N 1
ATOM 3685 C CA . LEU A 1 449 ? -11.995 3.138 -10.864 1.00 82.62 449 LEU A CA 1
ATOM 3686 C C . LEU A 1 449 ? -12.164 2.730 -12.327 1.00 82.62 449 LEU A C 1
ATOM 3688 O O . LEU A 1 449 ? -11.635 1.705 -12.755 1.00 82.62 449 LEU A O 1
ATOM 3692 N N . ASN A 1 450 ? -12.913 3.540 -13.076 1.00 83.44 450 ASN A N 1
ATOM 3693 C CA . ASN A 1 450 ? -13.085 3.373 -14.515 1.00 83.44 450 ASN A CA 1
ATOM 3694 C C . ASN A 1 450 ? -12.133 4.337 -15.224 1.00 83.44 450 ASN A C 1
ATOM 3696 O O . ASN A 1 450 ? -12.234 5.554 -15.041 1.00 83.44 450 ASN A O 1
ATOM 3700 N N . PHE A 1 451 ? -11.207 3.796 -16.007 1.00 81.50 451 PHE A N 1
ATOM 3701 C CA . PHE A 1 451 ? -10.314 4.591 -16.840 1.00 81.50 451 PHE A CA 1
ATOM 3702 C C . PHE A 1 451 ? -10.961 4.912 -18.192 1.00 81.50 451 PHE A C 1
ATOM 3704 O O . PHE A 1 451 ? -11.923 4.273 -18.611 1.00 81.50 451 PHE A O 1
ATOM 3711 N N . ALA A 1 452 ? -10.436 5.933 -18.875 1.00 85.38 452 ALA A N 1
ATOM 3712 C CA . ALA A 1 452 ? -10.952 6.387 -20.170 1.00 85.38 452 ALA A CA 1
ATOM 3713 C C . ALA A 1 452 ? -10.773 5.359 -21.307 1.00 85.38 452 ALA A C 1
ATOM 3715 O O . ALA A 1 452 ? -11.340 5.534 -22.378 1.00 85.38 452 ALA A O 1
ATOM 3716 N N . ASP A 1 453 ? -9.974 4.316 -21.084 1.00 84.75 453 ASP A N 1
ATOM 3717 C CA . ASP A 1 453 ? -9.771 3.172 -21.977 1.00 84.75 453 ASP A CA 1
ATOM 3718 C C . ASP A 1 453 ? -10.689 1.981 -21.635 1.00 84.75 453 ASP A C 1
ATOM 3720 O O . ASP A 1 453 ? -10.411 0.852 -22.038 1.00 84.75 453 ASP A O 1
ATOM 3724 N N . ASP A 1 454 ? -11.762 2.225 -20.874 1.00 74.50 454 ASP A N 1
ATOM 3725 C CA . ASP A 1 454 ? -12.731 1.235 -20.385 1.00 74.50 454 ASP A CA 1
ATOM 3726 C C . ASP A 1 454 ? -12.119 0.113 -19.523 1.00 74.50 454 ASP A C 1
ATOM 3728 O O . ASP A 1 454 ? -12.768 -0.895 -19.224 1.00 74.50 454 ASP A O 1
ATOM 3732 N N . VAL A 1 455 ? -10.876 0.284 -19.056 1.00 70.81 455 VAL A N 1
ATOM 3733 C CA . VAL A 1 455 ? -10.259 -0.627 -18.092 1.00 70.81 455 VAL A CA 1
ATOM 3734 C C . VAL A 1 455 ? -10.833 -0.349 -16.703 1.00 70.81 455 VAL A C 1
ATOM 3736 O O . VAL A 1 455 ? -10.785 0.770 -16.188 1.00 70.81 455 VAL A O 1
ATOM 3739 N N . ILE A 1 456 ? -11.367 -1.401 -16.082 1.00 60.47 456 ILE A N 1
ATOM 3740 C CA . ILE A 1 456 ? -11.896 -1.384 -14.717 1.00 60.47 456 ILE A CA 1
ATOM 3741 C C 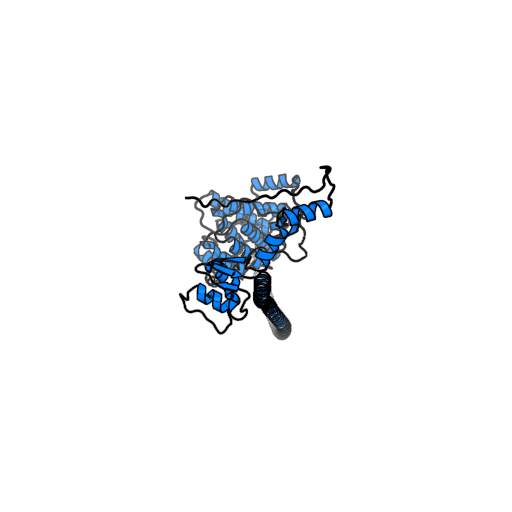. ILE A 1 456 ? -10.837 -1.973 -13.781 1.00 60.47 456 ILE A C 1
ATOM 3743 O O . ILE A 1 456 ? -10.432 -3.125 -13.967 1.00 60.47 456 ILE A O 1
ATOM 3747 N N . THR A 1 457 ? -10.411 -1.215 -12.766 1.00 60.81 457 THR A N 1
ATOM 3748 C CA . THR A 1 457 ? -9.480 -1.693 -11.718 1.00 60.81 457 THR A CA 1
ATOM 3749 C C . THR A 1 457 ? -10.038 -1.580 -10.314 1.00 60.81 457 THR A C 1
ATOM 3751 O O . THR A 1 457 ? -10.740 -0.572 -10.048 1.00 60.81 457 THR A O 1
#

Mean predicted aligned error: 18.52 Å

Solvent-accessible surface area (backbone atoms only — not comparable to full-atom values): 27165 Å² total; per-residue (Å²): 134,83,86,81,76,87,79,85,84,83,89,77,62,44,39,94,83,70,55,82,98,48,75,37,65,68,61,37,52,49,54,36,53,76,70,39,50,59,55,53,51,47,54,40,64,75,44,55,70,42,78,37,44,35,66,64,46,41,78,71,47,54,86,66,40,54,88,90,63,76,78,60,94,80,62,56,53,66,59,55,51,43,62,57,44,65,91,46,78,88,46,56,49,77,62,96,65,34,41,28,28,24,68,68,55,51,55,50,52,51,52,54,51,51,52,51,53,51,52,53,50,50,55,50,50,52,52,51,54,50,49,55,50,49,54,54,49,52,53,52,50,54,54,49,52,52,49,52,52,52,53,54,53,46,54,52,50,53,53,50,53,52,52,51,53,51,51,52,49,53,50,48,53,51,53,49,52,54,48,51,56,50,48,51,52,52,50,52,52,47,49,54,50,49,52,57,47,48,54,52,41,50,65,44,41,73,62,45,76,79,71,70,97,74,91,87,89,86,91,79,84,83,76,84,85,76,73,89,69,58,69,71,57,52,51,51,56,63,56,48,76,83,54,78,69,97,70,54,75,86,78,58,75,83,87,82,77,90,74,83,77,81,60,80,77,75,76,78,69,79,64,92,65,38,84,78,27,52,41,68,61,52,44,73,71,52,32,73,84,52,78,91,53,54,70,93,65,77,62,93,66,46,56,49,91,63,94,44,71,68,57,38,53,48,46,38,52,50,47,46,51,50,53,41,68,30,67,37,84,85,57,49,74,70,60,35,50,52,55,51,35,49,57,35,38,52,31,59,80,32,69,88,40,30,53,43,54,53,51,53,42,52,27,49,46,40,89,44,83,52,63,67,36,27,50,40,36,51,42,48,50,42,48,35,46,68,30,40,57,61,49,80,90,48,38,55,26,51,49,34,40,35,69,76,64,43,62,91,60,42,28,63,54,45,45,49,35,53,63,69,33,60,97,48,80,61,49,97,57,58,70,48,73,66,51,53,52,21,54,74,67,61,52,81,84,84,75,85,45,77,44,99,82,75,50,74,88

Secondary structure (DSSP, 8-state):
-------------S-TT--TT---HHHHHHHHHHTTHHHHHHHHHHS--EEEEHHHHHHHHGGGS-TT--PPTT--HHHHHHHHHTTSTTSEEE-SSEEEE-HHHHHHHHHHHHHHHHHHHHHHHHHHHHHHHHHHHHHHHHHHHHHHHHHHHHHHHHHHHHHHHHHHHHHHHHHHHHHHHHHHHHHHHHHHHHHHHHHHHHHHHHHHTTT------PPPPPPTT-PPPPHHHHHHHHHHHS---SS-GGG-----S-----S-----PPPTTGGG--HHHHHHHH-SS--SS--SSPPSS-SS--SSHHHHHHHHHHHHHHHHHHH-TT--HHHHHHHHHHHHHHHHH-GGGHHHHHHHHHHHHTT---HHHHHHHHHHHHHHTTT-PPPHHHHHHHHHHHHHH--TTHHHHHHHHHHHHTTPPPPSSPPPHHHHHHHHHT-------B-TTS-B-

pLDDT: mean 87.6, std 14.05, range [27.55, 98.69]

Organism: Diaphorina citri (NCBI:txid121845)

Foldseek 3Di:
DDDDDDDDDDDAQQDPVSDPPHGDPVSRVVVCVVVCVVVVVVVCLVWFVDKAFLVVCCVQQVVQQDPPDDDDVPPDSQVSNCRSCVVPPPQWDDDPGIIGGRPVVVVVSVVVSVVVVVVVVVVVVVVVVVVVVVVVVVVVVVVVVVVVVVVVVVVVVVVVVVVVVVVVVVVVVVVVVVVVVVVVVVVVVVVVVVVVVVVVVVVVCVVCVVPDPDDDDDDDDDDLPDQDDPPVLVVVVVVVVVDDDPDDPVNDDDDDDDDPPPDPPPPLDQPPCLVVQALQVVQVVAQDPDDQAADLDQDPFFRGDDPDVVLGVVLSNLLSLLNCLLPPPVCDDPNSVSSLQVSLVVCVVDVVCLVRNLSSLLSNLPPPPPPSSNLSSLLSLLQSLQFAERDPVCLSNSLSSLCPRPPDLSSVSSNVSSSVCVPHHGHPGGDDPQSSVCSNVNHDDDDWDQDPVRDID

Sequence (457 aa):
MAKCRPWFVRCVKPNAEKAPMRFDMPTVLEQLRYSGMLETIRIRKLGYPVRLKFSAFIDRYRYLLPYHITPARGTPLRELCHAVLSAHPGEYQLGTTRVFLRENLERSLERRRAALLQSAATALQKRVRGFLARKKYLAKRESAVKIQAAVRGWRERKRYVLMKRGITKAQAHFRGKQQRRRYQRLRDDLKKRSAAQKERSKMVAQREEAQEKAHRPSVGAAPVGQLDIPAELAFLFNKLEDWTPPHVDRNLVKVVGPVVDTAQRVNYDLPDDIDQHAFSKFSNIYFKSHVWGMKREPIKSPFLNKNKDSDYADSLAIFKLILRFMNDDSLTGKKEQVLGDYIAYKGLSNEKLRDEILCQLVNQTWRNDNTASCERGWLLMANCLSVFPPSAPLYKFLLKYVSDHAYNGYKQICQRKLLQSHNQWARSCPPSLLEWRANRKRVNMALQLNFADDVIT

Radius of gyration: 48.84 Å; Cα contacts (8 Å, |Δi|>4): 364; chains: 1; bounding box: 89×60×159 Å

Nearest PDB structures (foldseek):
  5xbf-assembly1_A  TM=8.449E-01  e=1.738E-09  Homo sapiens
  5mv8-assembly1_A  TM=8.389E-01  e=3.602E-09  Homo sapiens
  5mv7-assembly1_A  TM=8.357E-01  e=5.186E-09  Homo sapiens
  5ejs-assembly1_B  TM=7.704E-01  e=1.309E-07  Dictyostelium discoideum
  5ejr-assembly1_A  TM=7.223E-01  e=1.180E-07  Dictyostelium discoideum

InterPro domains:
  IPR000048 IQ motif, EF-hand binding site [PF00612] (119-137)
  IPR000048 IQ motif, EF-hand binding site [PF00612] (141-160)
  IPR000048 IQ motif, EF-hand binding site [PF00612] (165-184)
  IPR000048 IQ motif, EF-hand binding site [SM00015] (116-138)
  IPR000048 IQ motif, EF-hand binding site [SM00015] (139-161)
  IPR000048 IQ motif, EF-hand binding site [SM00015] (162-184)
  IPR000857 MyTH4 domain [PF00784] (342-438)
  IPR000857 MyTH4 domain [PS51016] (294-440)
  IPR000857 MyTH4 domain [SM00139] (294-440)
  IPR001609 Myosin head, motor domain-like [PF00063] (2-102)
  IPR001609 Myosin head, motor domain-like [PS51456] (1-114)
  IPR027417 P-loop containing nucleoside triphosphate hydrolase [SSF52540] (2-165)
  IPR036961 Kinesin motor domain superfamily [G3DSA:3.40.850.10] (5-47)
  IPR038185 MyTH4 domain superfamily [G3DSA:1.25.40.530] (271-335)
  IPR038185 MyTH4 domain superfamily [G3DSA:1.25.40.530] (336-441)
  IPR051567 Unconventional Myosin ATPase [PTHR22692] (1-454)